Protein AF-0000000070749292 (afdb_homodimer)

Sequence (458 aa):
MVAVNSIVALTAVGLVSIASASSSCDTSALNTTVGSYTTDSIMSVNAVATLNNRGICDVARANRMSDPTIPFAADTEVIIPAEVCEPDDTSCFTVVDTDTTNFCLLGGPHLYYTQRNDTYRTIALERFNITLESVLTALGVDESQADVELDAGLFIKIPSCYPSQCTLQPYKFTYGTYKDLAEEFGASVGQIIAYNPTYSHSVADTGDGPVLTIPMDCKALSDNITSMTMVAVNSIVALTAVGLVSIASASSSCDTSALNTTVGSYTTDSIMSVNAVATLNNRGICDVARANRMSDPTIPFAADTEVIIPAEVCEPDDTSCFTVVDTDTTNFCLLGGPHLYYTQRNDTYRTIALERFNITLESVLTALGVDESQADVELDAGLFIKIPSCYPSQCTLQPYKFTYGTYKDLAEEFGASVGQIIAYNPTYSHSVADTGDGPVLTIPMDCKALSDNITSMT

Nearest PDB structures (foldseek):
  4b8v-assembly1_A  TM=5.985E-01  e=1.705E-13  Fulvia fulva
  2l9y-assembly1_A  TM=5.142E-01  e=1.257E+00  Pyricularia oryzae 70-15
  4b8v-assembly1_A  TM=5.977E-01  e=9.483E-14  Fulvia fulva
  6q40-assembly2_C  TM=8.417E-01  e=3.026E-02  Zymoseptoria tritici IPO323
  5jce-assembly1_A  TM=2.325E-01  e=2.841E-05  Oryza sativa Japonica Group

Secondary structure (DSSP, 8-state):
--------------------------GGGS----EEEE-SSSB-HHHHHHHTT--HHHHHHHTT-S-TTSPBPTT-EEEEPPP-SS--SSTTSPPP-TT----SBTT--SEEE--TT--HHIIIIIII---HHHHHHHHT--GGGTTSPPPSS-EEE--EEESEEEEEEEEE--S--HHHHHHHHT--HHHHHHHSTT-----SPTT-PPEEEEEEEEEESSSS-EEE-/--------------------------GGGS----EEEE-SSSB-HHHHHHHTT--HHHHHHHTT-S-TTSPBPTT-EEEEPPP-SS--SSTTS----TT----SBTT--SEEE--TT--HHIIIIIII---HHHHHHHHT--GGGTTSPPPSS-EEE--EEESEEEEEEEEE--S--HHHHHHHHT--HHHHHHHSTT-----SPTT-PPEEEEEEEEEESSSS-EEE-

Structure (mmCIF, N/CA/C/O backbone):
data_AF-0000000070749292-model_v1
#
loop_
_entity.id
_entity.type
_entity.pdbx_description
1 polymer 'LysM domain-containing protein'
#
loop_
_atom_site.group_PDB
_atom_site.id
_atom_site.type_symbol
_atom_site.label_atom_id
_atom_site.label_alt_id
_atom_site.label_comp_id
_atom_site.label_asym_id
_atom_site.label_entity_id
_atom_site.label_seq_id
_atom_site.pdbx_PDB_ins_code
_atom_site.Cartn_x
_atom_site.Cartn_y
_atom_site.Cartn_z
_atom_site.occupancy
_atom_site.B_iso_or_equiv
_atom_site.auth_seq_id
_atom_site.auth_comp_id
_atom_site.auth_asym_id
_atom_site.auth_atom_id
_atom_site.pdbx_PDB_model_num
ATOM 1 N N . MET A 1 1 ? -48.938 -82.688 -14.93 1 30.73 1 MET A N 1
ATOM 2 C CA . MET A 1 1 ? -48.312 -81.375 -14.906 1 30.73 1 MET A CA 1
ATOM 3 C C . MET A 1 1 ? -46.812 -81.5 -14.672 1 30.73 1 MET A C 1
ATOM 5 O O . MET A 1 1 ? -46.375 -82 -13.641 1 30.73 1 MET A O 1
ATOM 9 N N . VAL A 1 2 ? -46 -81.625 -15.797 1 43.34 2 VAL A N 1
ATOM 10 C CA . VAL A 1 2 ? -44.562 -81.875 -15.93 1 43.34 2 VAL A CA 1
ATOM 11 C C . VAL A 1 2 ? -43.75 -80.688 -15.422 1 43.34 2 VAL A C 1
ATOM 13 O O . VAL A 1 2 ? -44 -79.562 -15.836 1 43.34 2 VAL A O 1
ATOM 16 N N . ALA A 1 3 ? -43.125 -80.75 -14.219 1 44.22 3 ALA A N 1
ATOM 17 C CA . ALA A 1 3 ? -42.25 -79.75 -13.57 1 44.22 3 ALA A CA 1
ATOM 18 C C . ALA A 1 3 ? -41 -79.5 -14.398 1 44.22 3 ALA A C 1
ATOM 20 O O . ALA A 1 3 ? -40.188 -80.375 -14.633 1 44.22 3 ALA A O 1
ATOM 21 N N . VAL A 1 4 ? -41.031 -78.5 -15.375 1 41.78 4 VAL A N 1
ATOM 22 C CA . VAL A 1 4 ? -39.875 -78.062 -16.156 1 41.78 4 VAL A CA 1
ATOM 23 C C . VAL A 1 4 ? -38.844 -77.438 -15.227 1 41.78 4 VAL A C 1
ATOM 25 O O . VAL A 1 4 ? -39.156 -76.438 -14.523 1 41.78 4 VAL A O 1
ATOM 28 N N . ASN A 1 5 ? -37.875 -78.188 -14.68 1 39.53 5 ASN A N 1
ATOM 29 C CA . ASN A 1 5 ? -36.75 -77.688 -13.898 1 39.53 5 ASN A CA 1
ATOM 30 C C . ASN A 1 5 ? -35.875 -76.75 -14.734 1 39.53 5 ASN A C 1
ATOM 32 O O . ASN A 1 5 ? -35.25 -77.188 -15.711 1 39.53 5 ASN A O 1
ATOM 36 N N . SER A 1 6 ? -36.281 -75.438 -14.883 1 39.94 6 SER A N 1
ATOM 37 C CA . SER A 1 6 ? -35.469 -74.438 -15.578 1 39.94 6 SER A CA 1
ATOM 38 C C . SER A 1 6 ? -34.062 -74.312 -14.953 1 39.94 6 SER A C 1
ATOM 40 O O . SER A 1 6 ? -33.969 -74.062 -13.758 1 39.94 6 SER A O 1
ATOM 42 N N . ILE A 1 7 ? -33.031 -75 -15.508 1 42.88 7 ILE A N 1
ATOM 43 C CA . ILE A 1 7 ? -31.656 -74.875 -15.102 1 42.88 7 ILE A CA 1
ATOM 44 C C . ILE A 1 7 ? -31.156 -73.438 -15.438 1 42.88 7 ILE A C 1
ATOM 46 O O . ILE A 1 7 ? -31.141 -73.062 -16.609 1 42.88 7 ILE A O 1
ATOM 50 N N . VAL A 1 8 ? -31.328 -72.438 -14.578 1 43.44 8 VAL A N 1
ATOM 51 C CA . VAL A 1 8 ? -30.719 -71.125 -14.758 1 43.44 8 VAL A CA 1
ATOM 52 C C . VAL A 1 8 ? -29.203 -71.25 -14.727 1 43.44 8 VAL A C 1
ATOM 54 O O . VAL A 1 8 ? -28.641 -71.688 -13.727 1 43.44 8 VAL A O 1
ATOM 57 N N . ALA A 1 9 ? -28.531 -71.438 -15.93 1 46.22 9 ALA A N 1
ATOM 58 C CA . ALA A 1 9 ? -27.078 -71.375 -16.016 1 46.22 9 ALA A CA 1
ATOM 59 C C . ALA A 1 9 ? -26.578 -70 -15.555 1 46.22 9 ALA A C 1
ATOM 61 O O . ALA A 1 9 ? -26.906 -69 -16.156 1 46.22 9 ALA A O 1
ATOM 62 N N . LEU A 1 10 ? -26.266 -69.812 -14.32 1 45.66 10 LEU A N 1
ATOM 63 C CA . LEU A 1 10 ? -25.609 -68.625 -13.836 1 45.66 10 LEU A CA 1
ATOM 64 C C . LEU A 1 10 ? -24.297 -68.375 -14.57 1 45.66 10 LEU A C 1
ATOM 66 O O . LEU A 1 10 ? -23.375 -69.188 -14.484 1 45.66 10 LEU A O 1
ATOM 70 N N . THR A 1 11 ? -24.375 -67.688 -15.734 1 48.81 11 THR A N 1
ATOM 71 C CA . THR A 1 11 ? -23.125 -67.312 -16.375 1 48.81 11 THR A CA 1
ATOM 72 C C . THR A 1 11 ? -22.312 -66.438 -15.422 1 48.81 11 THR A C 1
ATOM 74 O O . THR A 1 11 ? -22.812 -65.438 -14.914 1 48.81 11 THR A O 1
ATOM 77 N N . ALA A 1 12 ? -21.312 -67 -14.742 1 52.91 12 ALA A N 1
ATOM 78 C CA . ALA A 1 12 ? -20.312 -66.188 -14.023 1 52.91 12 ALA A CA 1
ATOM 79 C C . ALA A 1 12 ? -19.625 -65.188 -14.953 1 52.91 12 ALA A C 1
ATOM 81 O O . ALA A 1 12 ? -18.891 -65.562 -15.859 1 52.91 12 ALA A O 1
ATOM 82 N N . VAL A 1 13 ? -20.297 -64.062 -15.219 1 51.72 13 VAL A N 1
ATOM 83 C CA . VAL A 1 13 ? -19.531 -62.969 -15.836 1 51.72 13 VAL A CA 1
ATOM 84 C C . VAL A 1 13 ? -18.266 -62.688 -15.023 1 51.72 13 VAL A C 1
ATOM 86 O O . VAL A 1 13 ? -18.344 -62.312 -13.852 1 51.72 13 VAL A O 1
ATOM 89 N N . GLY A 1 14 ? -17.172 -63.344 -15.367 1 49.31 14 GLY A N 1
ATOM 90 C CA . GLY A 1 14 ? -15.914 -62.938 -14.758 1 49.31 14 GLY A CA 1
ATOM 91 C C . GLY A 1 14 ? -15.695 -61.438 -14.781 1 49.31 14 GLY A C 1
ATOM 92 O O . GLY A 1 14 ? -15.742 -60.812 -15.844 1 49.31 14 GLY A O 1
ATOM 93 N N . LEU A 1 15 ? -15.969 -60.781 -13.656 1 51.75 15 LEU A N 1
ATOM 94 C CA . LEU A 1 15 ? -15.516 -59.406 -13.516 1 51.75 15 LEU A CA 1
ATOM 95 C C . LEU A 1 15 ? -14.039 -59.25 -13.891 1 51.75 15 LEU A C 1
ATOM 97 O O . LEU A 1 15 ? -13.172 -59.781 -13.195 1 51.75 15 LEU A O 1
ATOM 101 N N . VAL A 1 16 ? -13.758 -59.125 -15.164 1 53.06 16 VAL A N 1
ATOM 102 C CA . VAL A 1 16 ? -12.406 -58.656 -15.453 1 53.06 16 VAL A CA 1
ATOM 103 C C . VAL A 1 16 ? -12.133 -57.375 -14.695 1 53.06 16 VAL A C 1
ATOM 105 O O . VAL A 1 16 ? -12.82 -56.375 -14.898 1 53.06 16 VAL A O 1
ATOM 108 N N . SER A 1 17 ? -11.586 -57.5 -13.539 1 51.38 17 SER A N 1
ATOM 109 C CA . SER A 1 17 ? -11.055 -56.25 -12.977 1 51.38 17 SER A CA 1
ATOM 110 C C . SER A 1 17 ? -10.211 -55.5 -14 1 51.38 17 SER A C 1
ATOM 112 O O . SER A 1 17 ? -9.234 -56.031 -14.523 1 51.38 17 SER A O 1
ATOM 114 N N . ILE A 1 18 ? -10.859 -54.625 -14.773 1 50.78 18 ILE A N 1
ATOM 115 C CA . ILE A 1 18 ? -9.969 -53.656 -15.445 1 50.78 18 ILE A CA 1
ATOM 116 C C . ILE A 1 18 ? -8.906 -53.188 -14.469 1 50.78 18 ILE A C 1
ATOM 118 O O . ILE A 1 18 ? -9.227 -52.562 -13.453 1 50.78 18 ILE A O 1
ATOM 122 N N . ALA A 1 19 ? -7.848 -53.906 -14.312 1 49.34 19 ALA A N 1
ATOM 123 C CA . ALA A 1 19 ? -6.707 -53.25 -13.672 1 49.34 19 ALA A CA 1
ATOM 124 C C . ALA A 1 19 ? -6.488 -51.844 -14.227 1 49.34 19 ALA A C 1
ATOM 126 O O . ALA A 1 19 ? -6.262 -51.688 -15.43 1 49.34 19 ALA A O 1
ATOM 127 N N . SER A 1 20 ? -7.105 -50.844 -13.688 1 51.28 20 SER A N 1
ATOM 128 C CA . SER A 1 20 ? -6.609 -49.5 -13.984 1 51.28 20 SER A CA 1
ATOM 129 C C . SER A 1 20 ? -5.086 -49.469 -14.062 1 51.28 20 SER A C 1
ATOM 131 O O . SER A 1 20 ? -4.406 -49.781 -13.07 1 51.28 20 SER A O 1
ATOM 133 N N . ALA A 1 21 ? -4.516 -49.844 -15.109 1 49.91 21 ALA A N 1
ATOM 134 C CA . ALA A 1 21 ? -3.086 -49.625 -15.32 1 49.91 21 ALA A CA 1
ATOM 135 C C . ALA A 1 21 ? -2.637 -48.312 -14.719 1 49.91 21 ALA A C 1
ATOM 137 O O . ALA A 1 21 ? -2.969 -47.25 -15.234 1 49.91 21 ALA A O 1
ATOM 138 N N . SER A 1 22 ? -2.723 -48.062 -13.414 1 52.06 22 SER A N 1
ATOM 139 C CA . SER A 1 22 ? -1.981 -46.906 -12.875 1 52.06 22 SER A CA 1
ATOM 140 C C . SER A 1 22 ? -0.606 -46.781 -13.523 1 52.06 22 SER A C 1
ATOM 142 O O . SER A 1 22 ? 0.255 -47.656 -13.328 1 52.06 22 SER A O 1
ATOM 144 N N . SER A 1 23 ? -0.476 -46.5 -14.781 1 57.56 23 SER A N 1
ATOM 145 C CA . SER A 1 23 ? 0.827 -46.312 -15.406 1 57.56 23 SER A CA 1
ATOM 146 C C . SER A 1 23 ? 1.842 -45.75 -14.422 1 57.56 23 SER A C 1
ATOM 148 O O . SER A 1 23 ? 1.647 -44.656 -13.891 1 57.56 23 SER A O 1
ATOM 150 N N . SER A 1 24 ? 2.451 -46.531 -13.578 1 72.88 24 SER A N 1
ATOM 151 C CA . SER A 1 24 ? 3.484 -46.25 -12.594 1 72.88 24 SER A CA 1
ATOM 152 C C . SER A 1 24 ? 4.547 -45.312 -13.164 1 72.88 24 SER A C 1
ATOM 154 O O . SER A 1 24 ? 5.125 -45.594 -14.211 1 72.88 24 SER A O 1
ATOM 156 N N . CYS A 1 25 ? 4.41 -44.031 -12.93 1 82.75 25 CYS A N 1
ATOM 157 C CA . CYS A 1 25 ? 5.438 -43.062 -13.312 1 82.75 25 CYS A CA 1
ATOM 158 C C . CYS A 1 25 ? 6.82 -43.531 -12.906 1 82.75 25 CYS A C 1
ATOM 160 O O . CYS A 1 25 ? 7.02 -43.969 -11.773 1 82.75 25 CYS A O 1
ATOM 162 N N . ASP A 1 26 ? 7.625 -43.906 -13.984 1 85.44 26 ASP A N 1
ATOM 163 C CA . ASP A 1 26 ? 9.023 -44.25 -13.758 1 85.44 26 ASP A CA 1
ATOM 164 C C . ASP A 1 26 ? 9.828 -43 -13.352 1 85.44 26 ASP A C 1
ATOM 166 O O . ASP A 1 26 ? 10.234 -42.219 -14.203 1 85.44 26 ASP A O 1
ATOM 170 N N . THR A 1 27 ? 10.039 -42.812 -12.094 1 84.44 27 THR A N 1
ATOM 171 C CA . THR A 1 27 ? 10.719 -41.625 -11.57 1 84.44 27 THR A CA 1
ATOM 172 C C . THR A 1 27 ? 12.141 -41.531 -12.109 1 84.44 27 THR A C 1
ATOM 174 O O . THR A 1 27 ? 12.711 -40.438 -12.18 1 84.44 27 THR A O 1
ATOM 177 N N . SER A 1 28 ? 12.664 -42.625 -12.5 1 87.12 28 SER A N 1
ATOM 178 C CA . SER A 1 28 ? 14.031 -42.625 -13 1 87.12 28 SER A CA 1
ATOM 179 C C . SER A 1 28 ? 14.117 -42 -14.383 1 87.12 28 SER A C 1
ATOM 181 O O . SER A 1 28 ? 15.203 -41.594 -14.828 1 87.12 28 SER A O 1
ATOM 183 N N . ALA A 1 29 ? 13.07 -41.906 -15.094 1 88.06 29 ALA A N 1
ATOM 184 C CA . ALA A 1 29 ? 13.047 -41.375 -16.453 1 88.06 29 ALA A CA 1
ATOM 185 C C . ALA A 1 29 ? 12.773 -39.875 -16.453 1 88.06 29 ALA A C 1
ATOM 187 O O . ALA A 1 29 ? 12.844 -39.219 -17.5 1 88.06 29 ALA A O 1
ATOM 188 N N . LEU A 1 30 ? 12.492 -39.375 -15.312 1 89.94 30 LEU A N 1
ATOM 189 C CA . LEU A 1 30 ? 12.102 -37.969 -15.227 1 89.94 30 LEU A CA 1
ATOM 190 C C . LEU A 1 30 ? 13.32 -37.062 -15.367 1 89.94 30 LEU A C 1
ATOM 192 O O . LEU A 1 30 ? 14.391 -37.344 -14.844 1 89.94 30 LEU A O 1
ATOM 196 N N . ASN A 1 31 ? 13.156 -35.969 -16.172 1 90.5 31 ASN A N 1
ATOM 197 C CA . ASN A 1 31 ? 14.156 -34.906 -16.219 1 90.5 31 ASN A CA 1
ATOM 198 C C . ASN A 1 31 ? 14.18 -34.094 -14.914 1 90.5 31 ASN A C 1
ATOM 200 O O . ASN A 1 31 ? 13.297 -33.281 -14.672 1 90.5 31 ASN A O 1
ATOM 204 N N . THR A 1 32 ? 15.172 -34.25 -14.109 1 89.88 32 THR A N 1
ATOM 205 C CA . THR A 1 32 ? 15.211 -33.656 -12.781 1 89.88 32 THR A CA 1
ATOM 206 C C . THR A 1 32 ? 15.953 -32.312 -12.805 1 89.88 32 THR A C 1
ATOM 208 O O . THR A 1 32 ? 16.141 -31.688 -11.766 1 89.88 32 THR A O 1
ATOM 211 N N . THR A 1 33 ? 16.328 -31.906 -13.891 1 90.62 33 THR A N 1
ATOM 212 C CA . THR A 1 33 ? 17.109 -30.672 -14.008 1 90.62 33 THR A CA 1
ATOM 213 C C . THR A 1 33 ? 16.188 -29.469 -14.125 1 90.62 33 THR A C 1
ATOM 215 O O . THR A 1 33 ? 15.141 -29.531 -14.781 1 90.62 33 THR A O 1
ATOM 218 N N . VAL A 1 34 ? 16.594 -28.438 -13.414 1 92.06 34 VAL A N 1
ATOM 219 C CA . VAL A 1 34 ? 15.914 -27.156 -13.562 1 92.06 34 VAL A CA 1
ATOM 220 C C . VAL A 1 34 ? 16.484 -26.422 -14.773 1 92.06 34 VAL A C 1
ATOM 222 O O . VAL A 1 34 ? 17.703 -26.328 -14.945 1 92.06 34 VAL A O 1
ATOM 225 N N . GLY A 1 35 ? 15.562 -26 -15.641 1 92.81 35 GLY A N 1
ATOM 226 C CA . GLY A 1 35 ? 15.984 -25.281 -16.844 1 92.81 35 GLY A CA 1
ATOM 227 C C . GLY A 1 35 ? 15.328 -23.922 -16.984 1 92.81 35 GLY A C 1
ATOM 228 O O . GLY A 1 35 ? 14.844 -23.359 -16.016 1 92.81 35 GLY A O 1
ATOM 229 N N . SER A 1 36 ? 15.5 -23.391 -18.219 1 94.62 36 SER A N 1
ATOM 230 C CA . SER A 1 36 ? 14.898 -22.094 -18.547 1 94.62 36 SER A CA 1
ATOM 231 C C . SER A 1 36 ? 14.328 -22.094 -19.953 1 94.62 36 SER A C 1
ATOM 233 O O . SER A 1 36 ? 14.734 -22.891 -20.797 1 94.62 36 SER A O 1
ATOM 235 N N . TYR A 1 37 ? 13.312 -21.406 -20.078 1 96.06 37 TYR A N 1
ATOM 236 C CA . TYR A 1 37 ? 12.672 -21.172 -21.375 1 96.06 37 TYR A CA 1
ATOM 237 C C . TYR A 1 37 ? 12.477 -19.672 -21.609 1 96.06 37 TYR A C 1
ATOM 239 O O . TYR A 1 37 ? 11.844 -18.984 -20.797 1 96.06 37 TYR A O 1
ATOM 247 N N . THR A 1 38 ? 12.984 -19.125 -22.719 1 97.5 38 THR A N 1
ATOM 248 C CA . THR A 1 38 ? 12.812 -17.719 -23.047 1 97.5 38 THR A CA 1
ATOM 249 C C . THR A 1 38 ? 11.617 -17.516 -23.969 1 97.5 38 THR A C 1
ATOM 251 O O . THR A 1 38 ? 11.562 -18.078 -25.062 1 97.5 38 THR A O 1
ATOM 254 N N . THR A 1 39 ? 10.695 -16.734 -23.484 1 97.31 39 THR A N 1
ATOM 255 C CA . THR A 1 39 ? 9.492 -16.516 -24.281 1 97.31 39 THR A CA 1
ATOM 256 C C . THR A 1 39 ? 9.805 -15.648 -25.5 1 97.31 39 THR A C 1
ATOM 258 O O . THR A 1 39 ? 10.633 -14.734 -25.422 1 97.31 39 THR A O 1
ATOM 261 N N . ASP A 1 40 ? 9.18 -15.898 -26.625 1 96.12 40 ASP A N 1
ATOM 262 C CA . ASP A 1 40 ? 9.406 -15.148 -27.859 1 96.12 40 ASP A CA 1
ATOM 263 C C . ASP A 1 40 ? 8.289 -14.133 -28.094 1 96.12 40 ASP A C 1
ATOM 265 O O . ASP A 1 40 ? 8.398 -13.289 -28.984 1 96.12 40 ASP A O 1
ATOM 269 N N . SER A 1 41 ? 7.27 -14.211 -27.469 1 97.12 41 SER A N 1
ATOM 270 C CA . SER A 1 41 ? 6.09 -13.352 -27.484 1 97.12 41 SER A CA 1
ATOM 271 C C . SER A 1 41 ? 5.391 -13.344 -26.125 1 97.12 41 SER A C 1
ATOM 273 O O . SER A 1 41 ? 5.898 -13.906 -25.156 1 97.12 41 SER A O 1
ATOM 275 N N . ILE A 1 42 ? 4.422 -12.594 -26.047 1 96.56 42 ILE A N 1
ATOM 276 C CA . ILE A 1 42 ? 3.582 -12.727 -24.859 1 96.56 42 ILE A CA 1
ATOM 277 C C . ILE A 1 42 ? 3.021 -14.148 -24.797 1 96.56 42 ILE A C 1
ATOM 279 O O . ILE A 1 42 ? 2.473 -14.656 -25.766 1 96.56 42 ILE A O 1
ATOM 283 N N . MET A 1 43 ? 3.209 -14.87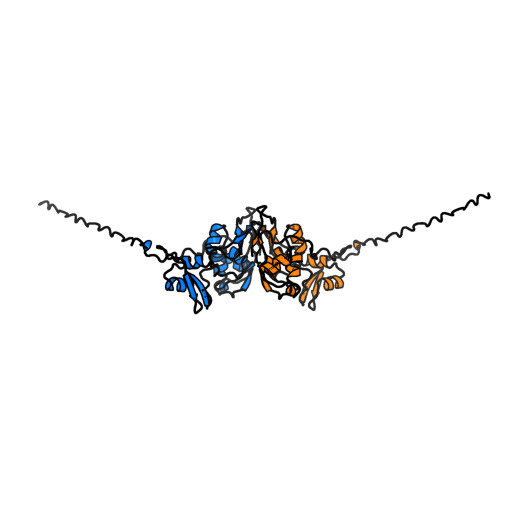5 -23.656 1 97.69 43 MET A N 1
ATOM 284 C CA . MET A 1 43 ? 2.814 -16.266 -23.516 1 97.69 43 MET A CA 1
ATOM 285 C C . MET A 1 43 ? 2.229 -16.531 -22.141 1 97.69 43 MET A C 1
ATOM 287 O O . MET A 1 43 ? 2.738 -16.031 -21.141 1 97.69 43 MET A O 1
ATOM 291 N N . SER A 1 44 ? 1.24 -17.281 -22.156 1 97.62 44 SER A N 1
ATOM 292 C CA . SER A 1 44 ? 0.686 -17.719 -20.875 1 97.62 44 SER A CA 1
ATOM 293 C C . SER A 1 44 ? 1.558 -18.812 -20.25 1 97.62 44 SER A C 1
ATOM 295 O O . SER A 1 44 ? 2.326 -19.469 -20.938 1 97.62 44 SER A O 1
ATOM 297 N N . VAL A 1 45 ? 1.418 -18.906 -18.938 1 98.12 45 VAL A N 1
ATOM 298 C CA . VAL A 1 45 ? 2.143 -19.969 -18.25 1 98.12 45 VAL A CA 1
ATOM 299 C C . VAL A 1 45 ? 1.663 -21.344 -18.75 1 98.12 45 VAL A C 1
ATOM 301 O O . VAL A 1 45 ? 2.445 -22.281 -18.828 1 98.12 45 VAL A O 1
ATOM 304 N N . ASN A 1 46 ? 0.396 -21.469 -19.141 1 97.94 46 ASN A N 1
ATOM 305 C CA . ASN A 1 46 ? -0.114 -22.703 -19.734 1 97.94 46 ASN A CA 1
ATOM 306 C C . ASN A 1 46 ? 0.658 -23.062 -21 1 97.94 46 ASN A C 1
ATOM 308 O O . ASN A 1 46 ? 1.023 -24.219 -21.203 1 97.94 46 ASN A O 1
ATOM 312 N N . ALA A 1 47 ? 0.838 -22.109 -21.844 1 98.38 47 ALA A N 1
ATOM 313 C CA . ALA A 1 47 ? 1.574 -22.359 -23.078 1 98.38 47 ALA A CA 1
ATOM 314 C C . ALA A 1 47 ? 3.008 -22.781 -22.781 1 98.38 47 ALA A C 1
ATOM 316 O O . ALA A 1 47 ? 3.504 -23.75 -23.391 1 98.38 47 ALA A O 1
ATOM 317 N N . VAL A 1 48 ? 3.662 -22.109 -21.891 1 98.31 48 VAL A N 1
ATOM 318 C CA . VAL A 1 48 ? 5.039 -22.438 -21.531 1 98.31 48 VAL A CA 1
ATOM 319 C C . VAL A 1 48 ? 5.102 -23.828 -20.938 1 98.31 48 VAL A C 1
ATOM 321 O O . VAL A 1 48 ? 5.973 -24.625 -21.297 1 98.31 48 VAL A O 1
ATOM 324 N N . ALA A 1 49 ? 4.238 -24.062 -20.031 1 98.38 49 ALA A N 1
ATOM 325 C CA . ALA A 1 49 ? 4.184 -25.375 -19.391 1 98.38 49 ALA A CA 1
ATOM 326 C C . ALA A 1 49 ? 3.992 -26.484 -20.422 1 98.38 49 ALA A C 1
ATOM 328 O O . ALA A 1 49 ? 4.676 -27.5 -20.359 1 98.38 49 ALA A O 1
ATOM 329 N N . THR A 1 50 ? 3.086 -26.328 -21.344 1 97.69 50 THR A N 1
ATOM 330 C CA . THR A 1 50 ? 2.785 -27.312 -22.375 1 97.69 50 THR A CA 1
ATOM 331 C C . THR A 1 50 ? 4.008 -27.562 -23.25 1 97.69 50 THR A C 1
ATOM 333 O O . THR A 1 50 ? 4.363 -28.719 -23.516 1 97.69 50 THR A O 1
ATOM 336 N N . LEU A 1 51 ? 4.625 -26.531 -23.625 1 97.38 51 LEU A N 1
ATOM 337 C CA . LEU A 1 51 ? 5.777 -26.625 -24.516 1 97.38 51 LEU A CA 1
ATOM 338 C C . LEU A 1 51 ? 6.934 -27.344 -23.828 1 97.38 51 LEU A C 1
ATOM 340 O O . LEU A 1 51 ? 7.789 -27.938 -24.5 1 97.38 51 LEU A O 1
ATOM 344 N N . ASN A 1 52 ? 6.996 -27.328 -22.578 1 97.06 52 ASN A N 1
ATOM 345 C CA . ASN A 1 52 ? 8.125 -27.891 -21.844 1 97.06 52 ASN A CA 1
ATOM 346 C C . ASN A 1 52 ? 7.715 -29.141 -21.062 1 97.06 52 ASN A C 1
ATOM 348 O O . ASN A 1 52 ? 8.469 -29.625 -20.219 1 97.06 52 ASN A O 1
ATOM 352 N N . ASN A 1 53 ? 6.453 -29.594 -21.281 1 95.75 53 ASN A N 1
ATOM 353 C CA . ASN A 1 53 ? 5.938 -30.812 -20.656 1 95.75 53 ASN A CA 1
ATOM 354 C C . ASN A 1 53 ? 5.992 -30.734 -19.141 1 95.75 53 ASN A C 1
ATOM 356 O O . ASN A 1 53 ? 6.516 -31.641 -18.484 1 95.75 53 ASN A O 1
ATOM 360 N N . ARG A 1 54 ? 5.598 -29.656 -18.609 1 97.62 54 ARG A N 1
ATOM 361 C CA . ARG A 1 54 ? 5.465 -29.422 -17.172 1 97.62 54 ARG A CA 1
ATOM 362 C C . ARG A 1 54 ? 4.023 -29.078 -16.812 1 97.62 54 ARG A C 1
ATOM 364 O O . ARG A 1 54 ? 3.188 -28.859 -17.688 1 97.62 54 ARG A O 1
ATOM 371 N N . GLY A 1 55 ? 3.695 -29.141 -15.477 1 98.19 55 GLY A N 1
ATOM 372 C CA . GLY A 1 55 ? 2.416 -28.656 -14.984 1 98.19 55 GLY A CA 1
ATOM 373 C C . GLY A 1 55 ? 2.338 -27.141 -14.945 1 98.19 55 GLY A C 1
ATOM 374 O O . GLY A 1 55 ? 3.328 -26.469 -14.648 1 98.19 55 GLY A O 1
ATOM 375 N N . ILE A 1 56 ? 1.181 -26.641 -15.203 1 98.5 56 ILE A N 1
ATOM 376 C CA . ILE A 1 56 ? 0.962 -25.188 -15.211 1 98.5 56 ILE A CA 1
ATOM 377 C C . ILE A 1 56 ? 1.352 -24.594 -13.859 1 98.5 56 ILE A C 1
ATOM 379 O O . ILE A 1 56 ? 2.135 -23.656 -13.797 1 98.5 56 ILE A O 1
ATOM 383 N N . CYS A 1 57 ? 0.816 -25.219 -12.781 1 98.75 57 CYS A N 1
ATOM 384 C CA . CYS A 1 57 ? 1.032 -24.672 -11.453 1 98.75 57 CYS A CA 1
ATOM 385 C C . CYS A 1 57 ? 2.449 -24.953 -10.969 1 98.75 57 CYS A C 1
ATOM 387 O O . CYS A 1 57 ? 2.99 -24.219 -10.148 1 98.75 57 CYS A O 1
ATOM 389 N N . ASP A 1 58 ? 3.08 -25.984 -11.477 1 98.25 58 ASP A N 1
ATOM 390 C CA . ASP A 1 58 ? 4.488 -26.234 -11.172 1 98.25 58 ASP A CA 1
ATOM 391 C C . ASP A 1 58 ? 5.367 -25.109 -11.711 1 98.25 58 ASP A C 1
ATOM 393 O O . ASP A 1 58 ? 6.246 -24.594 -11.008 1 98.25 58 ASP A O 1
ATOM 397 N N . VAL A 1 59 ? 5.105 -24.703 -12.938 1 97.94 59 VAL A N 1
ATOM 398 C CA . VAL A 1 59 ? 5.871 -23.625 -13.555 1 97.94 59 VAL A CA 1
ATOM 399 C C . VAL A 1 59 ? 5.551 -22.297 -12.867 1 97.94 59 VAL A C 1
ATOM 401 O O . VAL A 1 59 ? 6.457 -21.516 -12.57 1 97.94 59 VAL A O 1
ATOM 404 N N . ALA A 1 60 ? 4.281 -22.062 -12.57 1 98.25 60 ALA A N 1
ATOM 405 C CA . ALA A 1 60 ? 3.877 -20.828 -11.914 1 98.25 60 ALA A CA 1
ATOM 406 C C . ALA A 1 60 ? 4.574 -20.672 -10.57 1 98.25 60 ALA A C 1
ATOM 408 O O . ALA A 1 60 ? 5.086 -19.594 -10.25 1 98.25 60 ALA A O 1
ATOM 409 N N . ARG A 1 61 ? 4.605 -21.734 -9.812 1 97.44 61 ARG A N 1
ATOM 410 C CA . ARG A 1 61 ? 5.203 -21.703 -8.477 1 97.44 61 ARG A CA 1
ATOM 411 C C . ARG A 1 61 ? 6.715 -21.516 -8.562 1 97.44 61 ARG A C 1
ATOM 413 O O . ARG A 1 61 ? 7.297 -20.781 -7.773 1 97.44 61 ARG A O 1
ATOM 420 N N . ALA A 1 62 ? 7.309 -22.156 -9.516 1 96.06 62 ALA A N 1
ATOM 421 C CA . ALA A 1 62 ? 8.758 -22.031 -9.688 1 96.06 62 ALA A CA 1
ATOM 422 C C . ALA A 1 62 ? 9.148 -20.594 -10.039 1 96.06 62 ALA A C 1
ATOM 424 O O . ALA A 1 62 ? 10.258 -20.156 -9.727 1 96.06 62 ALA A O 1
ATOM 425 N N . ASN A 1 63 ? 8.25 -19.922 -10.648 1 97 63 ASN A N 1
ATOM 426 C CA . ASN A 1 63 ? 8.539 -18.547 -11.086 1 97 63 ASN A CA 1
ATOM 427 C C . ASN A 1 63 ? 7.922 -17.531 -10.133 1 97 63 ASN A C 1
ATOM 429 O O . ASN A 1 63 ? 7.859 -16.344 -10.453 1 97 63 ASN A O 1
ATOM 433 N N . ARG A 1 64 ? 7.363 -17.984 -9.031 1 96.69 64 ARG A N 1
ATOM 434 C CA . ARG A 1 64 ? 6.809 -17.109 -8 1 96.69 64 ARG A CA 1
ATOM 435 C C . ARG A 1 64 ? 5.805 -16.141 -8.602 1 96.69 64 ARG A C 1
ATOM 437 O O . ARG A 1 64 ? 5.887 -14.93 -8.367 1 96.69 64 ARG A O 1
ATOM 444 N N . MET A 1 65 ? 4.883 -16.703 -9.336 1 97.25 65 MET A N 1
ATOM 445 C CA . MET A 1 65 ? 3.898 -15.836 -9.977 1 97.25 65 MET A CA 1
ATOM 446 C C . MET A 1 65 ? 2.867 -15.352 -8.961 1 97.25 65 MET A C 1
ATOM 448 O O . MET A 1 65 ? 2.373 -16.125 -8.148 1 97.25 65 MET A O 1
ATOM 452 N N . SER A 1 66 ? 2.602 -14.039 -9.023 1 96.88 66 SER A N 1
ATOM 453 C CA . SER A 1 66 ? 1.5 -13.523 -8.211 1 96.88 66 SER A CA 1
ATOM 454 C C . SER A 1 66 ? 0.169 -14.133 -8.648 1 96.88 66 SER A C 1
ATOM 456 O O . SER A 1 66 ? -0.594 -14.625 -7.82 1 96.88 66 SER A O 1
ATOM 458 N N . ASP A 1 67 ? -0.079 -14.117 -9.891 1 95.69 67 ASP A N 1
ATOM 459 C CA . ASP A 1 67 ? -1.294 -14.578 -10.555 1 95.69 67 ASP A CA 1
ATOM 460 C C . ASP A 1 67 ? -0.962 -15.352 -11.828 1 95.69 67 ASP A C 1
ATOM 462 O O . ASP A 1 67 ? -0.474 -14.781 -12.805 1 95.69 67 ASP A O 1
ATOM 466 N N . PRO A 1 68 ? -1.336 -16.641 -11.875 1 96.88 68 PRO A N 1
ATOM 467 C CA . PRO A 1 68 ? -0.984 -17.453 -13.039 1 96.88 68 PRO A CA 1
ATOM 468 C C . PRO A 1 68 ? -1.722 -17.031 -14.305 1 96.88 68 PRO A C 1
ATOM 470 O O . PRO A 1 68 ? -1.364 -17.453 -15.406 1 96.88 68 PRO A O 1
ATOM 473 N N . THR A 1 69 ? -2.73 -16.234 -14.172 1 94.62 69 THR A N 1
ATOM 474 C CA . THR A 1 69 ? -3.482 -15.828 -15.352 1 94.62 69 THR A CA 1
ATOM 475 C C . THR A 1 69 ? -2.797 -14.656 -16.047 1 94.62 69 THR A C 1
ATOM 477 O O . THR A 1 69 ? -3.162 -14.289 -17.172 1 94.62 69 THR A O 1
ATOM 480 N N . ILE A 1 70 ? -1.842 -14.062 -15.406 1 94.12 70 ILE A N 1
ATOM 481 C CA . ILE A 1 70 ? -1.084 -12.984 -16.031 1 94.12 70 ILE A CA 1
ATOM 482 C C . ILE A 1 70 ? 0.008 -13.562 -16.922 1 94.12 70 ILE A C 1
ATOM 484 O O . ILE A 1 70 ? 0.882 -14.297 -16.453 1 94.12 70 ILE A O 1
ATOM 488 N N . PRO A 1 71 ? 0.029 -13.234 -18.172 1 95.31 71 PRO A N 1
ATOM 489 C CA . PRO A 1 71 ? 1.013 -13.82 -19.094 1 95.31 71 PRO A CA 1
ATOM 490 C C . PRO A 1 71 ? 2.412 -13.242 -18.906 1 95.31 71 PRO A C 1
ATOM 492 O O . PRO A 1 71 ? 2.568 -12.18 -18.297 1 95.31 71 PRO A O 1
ATOM 495 N N . PHE A 1 72 ? 3.385 -14 -19.375 1 96.5 72 PHE A N 1
ATOM 496 C CA . PHE A 1 72 ? 4.754 -13.508 -19.469 1 96.5 72 PHE A CA 1
ATOM 497 C C . PHE A 1 72 ? 4.922 -12.586 -20.672 1 96.5 72 PHE A C 1
ATOM 499 O O . PHE A 1 72 ? 4.352 -12.836 -21.734 1 96.5 72 PHE A O 1
ATOM 506 N N . ALA A 1 73 ? 5.707 -11.547 -20.453 1 95.12 73 ALA A N 1
ATOM 507 C CA . ALA A 1 73 ? 6.09 -10.703 -21.578 1 95.12 73 ALA A CA 1
ATOM 508 C C . ALA A 1 73 ? 7.059 -11.438 -22.5 1 95.12 73 ALA A C 1
ATOM 510 O O . ALA A 1 73 ? 7.574 -12.5 -22.156 1 95.12 73 ALA A O 1
ATOM 511 N N . ALA A 1 74 ? 7.195 -10.906 -23.688 1 97 74 ALA A N 1
ATOM 512 C CA . ALA A 1 74 ? 8.242 -11.414 -24.578 1 97 74 ALA A CA 1
ATOM 513 C C . ALA A 1 74 ? 9.617 -11.25 -23.953 1 97 74 ALA A C 1
ATOM 515 O O . ALA A 1 74 ? 9.836 -10.344 -23.141 1 97 74 ALA A O 1
ATOM 516 N N . ASP A 1 75 ? 10.5 -12.148 -24.281 1 96.75 75 ASP A N 1
ATOM 517 C CA . ASP A 1 75 ? 11.898 -12.133 -23.859 1 96.75 75 ASP A CA 1
ATOM 518 C C . ASP A 1 75 ? 12 -12.359 -22.344 1 96.75 75 ASP A C 1
ATOM 520 O O . ASP A 1 75 ? 12.922 -11.852 -21.703 1 96.75 75 ASP A O 1
ATOM 524 N N . THR A 1 76 ? 11.016 -13.023 -21.781 1 96.12 76 THR A N 1
ATOM 525 C CA . THR A 1 76 ? 11.086 -13.414 -20.375 1 96.12 76 THR A CA 1
ATOM 526 C C . THR A 1 76 ? 11.742 -14.781 -20.219 1 96.12 76 THR A C 1
ATOM 528 O O . THR A 1 76 ? 11.398 -15.719 -20.938 1 96.12 76 THR A O 1
ATOM 531 N N . GLU A 1 77 ? 12.734 -14.852 -19.344 1 95.88 77 GLU A N 1
ATOM 532 C CA . GLU A 1 77 ? 13.359 -16.141 -19.031 1 95.88 77 GLU A CA 1
ATOM 533 C C . GLU A 1 77 ? 12.57 -16.875 -17.953 1 95.88 77 GLU A C 1
ATOM 535 O O . GLU A 1 77 ? 12.734 -16.609 -16.75 1 95.88 77 GLU A O 1
ATOM 540 N N . VAL A 1 78 ? 11.812 -17.766 -18.328 1 96.88 78 VAL A N 1
ATOM 541 C CA . VAL A 1 78 ? 10.93 -18.5 -17.438 1 96.88 78 VAL A CA 1
ATOM 542 C C . VAL A 1 78 ? 11.664 -19.719 -16.875 1 96.88 78 VAL A C 1
ATOM 544 O O . VAL A 1 78 ? 12.289 -20.469 -17.609 1 96.88 78 VAL A O 1
ATOM 547 N N . ILE A 1 79 ? 11.648 -19.891 -15.555 1 96.38 79 ILE A N 1
ATOM 548 C CA . ILE A 1 79 ? 12.25 -21.047 -14.898 1 96.38 79 ILE A CA 1
ATOM 549 C C . ILE A 1 79 ? 11.406 -22.281 -15.164 1 96.38 79 ILE A C 1
ATOM 551 O O . ILE A 1 79 ? 10.188 -22.281 -14.945 1 96.38 79 ILE A O 1
ATOM 555 N N . ILE A 1 80 ? 12.031 -23.281 -15.656 1 96.62 80 ILE A N 1
ATOM 556 C CA . ILE A 1 80 ? 11.367 -24.562 -15.891 1 96.62 80 ILE A CA 1
ATOM 557 C C . ILE A 1 80 ? 11.766 -25.562 -14.805 1 96.62 80 ILE A C 1
ATOM 559 O O . ILE A 1 80 ? 12.922 -26 -14.734 1 96.62 80 ILE A O 1
ATOM 563 N N . PRO A 1 81 ? 10.789 -25.938 -13.984 1 95.94 81 PRO A N 1
ATOM 564 C CA . PRO A 1 81 ? 11.133 -26.844 -12.875 1 95.94 81 PRO A CA 1
ATOM 565 C C . PRO A 1 81 ? 11.359 -28.281 -13.336 1 95.94 81 PRO A C 1
ATOM 567 O O . PRO A 1 81 ? 11.141 -28.594 -14.508 1 95.94 81 PRO A O 1
ATOM 570 N N . ALA A 1 82 ? 11.828 -29.109 -12.453 1 95.38 82 ALA A N 1
ATOM 571 C CA . ALA A 1 82 ? 12.016 -30.531 -12.727 1 95.38 82 ALA A CA 1
ATOM 572 C C . ALA A 1 82 ? 10.688 -31.203 -13.062 1 95.38 82 ALA A C 1
ATOM 574 O O . ALA A 1 82 ? 9.633 -30.766 -12.602 1 95.38 82 ALA A O 1
ATOM 575 N N . GLU A 1 83 ? 10.789 -32.219 -13.859 1 95.31 83 GLU A N 1
ATOM 576 C CA . GLU A 1 83 ? 9.609 -33 -14.188 1 95.31 83 GLU A CA 1
ATOM 577 C C . GLU A 1 83 ? 9.125 -33.781 -12.969 1 95.31 83 GLU A C 1
ATOM 579 O O . GLU A 1 83 ? 9.922 -34.188 -12.125 1 95.31 83 GLU A O 1
ATOM 584 N N . VAL A 1 84 ? 7.863 -33.875 -12.938 1 94.94 84 VAL A N 1
ATOM 585 C CA . VAL A 1 84 ? 7.273 -34.656 -11.859 1 94.94 84 VAL A CA 1
ATOM 586 C C . VAL A 1 84 ? 6.301 -35.688 -12.438 1 94.94 84 VAL A C 1
ATOM 588 O O . VAL A 1 84 ? 5.844 -35.531 -13.578 1 94.94 84 VAL A O 1
ATOM 591 N N . CYS A 1 85 ? 6.027 -36.688 -11.695 1 93.56 85 CYS A N 1
ATOM 592 C CA . CYS A 1 85 ? 5.109 -37.75 -12.148 1 93.56 85 CYS A CA 1
ATOM 593 C C . CYS A 1 85 ? 3.68 -37.219 -12.227 1 93.56 85 CYS A C 1
ATOM 595 O O . CYS A 1 85 ? 2.91 -37.625 -13.094 1 93.56 85 CYS A O 1
ATOM 597 N N . GLU A 1 86 ? 3.303 -36.375 -11.32 1 94.25 86 GLU A N 1
ATOM 598 C CA . GLU A 1 86 ? 1.947 -35.812 -11.266 1 94.25 86 GLU A CA 1
ATOM 599 C C . GLU A 1 86 ? 1.957 -34.312 -11.383 1 94.25 86 GLU A C 1
ATOM 601 O O . GLU A 1 86 ? 1.918 -33.594 -10.375 1 94.25 86 GLU A O 1
ATOM 606 N N . PRO A 1 87 ? 2.055 -33.812 -12.602 1 96.19 87 PRO A N 1
ATOM 607 C CA . PRO A 1 87 ? 2.027 -32.375 -12.781 1 96.19 87 PRO A CA 1
ATOM 608 C C . PRO A 1 87 ? 0.759 -31.734 -12.227 1 96.19 87 PRO A C 1
ATOM 610 O O . PRO A 1 87 ? -0.32 -32.312 -12.297 1 96.19 87 PRO A O 1
ATOM 613 N N . ASP A 1 88 ? 0.881 -30.547 -11.547 1 97.75 88 ASP A N 1
ATOM 614 C CA . ASP A 1 88 ? -0.244 -29.781 -11.031 1 97.75 88 ASP A CA 1
ATOM 615 C C . ASP A 1 88 ? -0.679 -28.703 -12.023 1 97.75 88 ASP A C 1
ATOM 617 O O . ASP A 1 88 ? 0.078 -27.781 -12.32 1 97.75 88 ASP A O 1
ATOM 621 N N . ASP A 1 89 ? -1.88 -28.812 -12.461 1 97.81 89 ASP A N 1
ATOM 622 C CA . ASP A 1 89 ? -2.334 -27.891 -13.5 1 97.81 89 ASP A CA 1
ATOM 623 C C . ASP A 1 89 ? -3.398 -26.938 -12.961 1 97.81 89 ASP A C 1
ATOM 625 O O . ASP A 1 89 ? -3.801 -26 -13.656 1 97.81 89 ASP A O 1
ATOM 629 N N . THR A 1 90 ? -3.836 -27.078 -11.734 1 96.38 90 THR A N 1
ATOM 630 C CA . THR A 1 90 ? -5.07 -26.375 -11.414 1 96.38 90 THR A CA 1
ATOM 631 C C . THR A 1 90 ? -4.977 -25.719 -10.031 1 96.38 90 THR A C 1
ATOM 633 O O . THR A 1 90 ? -5.613 -24.703 -9.773 1 96.38 90 THR A O 1
ATOM 636 N N . SER A 1 91 ? -4.152 -26.219 -9.086 1 96.69 91 SER A N 1
ATOM 637 C CA . SER A 1 91 ? -4.285 -25.906 -7.668 1 96.69 91 SER A CA 1
ATOM 638 C C . SER A 1 91 ? -3.824 -24.484 -7.375 1 96.69 91 SER A C 1
ATOM 640 O O . SER A 1 91 ? -4.078 -23.953 -6.293 1 96.69 91 SER A O 1
ATOM 642 N N . CYS A 1 92 ? -3.152 -23.797 -8.312 1 97.25 92 CYS A N 1
ATOM 643 C CA . CYS A 1 92 ? -2.627 -22.453 -8.07 1 97.25 92 CYS A CA 1
ATOM 644 C C . CYS A 1 92 ? -3.607 -21.391 -8.539 1 97.25 92 CYS A C 1
ATOM 646 O O . CYS A 1 92 ? -3.357 -20.188 -8.367 1 97.25 92 CYS A O 1
ATOM 648 N N . PHE A 1 93 ? -4.727 -21.797 -9.086 1 94.69 93 PHE A N 1
ATOM 649 C CA . PHE A 1 93 ? -5.738 -20.844 -9.523 1 9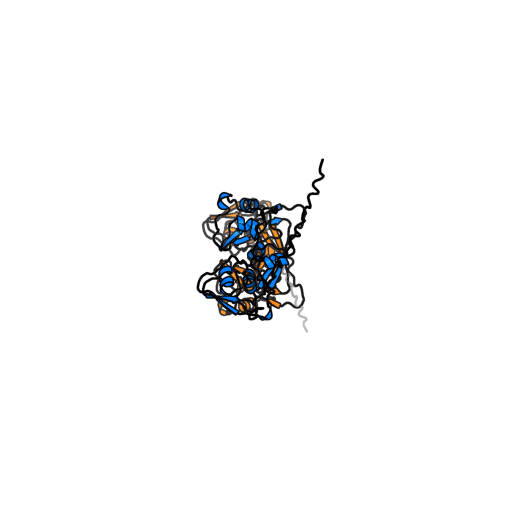4.69 93 PHE A CA 1
ATOM 650 C C . PHE A 1 93 ? -6.723 -20.547 -8.398 1 94.69 93 PHE A C 1
ATOM 652 O O . PHE A 1 93 ? -7.098 -21.453 -7.641 1 94.69 93 PHE A O 1
ATOM 659 N N . THR A 1 94 ? -7.004 -19.234 -8.312 1 90.31 94 THR A N 1
ATOM 660 C CA . THR A 1 94 ? -8.023 -18.844 -7.344 1 90.31 94 THR A CA 1
ATOM 661 C C . THR A 1 94 ? -9.414 -19.266 -7.832 1 90.31 94 THR A C 1
ATOM 663 O O . THR A 1 94 ? -9.68 -19.266 -9.031 1 90.31 94 THR A O 1
ATOM 666 N N . VAL A 1 95 ? -10.18 -19.703 -6.898 1 81.88 95 VAL A N 1
ATOM 667 C CA . VAL A 1 95 ? -11.539 -20.109 -7.238 1 81.88 95 VAL A CA 1
ATOM 668 C C . VAL A 1 95 ? -12.523 -19.031 -6.797 1 81.88 95 VAL A C 1
ATOM 670 O O . VAL A 1 95 ? -12.336 -18.391 -5.75 1 81.88 95 VAL A O 1
ATOM 673 N N . VAL A 1 96 ? -13.445 -18.781 -7.641 1 84.44 96 VAL A N 1
ATOM 674 C CA . VAL A 1 96 ? -14.5 -17.828 -7.309 1 84.44 96 VAL A CA 1
ATOM 675 C C . VAL A 1 96 ? -15.43 -18.422 -6.262 1 84.44 96 VAL A C 1
ATOM 677 O O . VAL A 1 96 ? -15.906 -19.562 -6.418 1 84.44 96 VAL A O 1
ATOM 680 N N . ASP A 1 97 ? -15.594 -17.641 -5.18 1 85.06 97 ASP A N 1
ATOM 681 C CA . ASP A 1 97 ? -16.562 -18.047 -4.172 1 85.06 97 ASP A CA 1
ATOM 682 C C . ASP A 1 97 ? -17.844 -17.219 -4.289 1 85.06 97 ASP A C 1
ATOM 684 O O . ASP A 1 97 ? -17.938 -16.109 -3.734 1 85.06 97 ASP A O 1
ATOM 688 N N . THR A 1 98 ? -18.844 -17.797 -4.867 1 89.5 98 THR A N 1
ATOM 689 C CA . THR A 1 98 ? -20.078 -17.062 -5.121 1 89.5 98 THR A CA 1
ATOM 690 C C . THR A 1 98 ? -20.984 -17.062 -3.889 1 89.5 98 THR A C 1
ATOM 692 O O . THR A 1 98 ? -21.969 -16.328 -3.83 1 89.5 98 THR A O 1
ATOM 695 N N . ASP A 1 99 ? -20.625 -17.797 -2.895 1 92.94 99 ASP A N 1
ATOM 696 C CA . ASP A 1 99 ? -21.5 -17.938 -1.736 1 92.94 99 ASP A CA 1
ATOM 697 C C . ASP A 1 99 ? -21 -17.109 -0.561 1 92.94 99 ASP A C 1
ATOM 699 O O . ASP A 1 99 ? -21.578 -17.141 0.525 1 92.94 99 ASP A O 1
ATOM 703 N N . THR A 1 100 ? -19.969 -16.406 -0.811 1 95.38 100 THR A N 1
ATOM 704 C CA . THR A 1 100 ? -19.438 -15.617 0.293 1 95.38 100 THR A CA 1
ATOM 705 C C . THR A 1 100 ? -20.484 -14.625 0.803 1 95.38 100 THR A C 1
ATOM 707 O O . THR A 1 100 ? -21.266 -14.094 0.023 1 95.38 100 THR A O 1
ATOM 710 N N . THR A 1 101 ? -20.484 -14.383 2.127 1 96.06 101 THR A N 1
ATOM 711 C CA . THR A 1 101 ? -21.344 -13.383 2.74 1 96.06 101 THR A CA 1
ATOM 712 C C . THR A 1 101 ? -20.516 -12.258 3.359 1 96.06 101 THR A C 1
ATOM 714 O O . THR A 1 101 ? -21.078 -11.336 3.963 1 96.06 101 THR A O 1
ATOM 717 N N . ASN A 1 102 ? -19.219 -12.367 3.166 1 96.44 102 ASN A N 1
ATOM 718 C CA . ASN A 1 102 ? -18.359 -11.289 3.656 1 96.44 102 ASN A CA 1
ATOM 719 C C . ASN A 1 102 ? -18.625 -9.984 2.924 1 96.44 102 ASN A C 1
ATOM 721 O O . ASN A 1 102 ? -18.75 -9.969 1.698 1 96.44 102 ASN A O 1
ATOM 725 N N . PHE A 1 103 ? -18.703 -8.906 3.658 1 97.12 103 PHE A N 1
ATOM 726 C CA . PHE A 1 103 ? -19.078 -7.664 3 1 97.12 103 PHE A CA 1
ATOM 727 C C . PHE A 1 103 ? -17.984 -6.613 3.172 1 97.12 103 PHE A C 1
ATOM 729 O O . PHE A 1 103 ? -18.094 -5.504 2.645 1 97.12 103 PHE A O 1
ATOM 736 N N . CYS A 1 104 ? -16.969 -6.922 3.883 1 97.38 104 CYS A N 1
ATOM 737 C CA . CYS A 1 104 ? -15.82 -6.035 4.078 1 97.38 104 CYS A CA 1
ATOM 738 C C . CYS A 1 104 ? -14.555 -6.832 4.355 1 97.38 104 CYS A C 1
ATOM 740 O O . CYS A 1 104 ? -14.617 -8.031 4.629 1 97.38 104 CYS A O 1
ATOM 742 N N . LEU A 1 105 ? -13.461 -6.172 4.148 1 97 105 LEU A N 1
ATOM 743 C CA . LEU A 1 105 ? -12.148 -6.789 4.32 1 97 105 LEU A CA 1
ATOM 744 C C . LEU A 1 105 ? -11.617 -6.555 5.727 1 97 105 LEU A C 1
ATOM 746 O O . LEU A 1 105 ? -11.562 -5.414 6.191 1 97 105 LEU A O 1
ATOM 750 N N . LEU A 1 106 ? -11.188 -7.598 6.375 1 96.94 106 LEU A N 1
ATOM 751 C CA . LEU A 1 106 ? -10.617 -7.465 7.715 1 96.94 106 LEU A CA 1
ATOM 752 C C . LEU A 1 106 ? -9.219 -6.863 7.656 1 96.94 106 LEU A C 1
ATOM 754 O O . LEU A 1 106 ? -8.359 -7.348 6.914 1 96.94 106 LEU A O 1
ATOM 758 N N . GLY A 1 107 ? -8.969 -5.789 8.391 1 95.06 107 GLY A N 1
ATOM 759 C CA . GLY A 1 107 ? -7.648 -5.215 8.594 1 95.06 107 GLY A CA 1
ATOM 760 C C . GLY A 1 107 ? -7.203 -4.328 7.441 1 95.06 107 GLY A C 1
ATOM 761 O O . GLY A 1 107 ? -6.176 -3.658 7.531 1 95.06 107 GLY A O 1
ATOM 762 N N . GLY A 1 108 ? -7.914 -4.324 6.367 1 89.94 108 GLY A N 1
ATOM 763 C CA . GLY A 1 108 ? -7.523 -3.572 5.184 1 89.94 108 GLY A CA 1
ATOM 764 C C . GLY A 1 108 ? -6.672 -4.379 4.219 1 89.94 108 GLY A C 1
ATOM 765 O O . GLY A 1 108 ? -6.684 -5.609 4.254 1 89.94 108 GLY A O 1
ATOM 766 N N . PRO A 1 109 ? -5.926 -3.721 3.223 1 91.56 109 PRO A N 1
ATOM 767 C CA . PRO A 1 109 ? -5.891 -2.264 3.09 1 91.56 109 PRO A CA 1
ATOM 768 C C . PRO A 1 109 ? -7.129 -1.703 2.396 1 91.56 109 PRO A C 1
ATOM 770 O O . PRO A 1 109 ? -7.934 -2.465 1.857 1 91.56 109 PRO A O 1
ATOM 773 N N . HIS A 1 110 ? -7.266 -0.401 2.396 1 93.62 110 HIS A N 1
ATOM 774 C CA . HIS A 1 110 ? -8.445 0.233 1.825 1 93.62 110 HIS A CA 1
ATOM 775 C C . HIS A 1 110 ? -8.281 0.454 0.325 1 93.62 110 HIS A C 1
ATOM 777 O O . HIS A 1 110 ? -9.266 0.689 -0.383 1 93.62 110 HIS A O 1
ATOM 783 N N . LEU A 1 111 ? -7.055 0.391 -0.139 1 95.56 111 LEU A N 1
ATOM 784 C CA . LEU A 1 111 ? -6.828 0.621 -1.562 1 95.56 111 LEU A CA 1
ATOM 785 C C . LEU A 1 111 ? -6.301 -0.639 -2.24 1 95.56 111 LEU A C 1
ATOM 787 O O . LEU A 1 111 ? -5.547 -1.403 -1.636 1 95.56 111 LEU A O 1
ATOM 791 N N . TYR A 1 112 ? -6.766 -0.826 -3.375 1 97.31 112 TYR A N 1
ATOM 792 C CA . TYR A 1 112 ? -6.324 -1.876 -4.285 1 97.31 112 TYR A CA 1
ATOM 793 C C . TYR A 1 112 ? -5.832 -1.284 -5.602 1 97.31 112 TYR A C 1
ATOM 795 O O . TYR A 1 112 ? -6.457 -0.374 -6.152 1 97.31 112 TYR A O 1
ATOM 803 N N . TYR A 1 113 ? -4.59 -1.714 -6.012 1 97.31 113 TYR A N 1
ATOM 804 C CA . TYR A 1 113 ? -4 -1.325 -7.285 1 97.31 113 TYR A CA 1
ATOM 805 C C . TYR A 1 113 ? -4.34 -2.336 -8.375 1 97.31 113 TYR A C 1
ATOM 807 O O . TYR A 1 113 ? -3.773 -3.43 -8.414 1 97.31 113 TYR A O 1
ATOM 815 N N . THR A 1 114 ? -5.262 -1.978 -9.32 1 97.44 114 THR A N 1
ATOM 816 C CA . THR A 1 114 ? -5.867 -2.928 -10.25 1 97.44 114 THR A CA 1
ATOM 817 C C . THR A 1 114 ? -4.801 -3.592 -11.117 1 97.44 114 THR A C 1
ATOM 819 O O . THR A 1 114 ? -3.797 -2.969 -11.461 1 97.44 114 THR A O 1
ATOM 822 N N . GLN A 1 115 ? -5.043 -4.867 -11.43 1 95.44 115 GLN A N 1
ATOM 823 C CA . GLN A 1 115 ? -4.176 -5.711 -12.242 1 95.44 115 GLN A CA 1
ATOM 824 C C . GLN A 1 115 ? -4.816 -6.02 -13.594 1 95.44 115 GLN A C 1
ATOM 826 O O . GLN A 1 115 ? -6.016 -5.805 -13.781 1 95.44 115 GLN A O 1
ATOM 831 N N . ARG A 1 116 ? -3.957 -6.555 -14.445 1 93.06 116 ARG A N 1
ATOM 832 C CA . ARG A 1 116 ? -4.492 -7.031 -15.719 1 93.06 116 ARG A CA 1
ATOM 833 C C . ARG A 1 116 ? -5.594 -8.062 -15.5 1 93.06 116 ARG A C 1
ATOM 835 O O . ARG A 1 116 ? -5.48 -8.922 -14.617 1 93.06 116 ARG A O 1
ATOM 842 N N . ASN A 1 117 ? -6.719 -7.988 -16.25 1 92.81 117 ASN A N 1
ATOM 843 C CA . ASN A 1 117 ? -7.84 -8.922 -16.25 1 92.81 117 ASN A CA 1
ATOM 844 C C . ASN A 1 117 ? -8.805 -8.648 -15.102 1 92.81 117 ASN A C 1
ATOM 846 O O . ASN A 1 117 ? -9.781 -9.375 -14.922 1 92.81 117 ASN A O 1
ATOM 850 N N . ASP A 1 118 ? -8.586 -7.602 -14.344 1 96.5 118 ASP A N 1
ATOM 851 C CA . ASP A 1 118 ? -9.477 -7.293 -13.227 1 96.5 118 ASP A CA 1
ATOM 852 C C . ASP A 1 118 ? -10.828 -6.781 -13.719 1 96.5 118 ASP A C 1
ATOM 854 O O . ASP A 1 118 ? -10.891 -6 -14.672 1 96.5 118 ASP A O 1
ATOM 858 N N . THR A 1 119 ? -11.836 -7.266 -13.18 1 97.69 119 THR A N 1
ATOM 859 C CA . THR A 1 119 ? -13.18 -6.699 -13.164 1 97.69 119 THR A CA 1
ATOM 860 C C . THR A 1 119 ? -13.648 -6.469 -11.734 1 97.69 119 THR A C 1
ATOM 862 O O . THR A 1 119 ? -13.039 -6.969 -10.781 1 97.69 119 THR A O 1
ATOM 865 N N . TYR A 1 120 ? -14.734 -5.664 -11.609 1 98.12 120 TYR A N 1
ATOM 866 C CA . TYR A 1 120 ? -15.25 -5.504 -10.258 1 98.12 120 TYR A CA 1
ATOM 867 C C . TYR A 1 120 ? -15.664 -6.848 -9.664 1 98.12 120 TYR A C 1
ATOM 869 O O . TYR A 1 120 ? -15.492 -7.086 -8.469 1 98.12 120 TYR A O 1
ATOM 877 N N . ARG A 1 121 ? -16.156 -7.75 -10.484 1 97.06 121 ARG A N 1
ATOM 878 C CA . ARG A 1 121 ? -16.578 -9.07 -10.023 1 97.06 121 ARG A CA 1
ATOM 879 C C . ARG A 1 121 ? -15.375 -9.906 -9.594 1 97.06 121 ARG A C 1
ATOM 881 O O . ARG A 1 121 ? -15.375 -10.492 -8.508 1 97.06 121 ARG A O 1
ATOM 888 N N . THR A 1 122 ? -14.336 -9.969 -10.391 1 96.19 122 THR A N 1
ATOM 889 C CA . THR A 1 122 ? -13.164 -10.758 -10.031 1 96.19 122 THR A CA 1
ATOM 890 C C . THR A 1 122 ? -12.477 -10.172 -8.797 1 96.19 122 THR A C 1
ATOM 892 O O . THR A 1 122 ? -11.977 -10.914 -7.949 1 96.19 122 THR A O 1
ATOM 895 N N . ILE A 1 123 ? -12.43 -8.867 -8.703 1 97.25 123 ILE A N 1
ATOM 896 C CA . ILE A 1 123 ? -11.82 -8.219 -7.551 1 97.25 123 ILE A CA 1
ATOM 897 C C . ILE A 1 123 ? -12.578 -8.594 -6.281 1 97.25 123 ILE A C 1
ATOM 899 O O . ILE A 1 123 ? -11.969 -9.008 -5.289 1 97.25 123 ILE A O 1
ATOM 903 N N . ALA A 1 124 ? -13.883 -8.492 -6.348 1 97.81 124 ALA A N 1
ATOM 904 C CA . ALA A 1 124 ? -14.703 -8.758 -5.168 1 97.81 124 ALA A CA 1
ATOM 905 C C . ALA A 1 124 ? -14.641 -10.227 -4.773 1 97.81 124 ALA A C 1
ATOM 907 O O . ALA A 1 124 ? -14.164 -10.57 -3.688 1 97.81 124 ALA A O 1
ATOM 908 N N . LEU A 1 125 ? -14.906 -11.141 -5.652 1 96.81 125 LEU A N 1
ATOM 909 C CA . LEU A 1 125 ? -15.172 -12.539 -5.32 1 96.81 125 LEU A CA 1
ATOM 910 C C . LEU A 1 125 ? -13.883 -13.352 -5.352 1 96.81 125 LEU A C 1
ATOM 912 O O . LEU A 1 125 ? -13.648 -14.18 -4.473 1 96.81 125 LEU A O 1
ATOM 916 N N . GLU A 1 126 ? -13.062 -13.055 -6.293 1 94.94 126 GLU A N 1
ATOM 917 C CA . GLU A 1 126 ? -11.867 -13.883 -6.465 1 94.94 126 GLU A CA 1
ATOM 918 C C . GLU A 1 126 ? -10.695 -13.328 -5.664 1 94.94 126 GLU A C 1
ATOM 920 O O . GLU A 1 126 ? -9.984 -14.086 -4.996 1 94.94 126 GLU A O 1
ATOM 925 N N . ARG A 1 127 ? -10.5 -12.039 -5.766 1 96.31 127 ARG A N 1
ATOM 926 C CA . ARG A 1 127 ? -9.336 -11.453 -5.105 1 96.31 127 ARG A CA 1
ATOM 927 C C . ARG A 1 127 ? -9.562 -11.328 -3.605 1 96.31 127 ARG A C 1
ATOM 929 O O . ARG A 1 127 ? -8.711 -11.719 -2.807 1 96.31 127 ARG A O 1
ATOM 936 N N . PHE A 1 128 ? -10.766 -10.836 -3.221 1 97.12 128 PHE A N 1
ATOM 937 C CA . PHE A 1 128 ? -10.898 -10.422 -1.829 1 97.12 128 PHE A CA 1
ATOM 938 C C . PHE A 1 128 ? -11.914 -11.289 -1.097 1 97.12 128 PHE A C 1
ATOM 940 O O . PHE A 1 128 ? -12.039 -11.211 0.128 1 97.12 128 PHE A O 1
ATOM 947 N N . ASN A 1 129 ? -12.648 -12.148 -1.796 1 95.94 129 ASN A N 1
ATOM 948 C CA . ASN A 1 129 ? -13.656 -12.992 -1.168 1 95.94 129 ASN A CA 1
ATOM 949 C C . ASN A 1 129 ? -14.664 -12.164 -0.38 1 95.94 129 ASN A C 1
ATOM 951 O O . ASN A 1 129 ? -14.953 -12.469 0.779 1 95.94 129 ASN A O 1
ATOM 955 N N . ILE A 1 130 ? -15.156 -11.094 -0.967 1 97 130 ILE A N 1
ATOM 956 C CA . ILE A 1 130 ? -16.266 -10.289 -0.451 1 97 130 ILE A CA 1
ATOM 957 C C . ILE A 1 130 ? -17.344 -10.156 -1.522 1 97 130 ILE A C 1
ATOM 959 O O . ILE A 1 130 ? -17.078 -10.391 -2.705 1 97 130 ILE A O 1
ATOM 963 N N . THR A 1 131 ? -18.516 -9.781 -1.108 1 98 131 THR A N 1
ATOM 964 C CA . THR A 1 131 ? -19.641 -9.75 -2.041 1 98 131 THR A CA 1
ATOM 965 C C . THR A 1 131 ? -19.438 -8.656 -3.09 1 98 131 THR A C 1
ATOM 967 O O . THR A 1 131 ? -18.906 -7.594 -2.791 1 98 131 THR A O 1
ATOM 970 N N . LEU A 1 132 ? -19.906 -8.984 -4.305 1 97.5 132 LEU A N 1
ATOM 971 C CA . LEU A 1 132 ? -19.859 -7.996 -5.379 1 97.5 132 LEU A CA 1
ATOM 972 C C . LEU A 1 132 ? -20.656 -6.746 -5.004 1 97.5 132 LEU A C 1
ATOM 974 O O . LEU A 1 132 ? -20.203 -5.625 -5.254 1 97.5 132 LEU A O 1
ATOM 978 N N . GLU A 1 133 ? -21.781 -6.895 -4.402 1 97.5 133 GLU A N 1
ATOM 979 C CA . GLU A 1 133 ? -22.641 -5.793 -4.012 1 97.5 133 GLU A CA 1
ATOM 980 C C . GLU A 1 133 ? -21.922 -4.812 -3.094 1 97.5 133 GLU A C 1
ATOM 982 O O . GLU A 1 133 ? -22.047 -3.598 -3.258 1 97.5 133 GLU A O 1
ATOM 987 N N . SER A 1 134 ? -21.203 -5.316 -2.156 1 97.44 134 SER A N 1
ATOM 988 C CA . SER A 1 134 ? -20.484 -4.465 -1.212 1 97.44 134 SER A CA 1
ATOM 989 C C . SER A 1 134 ? -19.469 -3.576 -1.927 1 97.44 134 SER A C 1
ATOM 991 O O . SER A 1 134 ? -19.344 -2.393 -1.608 1 97.44 134 SER A O 1
ATOM 993 N N . VAL A 1 135 ? -18.734 -4.117 -2.875 1 97.81 135 VAL A N 1
ATOM 994 C CA . VAL A 1 135 ? -17.703 -3.379 -3.611 1 97.81 135 VAL A CA 1
ATOM 995 C C . VAL A 1 135 ? -18.375 -2.322 -4.492 1 97.81 135 VAL A C 1
ATOM 997 O O . VAL A 1 135 ? -17.969 -1.156 -4.48 1 97.81 135 VAL A O 1
ATOM 1000 N N . LEU A 1 136 ? -19.422 -2.707 -5.238 1 98.06 136 LEU A N 1
ATOM 1001 C CA . LEU A 1 136 ? -20.094 -1.78 -6.137 1 98.06 136 LEU A CA 1
ATOM 1002 C C . LEU A 1 136 ? -20.734 -0.639 -5.359 1 98.06 136 LEU A C 1
ATOM 1004 O O . LEU A 1 136 ? -20.672 0.52 -5.777 1 98.06 136 LEU A O 1
ATOM 1008 N N . THR A 1 137 ? -21.359 -0.931 -4.25 1 96.88 137 THR A N 1
ATOM 1009 C CA . THR A 1 137 ? -21.969 0.087 -3.412 1 96.88 137 THR A CA 1
ATOM 1010 C C . THR A 1 137 ? -20.922 1.062 -2.877 1 96.88 137 THR A C 1
ATOM 1012 O O . THR A 1 137 ? -21.125 2.277 -2.92 1 96.88 137 THR A O 1
ATOM 1015 N N . ALA A 1 138 ? -19.844 0.527 -2.416 1 93.81 138 ALA A N 1
ATOM 1016 C CA . ALA A 1 138 ? -18.766 1.358 -1.875 1 93.81 138 ALA A CA 1
ATOM 1017 C C . ALA A 1 138 ? -18.219 2.309 -2.936 1 93.81 138 ALA A C 1
ATOM 1019 O O . ALA A 1 138 ? -17.828 3.438 -2.627 1 93.81 138 ALA A O 1
ATOM 1020 N N . LEU A 1 139 ? -18.172 1.85 -4.133 1 95.94 139 LEU A N 1
ATOM 1021 C CA . LEU A 1 139 ? -17.562 2.621 -5.211 1 95.94 139 LEU A CA 1
ATOM 1022 C C . LEU A 1 139 ? -18.609 3.439 -5.957 1 95.94 139 LEU A C 1
ATOM 1024 O O . LEU A 1 139 ? -18.266 4.27 -6.805 1 95.94 139 LEU A O 1
ATOM 1028 N N . GLY A 1 140 ? -19.859 3.223 -5.672 1 96.5 140 GLY A N 1
ATOM 1029 C CA . GLY A 1 140 ? -20.922 3.895 -6.395 1 96.5 140 GLY A CA 1
ATOM 1030 C C . GLY A 1 140 ? -21 3.492 -7.855 1 96.5 140 GLY A C 1
ATOM 1031 O O . GLY A 1 140 ? -21.234 4.332 -8.727 1 96.5 140 GLY A O 1
ATOM 1032 N N . VAL A 1 141 ? -20.719 2.283 -8.125 1 97.56 141 VAL A N 1
ATOM 1033 C CA . VAL A 1 141 ? -20.688 1.769 -9.484 1 97.56 141 VAL A CA 1
ATOM 1034 C C . VAL A 1 141 ? -21.938 0.917 -9.742 1 97.56 141 VAL A C 1
ATOM 1036 O O . VAL A 1 141 ? -22.344 0.137 -8.883 1 97.56 141 VAL A O 1
ATOM 1039 N N . ASP A 1 142 ? -22.469 1.008 -10.938 1 97.94 142 ASP A N 1
ATOM 1040 C CA . ASP A 1 142 ? -23.656 0.247 -11.328 1 97.94 142 ASP A CA 1
ATOM 1041 C C . ASP A 1 142 ? -23.297 -1.208 -11.625 1 97.94 142 ASP A C 1
ATOM 1043 O O . ASP A 1 142 ? -22.219 -1.493 -12.156 1 97.94 142 ASP A O 1
ATOM 1047 N N . GLU A 1 143 ? -24.266 -2.113 -11.375 1 97.19 143 GLU A N 1
ATOM 1048 C CA . GLU A 1 143 ? -24.062 -3.547 -11.57 1 97.19 143 GLU A CA 1
ATOM 1049 C C . GLU A 1 143 ? -23.734 -3.865 -13.016 1 97.19 143 GLU A C 1
ATOM 1051 O O . GLU A 1 143 ? -23.031 -4.84 -13.297 1 97.19 143 GLU A O 1
ATOM 1056 N N . SER A 1 144 ? -24.156 -3.068 -13.961 1 97.88 144 SER A N 1
ATOM 1057 C CA . SER A 1 144 ? -23.906 -3.287 -15.375 1 97.88 144 SER A CA 1
ATOM 1058 C C . SER A 1 144 ? -22.422 -3.191 -15.695 1 97.88 144 SER A C 1
ATOM 1060 O O . SER A 1 144 ? -21.969 -3.664 -16.75 1 97.88 144 SER A O 1
ATOM 1062 N N . GLN A 1 145 ? -21.656 -2.605 -14.812 1 98 145 GLN A N 1
ATOM 1063 C CA . GLN A 1 145 ? -20.234 -2.41 -15.023 1 98 145 GLN A CA 1
ATOM 1064 C C . GLN A 1 145 ? -19.422 -3.539 -14.391 1 98 145 GLN A C 1
ATOM 1066 O O . GLN A 1 145 ? -18.203 -3.588 -14.531 1 98 145 GLN A O 1
ATOM 1071 N N . ALA A 1 146 ? -20.047 -4.496 -13.773 1 97.69 146 ALA A N 1
ATOM 1072 C CA . ALA A 1 146 ? -19.422 -5.5 -12.914 1 97.69 146 ALA A CA 1
ATOM 1073 C C . ALA A 1 146 ? -18.422 -6.34 -13.695 1 97.69 146 ALA A C 1
ATOM 1075 O O . ALA A 1 146 ? -17.406 -6.789 -13.148 1 97.69 146 ALA A O 1
ATOM 1076 N N . ASP A 1 147 ? -18.656 -6.531 -14.992 1 97.88 147 ASP A N 1
ATOM 1077 C CA . ASP A 1 147 ? -17.859 -7.496 -15.75 1 97.88 147 ASP A CA 1
ATOM 1078 C C . ASP A 1 147 ? -16.984 -6.793 -16.781 1 97.88 147 ASP A C 1
ATOM 1080 O O . ASP A 1 147 ? -16.359 -7.449 -17.625 1 97.88 147 ASP A O 1
ATOM 1084 N N . VAL A 1 148 ? -17.016 -5.469 -16.781 1 98.06 148 VAL A N 1
ATOM 1085 C CA . VAL A 1 148 ? -16.156 -4.707 -17.688 1 98.06 148 VAL A CA 1
ATOM 1086 C C . VAL A 1 148 ? -14.719 -4.746 -17.188 1 98.06 148 VAL A C 1
ATOM 1088 O O . VAL A 1 148 ? -14.453 -4.469 -16.016 1 98.06 148 VAL A O 1
ATOM 1091 N N . GLU A 1 149 ? -13.812 -5.137 -18.094 1 97.81 149 GLU A N 1
ATOM 1092 C CA . GLU A 1 149 ? -12.406 -5.199 -17.703 1 97.81 149 GLU A CA 1
ATOM 1093 C C . GLU A 1 149 ? -11.859 -3.812 -17.375 1 97.81 149 GLU A C 1
ATOM 1095 O O . GLU A 1 149 ? -12.078 -2.857 -18.125 1 97.81 149 GLU A O 1
ATOM 1100 N N . LEU A 1 150 ? -11.219 -3.711 -16.203 1 97.81 150 LEU A N 1
ATOM 1101 C CA . LEU A 1 150 ? -10.602 -2.463 -15.758 1 97.81 150 LEU A CA 1
ATOM 1102 C C . LEU A 1 150 ? -9.195 -2.326 -16.312 1 97.81 150 LEU A C 1
ATOM 1104 O O . LEU A 1 150 ? -8.516 -3.328 -16.562 1 97.81 150 LEU A O 1
ATOM 1108 N N . ASP A 1 151 ? -8.805 -1.054 -16.562 1 96.62 151 ASP A N 1
ATOM 1109 C CA . ASP A 1 151 ? -7.395 -0.821 -16.859 1 96.62 151 ASP A CA 1
ATOM 1110 C C . ASP A 1 151 ? -6.516 -1.18 -15.664 1 96.62 151 ASP A C 1
ATOM 1112 O O . ASP A 1 151 ? -6.895 -0.947 -14.516 1 96.62 151 ASP A O 1
ATOM 1116 N N . ALA A 1 152 ? -5.375 -1.742 -15.961 1 94.5 152 ALA A N 1
ATOM 1117 C CA . ALA A 1 152 ? -4.402 -1.968 -14.898 1 94.5 152 ALA A CA 1
ATOM 1118 C C . ALA A 1 152 ? -3.795 -0.651 -14.422 1 94.5 152 ALA A C 1
ATOM 1120 O O . ALA A 1 152 ? -3.648 0.292 -15.203 1 94.5 152 ALA A O 1
ATOM 1121 N N . GLY A 1 153 ? -3.457 -0.586 -13.094 1 95.12 153 GLY A N 1
ATOM 1122 C CA . GLY A 1 153 ? -2.727 0.563 -12.586 1 95.12 153 GLY A CA 1
ATOM 1123 C C . GLY A 1 153 ? -3.631 1.649 -12.031 1 95.12 153 GLY A C 1
ATOM 1124 O O . GLY A 1 153 ? -3.271 2.828 -12.047 1 95.12 153 GLY A O 1
ATOM 1125 N N . LEU A 1 154 ? -4.812 1.314 -11.695 1 95.12 154 LEU A N 1
ATOM 1126 C CA . LEU A 1 154 ? -5.746 2.234 -11.055 1 95.12 154 LEU A CA 1
ATOM 1127 C C . LEU A 1 154 ? -5.949 1.875 -9.594 1 95.12 154 LEU A C 1
ATOM 1129 O O . LEU A 1 154 ? -6.051 0.695 -9.242 1 95.12 154 LEU A O 1
ATOM 1133 N N . PHE A 1 155 ? -5.996 2.898 -8.75 1 95.88 155 PHE A N 1
ATOM 1134 C CA . PHE A 1 155 ? -6.336 2.674 -7.352 1 95.88 155 PHE A CA 1
ATOM 1135 C C . PHE A 1 155 ? -7.848 2.666 -7.152 1 95.88 155 PHE A C 1
ATOM 1137 O O . PHE A 1 155 ? -8.531 3.615 -7.543 1 95.88 155 PHE A O 1
ATOM 1144 N N . ILE A 1 156 ? -8.352 1.606 -6.539 1 95.94 156 ILE A N 1
ATOM 1145 C CA . ILE A 1 156 ? -9.773 1.587 -6.195 1 95.94 156 ILE A CA 1
ATOM 1146 C C . ILE A 1 156 ? -9.938 1.274 -4.707 1 95.94 156 ILE A C 1
ATOM 1148 O O . ILE A 1 156 ? -9.086 0.612 -4.109 1 95.94 156 ILE A O 1
ATOM 1152 N N . LYS A 1 157 ? -10.969 1.734 -4.188 1 95.5 157 LYS A N 1
ATOM 1153 C CA . LYS A 1 157 ? -11.227 1.534 -2.764 1 95.5 157 LYS A CA 1
ATOM 1154 C C . LYS A 1 157 ? -11.922 0.196 -2.512 1 95.5 157 LYS A C 1
ATOM 1156 O O . LYS A 1 157 ? -12.773 -0.225 -3.293 1 95.5 157 LYS A O 1
ATOM 1161 N N . ILE A 1 158 ? -11.523 -0.449 -1.457 1 97.12 158 ILE A N 1
ATOM 1162 C CA . ILE A 1 158 ? -12.117 -1.701 -0.998 1 97.12 158 ILE A CA 1
ATOM 1163 C C . ILE A 1 158 ? -12.734 -1.505 0.387 1 97.12 158 ILE A C 1
ATOM 1165 O O . ILE A 1 158 ? -12.102 -0.928 1.276 1 97.12 158 ILE A O 1
ATOM 1169 N N . PRO A 1 159 ? -13.977 -1.924 0.6 1 96.88 159 PRO A N 1
ATOM 1170 C CA . PRO A 1 159 ? -14.578 -1.771 1.925 1 96.88 159 PRO A CA 1
ATOM 1171 C C . PRO A 1 159 ? -13.797 -2.5 3.018 1 96.88 159 PRO A C 1
ATOM 1173 O O . PRO A 1 159 ? -13.461 -3.676 2.857 1 96.88 159 PRO A O 1
ATOM 1176 N N . SER A 1 160 ? -13.555 -1.802 4.09 1 96.69 160 SER A N 1
ATOM 1177 C CA . SER A 1 160 ? -12.797 -2.357 5.211 1 96.69 160 SER A CA 1
ATOM 1178 C C . SER A 1 160 ? -13.688 -2.537 6.434 1 96.69 160 SER A C 1
ATOM 1180 O O . SER A 1 160 ? -14.531 -1.688 6.73 1 96.69 160 SER A O 1
ATOM 1182 N N . CYS A 1 161 ? -13.469 -3.621 7.094 1 97.44 161 CYS A N 1
ATOM 1183 C CA . CYS A 1 161 ? -14.219 -3.9 8.312 1 97.44 161 CYS A CA 1
ATOM 1184 C C . CYS A 1 161 ? -13.68 -3.09 9.484 1 97.44 161 CYS A C 1
ATOM 1186 O O . CYS A 1 161 ? -12.469 -2.998 9.672 1 97.44 161 CYS A O 1
ATOM 1188 N N . TYR A 1 162 ? -14.602 -2.561 10.211 1 96.06 162 TYR A N 1
ATOM 1189 C CA . TYR A 1 162 ? -14.211 -1.852 11.43 1 96.06 162 TYR A CA 1
ATOM 1190 C C . TYR A 1 162 ? -15.078 -2.281 12.609 1 96.06 162 TYR A C 1
ATOM 1192 O O . TYR A 1 162 ? -16.297 -2.32 12.508 1 96.06 162 TYR A O 1
ATOM 1200 N N . PRO A 1 163 ? -14.477 -2.521 13.797 1 97 163 PRO A N 1
ATOM 1201 C CA . PRO A 1 163 ? -13.039 -2.572 14.078 1 97 163 PRO A CA 1
ATOM 1202 C C . PRO A 1 163 ? -12.414 -3.916 13.711 1 97 163 PRO A C 1
ATOM 1204 O O . PRO A 1 163 ? -13 -4.969 13.984 1 97 163 PRO A O 1
ATOM 1207 N N . SER A 1 164 ? -11.273 -3.885 13 1 98 164 SER A N 1
ATOM 1208 C CA . SER A 1 164 ? -10.516 -5.078 12.641 1 98 164 SER A CA 1
ATOM 1209 C C . SER A 1 164 ? -9.031 -4.773 12.5 1 98 164 SER A C 1
ATOM 1211 O O . SER A 1 164 ? -8.625 -3.607 12.531 1 98 164 SER A O 1
ATOM 1213 N N . GLN A 1 165 ? -8.234 -5.824 12.438 1 98.06 165 GLN A N 1
ATOM 1214 C CA . GLN A 1 165 ? -6.797 -5.637 12.289 1 98.06 165 GLN A CA 1
ATOM 1215 C C . GLN A 1 165 ? -6.16 -6.816 11.555 1 98.06 165 GLN A C 1
ATOM 1217 O O . GLN A 1 165 ? -6.75 -7.895 11.477 1 98.06 165 GLN A O 1
ATOM 1222 N N . CYS A 1 166 ? -4.992 -6.551 10.992 1 98.31 166 CYS A N 1
ATOM 1223 C CA . CYS A 1 166 ? -4.07 -7.562 10.484 1 98.31 166 CYS A CA 1
ATOM 1224 C C . CYS A 1 166 ? -2.654 -7.309 10.984 1 98.31 166 CYS A C 1
ATOM 1226 O O . CYS A 1 166 ? -2.318 -6.184 11.367 1 98.31 166 CYS A O 1
ATOM 1228 N N . THR A 1 167 ? -1.867 -8.305 11.008 1 98.19 167 THR A N 1
ATOM 1229 C CA . THR A 1 167 ? -0.431 -8.172 11.227 1 98.19 167 THR A CA 1
ATOM 1230 C C . THR A 1 167 ? 0.325 -8.273 9.898 1 98.19 167 THR A C 1
ATOM 1232 O O . THR A 1 167 ? 0.011 -9.125 9.062 1 98.19 167 THR A O 1
ATOM 1235 N N . LEU A 1 168 ? 1.219 -7.371 9.688 1 97.75 168 LEU A N 1
ATOM 1236 C CA . LEU A 1 168 ? 2.031 -7.375 8.477 1 97.75 168 LEU A CA 1
ATOM 1237 C C . LEU A 1 168 ? 3.494 -7.664 8.797 1 97.75 168 LEU A C 1
ATOM 1239 O O . LEU A 1 168 ? 4 -7.23 9.836 1 97.75 168 LEU A O 1
ATOM 1243 N N . GLN A 1 169 ? 4.156 -8.312 7.887 1 96.69 169 GLN A N 1
ATOM 1244 C CA . GLN A 1 169 ? 5.574 -8.609 8.047 1 96.69 169 GLN A CA 1
ATOM 1245 C C . GLN A 1 169 ? 6.266 -8.727 6.691 1 96.69 169 GLN A C 1
ATOM 1247 O O . GLN A 1 169 ? 5.645 -9.117 5.703 1 96.69 169 GLN A O 1
ATOM 1252 N N . PRO A 1 170 ? 7.582 -8.352 6.668 1 96.38 170 PRO A N 1
ATOM 1253 C CA . PRO A 1 170 ? 8.352 -8.688 5.469 1 96.38 170 PRO A CA 1
ATOM 1254 C C . PRO A 1 170 ? 8.516 -10.195 5.281 1 96.38 170 PRO A C 1
ATOM 1256 O O . PRO A 1 170 ? 8.609 -10.938 6.262 1 96.38 170 PRO A O 1
ATOM 1259 N N . TYR A 1 171 ? 8.539 -10.625 4.082 1 95.44 171 TYR A N 1
ATOM 1260 C CA . TYR A 1 171 ? 8.617 -12.039 3.738 1 95.44 171 TYR A CA 1
ATOM 1261 C C . TYR A 1 171 ? 9.438 -12.25 2.469 1 95.44 171 TYR A C 1
ATOM 1263 O O . TYR A 1 171 ? 9.195 -11.594 1.452 1 95.44 171 TYR A O 1
ATOM 1271 N N . LYS A 1 172 ? 10.477 -13.133 2.553 1 93.5 172 LYS A N 1
ATOM 1272 C CA . LYS A 1 172 ? 11.227 -13.508 1.356 1 93.5 172 LYS A CA 1
ATOM 1273 C C . LYS A 1 172 ? 10.477 -14.562 0.549 1 93.5 172 LYS A C 1
ATOM 1275 O O . LYS A 1 172 ? 10.359 -15.711 0.979 1 93.5 172 LYS A O 1
ATOM 1280 N N . PHE A 1 173 ? 10.008 -14.164 -0.625 1 95.88 173 PHE A N 1
ATOM 1281 C CA . PHE A 1 173 ? 9.18 -15.016 -1.473 1 95.88 173 PHE A CA 1
ATOM 1282 C C . PHE A 1 173 ? 10.047 -15.898 -2.359 1 95.88 173 PHE A C 1
ATOM 1284 O O . PHE A 1 173 ? 10.508 -15.469 -3.416 1 95.88 173 PHE A O 1
ATOM 1291 N N . THR A 1 174 ? 10.211 -17.219 -1.982 1 94.31 174 THR A N 1
ATOM 1292 C CA . THR A 1 174 ? 11.18 -18.062 -2.668 1 94.31 174 THR A CA 1
ATOM 1293 C C . THR A 1 174 ? 10.477 -19.078 -3.564 1 94.31 174 THR A C 1
ATOM 1295 O O . THR A 1 174 ? 11.102 -19.656 -4.457 1 94.31 174 THR A O 1
ATOM 1298 N N . TYR A 1 175 ? 9.188 -19.328 -3.248 1 95.25 175 TYR A N 1
ATOM 1299 C CA . TYR A 1 175 ? 8.453 -20.328 -4.023 1 95.25 175 TYR A CA 1
ATOM 1300 C C . TYR A 1 175 ? 6.953 -20.188 -3.811 1 95.25 175 TYR A C 1
ATOM 1302 O O . TYR A 1 175 ? 6.5 -19.906 -2.699 1 95.25 175 TYR A O 1
ATOM 1310 N N . GLY A 1 176 ? 6.219 -20.438 -4.895 1 96.75 176 GLY A N 1
ATOM 1311 C CA . GLY A 1 176 ? 4.77 -20.438 -4.777 1 96.75 176 GLY A CA 1
ATOM 1312 C C . GLY A 1 176 ? 4.102 -19.344 -5.586 1 96.75 176 GLY A C 1
ATOM 1313 O O . GLY A 1 176 ? 4.746 -18.703 -6.418 1 96.75 176 GLY A O 1
ATOM 1314 N N . THR A 1 177 ? 2.818 -19.25 -5.41 1 97.88 177 THR A N 1
ATOM 1315 C CA . THR A 1 177 ? 1.995 -18.172 -5.945 1 97.88 177 THR A CA 1
ATOM 1316 C C . THR A 1 177 ? 1.335 -17.375 -4.812 1 97.88 177 THR A C 1
ATOM 1318 O O . THR A 1 177 ? 1.438 -17.766 -3.646 1 97.88 177 THR A O 1
ATOM 1321 N N . TYR A 1 178 ? 0.68 -16.266 -5.18 1 97.94 178 TYR A N 1
ATOM 1322 C CA . TYR A 1 178 ? -0.028 -15.531 -4.141 1 97.94 178 TYR A CA 1
ATOM 1323 C C . TYR A 1 178 ? -1.163 -16.359 -3.555 1 97.94 178 TYR A C 1
ATOM 1325 O O . TYR A 1 178 ? -1.488 -16.234 -2.371 1 97.94 178 TYR A O 1
ATOM 1333 N N . LYS A 1 179 ? -1.719 -17.266 -4.375 1 97.88 179 LYS A N 1
ATOM 1334 C CA . LYS A 1 179 ? -2.723 -18.172 -3.846 1 97.88 179 LYS A CA 1
ATOM 1335 C C . LYS A 1 179 ? -2.146 -19.047 -2.727 1 97.88 179 LYS A C 1
ATOM 1337 O O . LYS A 1 179 ? -2.781 -19.219 -1.685 1 97.88 179 LYS A O 1
ATOM 1342 N N . ASP A 1 180 ? -0.962 -19.594 -2.898 1 98.19 180 ASP A N 1
ATOM 1343 C CA . ASP A 1 180 ? -0.295 -20.406 -1.879 1 98.19 180 ASP A CA 1
ATOM 1344 C C . ASP A 1 180 ? -0.03 -19.578 -0.619 1 98.19 180 ASP A C 1
ATOM 1346 O O . ASP A 1 180 ? -0.266 -20.047 0.496 1 98.19 180 ASP A O 1
ATOM 1350 N N . LEU A 1 181 ? 0.428 -18.328 -0.795 1 97.88 181 LEU A N 1
ATOM 1351 C CA . LEU A 1 181 ? 0.732 -17.453 0.337 1 97.88 181 LEU A CA 1
ATOM 1352 C C . LEU A 1 181 ? -0.539 -17.078 1.09 1 97.88 181 LEU A C 1
ATOM 1354 O O . LEU A 1 181 ? -0.542 -17.016 2.322 1 97.88 181 LEU A O 1
ATOM 1358 N N . ALA A 1 182 ? -1.563 -16.766 0.314 1 97.44 182 ALA A N 1
ATOM 1359 C CA . ALA A 1 182 ? -2.842 -16.438 0.934 1 97.44 182 ALA A CA 1
ATOM 1360 C C . ALA A 1 182 ? -3.324 -17.562 1.845 1 97.44 182 ALA A C 1
ATOM 1362 O O . ALA A 1 182 ? -3.781 -17.312 2.963 1 97.44 182 ALA A O 1
ATOM 1363 N N . GLU A 1 183 ? -3.225 -18.766 1.396 1 96.75 183 GLU A N 1
ATOM 1364 C CA . GLU A 1 183 ? -3.623 -19.922 2.189 1 96.75 183 GLU A CA 1
ATOM 1365 C C . GLU A 1 183 ? -2.711 -20.109 3.4 1 96.75 183 GLU A C 1
ATOM 1367 O O . GLU A 1 183 ? -3.186 -20.391 4.504 1 96.75 183 GLU A O 1
ATOM 1372 N N . GLU A 1 184 ? -1.468 -19.953 3.199 1 97.56 184 GLU A N 1
ATOM 1373 C CA . GLU A 1 184 ? -0.487 -20.156 4.262 1 97.56 184 GLU A CA 1
ATOM 1374 C C . GLU A 1 184 ? -0.674 -19.156 5.391 1 97.56 184 GLU A C 1
ATOM 1376 O O . GLU A 1 184 ? -0.583 -19.516 6.57 1 97.56 184 GLU A O 1
ATOM 1381 N N . PHE A 1 185 ? -0.99 -17.891 5.055 1 97.69 185 PHE A N 1
ATOM 1382 C CA . PHE A 1 185 ? -0.945 -16.828 6.051 1 97.69 185 PHE A CA 1
ATOM 1383 C C . PHE A 1 185 ? -2.352 -16.391 6.438 1 97.69 185 PHE A C 1
ATOM 1385 O O . PHE A 1 185 ? -2.523 -15.5 7.277 1 97.69 185 PHE A O 1
ATOM 1392 N N . GLY A 1 186 ? -3.344 -16.969 5.82 1 95.62 186 GLY A N 1
ATOM 1393 C CA . GLY A 1 186 ? -4.715 -16.656 6.176 1 95.62 186 GLY A CA 1
ATOM 1394 C C . GLY A 1 186 ? -5.145 -15.273 5.707 1 95.62 186 GLY A C 1
ATOM 1395 O O . GLY A 1 186 ? -5.777 -14.523 6.461 1 95.62 186 GLY A O 1
ATOM 1396 N N . ALA A 1 187 ? -4.742 -14.906 4.551 1 96.44 187 ALA A N 1
ATOM 1397 C CA . ALA A 1 187 ? -5.125 -13.656 3.906 1 96.44 187 ALA A CA 1
ATOM 1398 C C . ALA A 1 187 ? -5.805 -13.914 2.564 1 96.44 187 ALA A C 1
ATOM 1400 O O . ALA A 1 187 ? -5.895 -15.062 2.119 1 96.44 187 ALA A O 1
ATOM 1401 N N . SER A 1 188 ? -6.348 -12.922 2.014 1 95.75 188 SER A N 1
ATOM 1402 C CA . SER A 1 188 ? -6.844 -13.055 0.646 1 95.75 188 SER A CA 1
ATOM 1403 C C . SER A 1 188 ? -5.754 -12.734 -0.369 1 95.75 188 SER A C 1
ATOM 1405 O O . SER A 1 188 ? -4.797 -12.023 -0.057 1 95.75 188 SER A O 1
ATOM 1407 N N . VAL A 1 189 ? -5.891 -13.297 -1.58 1 96.75 189 VAL A N 1
ATOM 1408 C CA . VAL A 1 189 ? -4.949 -13 -2.652 1 96.75 189 VAL A CA 1
ATOM 1409 C C . VAL A 1 189 ? -4.93 -11.5 -2.928 1 96.75 189 VAL A C 1
ATOM 1411 O O . VAL A 1 189 ? -3.865 -10.906 -3.137 1 96.75 189 VAL A O 1
ATOM 1414 N N . GLY A 1 190 ? -6.102 -10.875 -2.883 1 96.94 190 GLY A N 1
ATOM 1415 C CA . GLY A 1 190 ? -6.234 -9.445 -3.113 1 96.94 190 GLY A CA 1
ATOM 1416 C C . GLY A 1 190 ? -5.461 -8.609 -2.111 1 96.94 190 GLY A C 1
ATOM 1417 O O . GLY A 1 190 ? -4.875 -7.586 -2.471 1 96.94 190 GLY A O 1
ATOM 1418 N N . GLN A 1 191 ? -5.477 -9.031 -0.893 1 97.25 191 GLN A N 1
ATOM 1419 C CA . GLN A 1 191 ? -4.711 -8.312 0.12 1 97.25 191 GLN A CA 1
ATOM 1420 C C . GLN A 1 191 ? -3.215 -8.359 -0.188 1 97.25 191 GLN A C 1
ATOM 1422 O O . GLN A 1 191 ? -2.52 -7.348 -0.065 1 97.25 191 GLN A O 1
ATOM 1427 N N . ILE A 1 192 ? -2.727 -9.5 -0.547 1 97.81 192 ILE A N 1
ATOM 1428 C CA . ILE A 1 192 ? -1.311 -9.648 -0.867 1 97.81 192 ILE A CA 1
ATOM 1429 C C . ILE A 1 192 ? -0.959 -8.781 -2.07 1 97.81 192 ILE A C 1
ATOM 1431 O O . ILE A 1 192 ? 0.062 -8.086 -2.066 1 97.81 192 ILE A O 1
ATOM 1435 N N . ILE A 1 193 ? -1.84 -8.75 -3.061 1 97.12 193 ILE A N 1
ATOM 1436 C CA . ILE A 1 193 ? -1.632 -7.891 -4.223 1 97.12 193 ILE A CA 1
ATOM 1437 C C . ILE A 1 193 ? -1.592 -6.426 -3.781 1 97.12 193 ILE A C 1
ATOM 1439 O O . ILE A 1 193 ? -0.717 -5.668 -4.207 1 97.12 193 ILE A O 1
ATOM 1443 N N . AL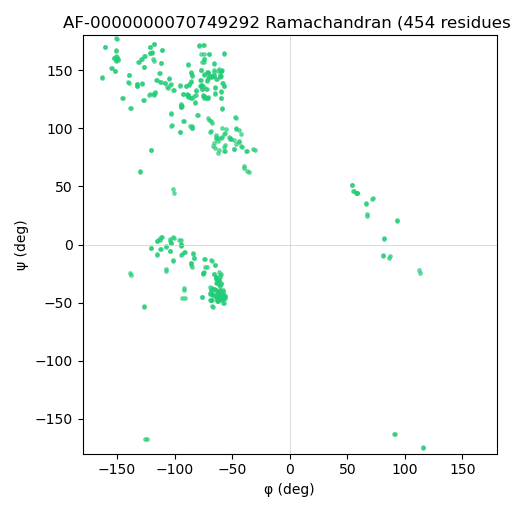A A 1 194 ? -2.5 -6.043 -2.926 1 96.81 194 ALA A N 1
ATOM 1444 C CA . ALA A 1 194 ? -2.646 -4.648 -2.514 1 96.81 194 ALA A CA 1
ATOM 1445 C C . ALA A 1 194 ? -1.398 -4.156 -1.784 1 96.81 194 ALA A C 1
ATOM 1447 O O . ALA A 1 194 ? -1.01 -2.996 -1.918 1 96.81 194 ALA A O 1
ATOM 1448 N N . TYR A 1 195 ? -0.737 -5.023 -1.045 1 96.38 195 TYR A N 1
ATOM 1449 C CA . TYR A 1 195 ? 0.46 -4.637 -0.306 1 96.38 195 TYR A CA 1
ATOM 1450 C C . TYR A 1 195 ? 1.701 -4.742 -1.185 1 96.38 195 TYR A C 1
ATOM 1452 O O . TYR A 1 195 ? 2.771 -4.25 -0.818 1 96.38 195 TYR A O 1
ATOM 1460 N N . ASN A 1 196 ? 1.621 -5.391 -2.242 1 96.38 196 ASN A N 1
ATOM 1461 C CA . ASN A 1 196 ? 2.74 -5.598 -3.156 1 96.38 196 ASN A CA 1
ATOM 1462 C C . ASN A 1 196 ? 2.355 -5.266 -4.594 1 96.38 196 ASN A C 1
ATOM 1464 O O . ASN A 1 196 ? 2.465 -6.113 -5.484 1 96.38 196 ASN A O 1
ATOM 1468 N N . PRO A 1 197 ? 2.047 -3.998 -4.723 1 93 197 PRO A N 1
ATOM 1469 C CA . PRO A 1 197 ? 1.601 -3.637 -6.07 1 93 197 PRO A CA 1
ATOM 1470 C C . PRO A 1 197 ? 2.707 -3.768 -7.113 1 93 197 PRO A C 1
ATOM 1472 O O . PRO A 1 197 ? 3.891 -3.785 -6.766 1 93 197 PRO A O 1
ATOM 1475 N N . THR A 1 198 ? 2.488 -4.047 -8.344 1 89.56 198 THR A N 1
ATOM 1476 C CA . THR A 1 198 ? 3.346 -4.027 -9.523 1 89.56 198 THR A CA 1
ATOM 1477 C C . THR A 1 198 ? 4.105 -5.344 -9.656 1 89.56 198 THR A C 1
ATOM 1479 O O . THR A 1 198 ? 4.801 -5.566 -10.648 1 89.56 198 THR A O 1
ATOM 1482 N N . TYR A 1 199 ? 4.09 -6.262 -8.562 1 94.56 199 TYR A N 1
ATOM 1483 C CA . TYR A 1 199 ? 4.773 -7.543 -8.664 1 94.56 199 TYR A CA 1
ATOM 1484 C C . TYR A 1 199 ? 3.971 -8.523 -9.508 1 94.56 199 TYR A C 1
ATOM 1486 O O . TYR A 1 199 ? 2.752 -8.641 -9.352 1 94.56 199 TYR A O 1
ATOM 1494 N N . SER A 1 200 ? 4.707 -9.227 -10.352 1 94.38 200 SER A N 1
ATOM 1495 C CA . SER A 1 200 ? 4.047 -10.234 -11.172 1 94.38 200 SER A CA 1
ATOM 1496 C C . SER A 1 200 ? 4.727 -11.594 -11.031 1 94.38 200 SER A C 1
ATOM 1498 O O . SER A 1 200 ? 4.066 -12.602 -10.75 1 94.38 200 SER A O 1
ATOM 1500 N N . HIS A 1 201 ? 6.016 -11.586 -11.258 1 95.5 201 HIS A N 1
ATOM 1501 C CA . HIS A 1 201 ? 6.805 -12.812 -11.172 1 95.5 201 HIS A CA 1
ATOM 1502 C C . HIS A 1 201 ? 8.289 -12.5 -10.992 1 95.5 201 HIS A C 1
ATOM 1504 O O . HIS A 1 201 ? 8.688 -11.336 -10.992 1 95.5 201 HIS A O 1
ATOM 1510 N N . SER A 1 202 ? 9.031 -13.531 -10.695 1 91.62 202 SER A N 1
ATOM 1511 C CA . SER A 1 202 ? 10.477 -13.359 -10.555 1 91.62 202 SER A CA 1
ATOM 1512 C C . SER A 1 202 ? 11.242 -14.43 -11.32 1 91.62 202 SER A C 1
ATOM 1514 O O . SER A 1 202 ? 10.859 -15.602 -11.305 1 91.62 202 SER A O 1
ATOM 1516 N N . VAL A 1 203 ? 12.312 -13.883 -11.969 1 80.62 203 VAL A N 1
ATOM 1517 C CA . VAL A 1 203 ? 13.18 -14.805 -12.703 1 80.62 203 VAL A CA 1
ATOM 1518 C C . VAL A 1 203 ? 14.461 -15.047 -11.906 1 80.62 203 VAL A C 1
ATOM 1520 O O . VAL A 1 203 ? 15.398 -15.672 -12.406 1 80.62 203 VAL A O 1
ATOM 1523 N N . ALA A 1 204 ? 14.484 -14.43 -10.797 1 80.19 204 ALA A N 1
ATOM 1524 C CA . ALA A 1 204 ? 15.656 -14.633 -9.938 1 80.19 204 ALA A CA 1
ATOM 1525 C C . ALA A 1 204 ? 15.805 -16.109 -9.562 1 80.19 204 ALA A C 1
ATOM 1527 O O . ALA A 1 204 ? 14.82 -16.844 -9.539 1 80.19 204 ALA A O 1
ATOM 1528 N N . ASP A 1 205 ? 17.141 -16.469 -9.367 1 75.25 205 ASP A N 1
ATOM 1529 C CA . ASP A 1 205 ? 17.406 -17.859 -8.969 1 75.25 205 ASP A CA 1
ATOM 1530 C C . ASP A 1 205 ? 16.656 -18.219 -7.688 1 75.25 205 ASP A C 1
ATOM 1532 O O . ASP A 1 205 ? 16.25 -17.328 -6.926 1 75.25 205 ASP A O 1
ATOM 1536 N N . THR A 1 206 ? 16.672 -19.547 -7.586 1 63.19 206 THR A N 1
ATOM 1537 C CA . THR A 1 206 ? 15.984 -20.094 -6.422 1 63.19 206 THR A CA 1
ATOM 1538 C C . THR A 1 206 ? 16.594 -19.562 -5.133 1 63.19 206 THR A C 1
ATOM 1540 O O . THR A 1 206 ? 17.828 -19.469 -5.008 1 63.19 206 THR A O 1
ATOM 1543 N N . GLY A 1 207 ? 16 -18.906 -4.359 1 66.5 207 GLY A N 1
ATOM 1544 C CA . GLY A 1 207 ? 16.484 -18.359 -3.1 1 66.5 207 GLY A CA 1
ATOM 1545 C C . GLY A 1 207 ? 16.578 -16.844 -3.107 1 66.5 207 GLY A C 1
ATOM 1546 O O . GLY A 1 207 ? 16.625 -16.203 -2.049 1 66.5 207 GLY A O 1
ATOM 1547 N N . ASP A 1 208 ? 16.703 -16.312 -4.223 1 78.12 208 ASP A N 1
ATOM 1548 C CA . ASP A 1 208 ? 16.859 -14.867 -4.312 1 78.12 208 ASP A CA 1
ATOM 1549 C C . ASP A 1 208 ? 15.531 -14.203 -4.684 1 78.12 208 ASP A C 1
ATOM 1551 O O . ASP A 1 208 ? 15.508 -13.219 -5.434 1 78.12 208 ASP A O 1
ATOM 1555 N N . GLY A 1 209 ? 14.484 -14.617 -4.062 1 85.12 209 GLY A N 1
ATOM 1556 C CA . GLY A 1 209 ? 13.172 -14.094 -4.387 1 85.12 209 GLY A CA 1
ATOM 1557 C C . GLY A 1 209 ? 12.945 -12.688 -3.854 1 85.12 209 GLY A C 1
ATOM 1558 O O . GLY A 1 209 ? 13.719 -12.195 -3.033 1 85.12 209 GLY A O 1
ATOM 1559 N N . PRO A 1 210 ? 11.969 -12.016 -4.344 1 90.81 210 PRO A N 1
ATOM 1560 C CA . PRO A 1 210 ? 11.633 -10.672 -3.885 1 90.81 210 PRO A CA 1
ATOM 1561 C C . PRO A 1 210 ? 11.148 -10.648 -2.438 1 90.81 210 PRO A C 1
ATOM 1563 O O . PRO A 1 210 ? 10.727 -11.68 -1.905 1 90.81 210 PRO A O 1
ATOM 1566 N N . VAL A 1 211 ? 11.336 -9.469 -1.849 1 92.75 211 VAL A N 1
ATOM 1567 C CA . VAL A 1 211 ? 10.758 -9.234 -0.529 1 92.75 211 VAL A CA 1
ATOM 1568 C C . VAL A 1 211 ? 9.336 -8.703 -0.675 1 92.75 211 VAL A C 1
ATOM 1570 O O . VAL A 1 211 ? 9.094 -7.742 -1.412 1 92.75 211 VAL A O 1
ATOM 1573 N N . LEU A 1 212 ? 8.414 -9.406 0.03 1 96 212 LEU A N 1
ATOM 1574 C CA . LEU A 1 212 ? 7.008 -9.008 0.022 1 96 212 LEU A CA 1
ATOM 1575 C C . LEU A 1 212 ? 6.586 -8.484 1.392 1 96 212 LEU A C 1
ATOM 1577 O O . LEU A 1 212 ? 7.289 -8.688 2.383 1 96 212 LEU A O 1
ATOM 1581 N N . THR A 1 213 ? 5.57 -7.68 1.382 1 96.69 213 THR A N 1
ATOM 1582 C CA . THR A 1 213 ? 4.809 -7.383 2.59 1 96.69 213 THR A CA 1
ATOM 1583 C C . THR A 1 213 ? 3.59 -8.297 2.701 1 96.69 213 THR A C 1
ATOM 1585 O O . THR A 1 213 ? 2.701 -8.266 1.848 1 96.69 213 THR A O 1
ATOM 1588 N N . ILE A 1 214 ? 3.518 -9.117 3.781 1 97.69 214 ILE A N 1
ATOM 1589 C CA . ILE A 1 214 ? 2.492 -10.148 3.863 1 97.69 214 ILE A CA 1
ATOM 1590 C C . ILE A 1 214 ? 1.596 -9.891 5.07 1 97.69 214 ILE A C 1
ATOM 1592 O O . ILE A 1 214 ? 2.086 -9.68 6.184 1 97.69 214 ILE A O 1
ATOM 1596 N N . PRO A 1 215 ? 0.303 -9.891 4.848 1 97.69 215 PRO A N 1
ATOM 1597 C CA . PRO A 1 215 ? -0.638 -9.82 5.969 1 97.69 215 PRO A CA 1
ATOM 1598 C C . PRO A 1 215 ? -0.937 -11.188 6.57 1 97.69 215 PRO A C 1
ATOM 1600 O O . PRO A 1 215 ? -0.958 -12.195 5.852 1 97.69 215 PRO A O 1
ATOM 1603 N N . MET A 1 216 ? -1.129 -11.227 7.836 1 97.31 216 MET A N 1
ATOM 1604 C CA . MET A 1 216 ? -1.527 -12.43 8.555 1 97.31 216 MET A CA 1
ATOM 1605 C C . MET A 1 216 ? -2.352 -12.078 9.789 1 97.31 216 MET A C 1
ATOM 1607 O O . MET A 1 216 ? -2.402 -10.914 10.195 1 97.31 216 MET A O 1
ATOM 1611 N N . ASP A 1 217 ? -3.051 -13.031 10.281 1 96.94 217 ASP A N 1
ATOM 1612 C CA . ASP A 1 217 ? -3.812 -12.898 11.516 1 96.94 217 ASP A CA 1
ATOM 1613 C C . ASP A 1 217 ? -4.832 -11.766 11.422 1 96.94 217 ASP A C 1
ATOM 1615 O O . ASP A 1 217 ? -4.914 -10.93 12.32 1 96.94 217 ASP A O 1
ATOM 1619 N N . CYS A 1 218 ? -5.473 -11.727 10.352 1 97.75 218 CYS A N 1
ATOM 1620 C CA . CYS A 1 218 ? -6.539 -10.742 10.195 1 97.75 218 CYS A CA 1
ATOM 1621 C C . CYS A 1 218 ? -7.781 -11.156 10.977 1 97.75 218 CYS A C 1
ATOM 1623 O O . CYS A 1 218 ? -8.297 -12.258 10.797 1 97.75 218 CYS A O 1
ATOM 1625 N N . LYS A 1 219 ? -8.25 -10.219 11.797 1 97.44 219 LYS A N 1
ATOM 1626 C CA . LYS A 1 219 ? -9.352 -10.594 12.672 1 97.44 219 LYS A CA 1
ATOM 1627 C C . LYS A 1 219 ? -10.18 -9.375 13.07 1 97.44 219 LYS A C 1
ATOM 1629 O O . LYS A 1 219 ? -9.672 -8.25 13.086 1 97.44 219 LYS A O 1
ATOM 1634 N N . ALA A 1 220 ? -11.391 -9.672 13.312 1 97.56 220 ALA A N 1
ATOM 1635 C CA . ALA A 1 220 ? -12.258 -8.656 13.906 1 97.56 220 ALA A CA 1
ATOM 1636 C C . ALA A 1 220 ? -11.883 -8.398 15.359 1 97.56 220 ALA A C 1
ATOM 1638 O O . ALA A 1 220 ? -11.453 -9.305 16.078 1 97.56 220 ALA A O 1
ATOM 1639 N N . LEU A 1 221 ? -12.078 -7.195 15.789 1 97.12 221 LEU A N 1
ATOM 1640 C CA . LEU A 1 221 ? -11.75 -6.852 17.172 1 97.12 221 LEU A CA 1
ATOM 1641 C C . LEU A 1 221 ? -13.016 -6.738 18.016 1 97.12 221 LEU A C 1
ATOM 1643 O O . LEU A 1 221 ? -12.938 -6.469 19.219 1 97.12 221 LEU A O 1
ATOM 1647 N N . SER A 1 222 ? -14.148 -6.852 17.375 1 96.56 222 SER A N 1
ATOM 1648 C CA . SER A 1 222 ? -15.461 -6.848 18.016 1 96.56 222 SER A CA 1
ATOM 1649 C C . SER A 1 222 ? -16.453 -7.703 17.25 1 96.56 222 SER A C 1
ATOM 1651 O O . SER A 1 222 ? -16.234 -8.016 16.078 1 96.56 222 SER A O 1
ATOM 1653 N N . ASP A 1 223 ? -17.5 -8.133 17.875 1 95 223 ASP A N 1
ATOM 1654 C CA . ASP A 1 223 ? -18.547 -8.906 17.203 1 95 223 ASP A CA 1
ATOM 1655 C C . ASP A 1 223 ? -19.406 -8.008 16.328 1 95 223 ASP A C 1
ATOM 1657 O O . ASP A 1 223 ? -20.125 -8.492 15.445 1 95 223 ASP A O 1
ATOM 1661 N N . ASN A 1 224 ? -19.422 -6.75 16.656 1 95.44 224 ASN A N 1
ATOM 1662 C CA . ASN A 1 224 ? -20.156 -5.773 15.859 1 95.44 224 ASN A CA 1
ATOM 1663 C C . ASN A 1 224 ? -19.266 -5.078 14.844 1 95.44 224 ASN A C 1
ATOM 1665 O O . ASN A 1 224 ? -18.578 -4.109 15.172 1 95.44 224 ASN A O 1
ATOM 1669 N N . ILE A 1 225 ? -19.297 -5.547 13.68 1 94.94 225 ILE A N 1
ATOM 1670 C CA . ILE A 1 225 ? -18.422 -5.035 12.625 1 94.94 225 ILE A CA 1
ATOM 1671 C C . ILE A 1 225 ? -19.234 -4.203 11.641 1 94.94 225 ILE A C 1
ATOM 1673 O O . ILE A 1 225 ? -20.344 -4.582 11.273 1 94.94 225 ILE A O 1
ATOM 1677 N N . THR A 1 226 ? -18.719 -3.088 11.273 1 95.06 226 THR A N 1
ATOM 1678 C CA . THR A 1 226 ? -19.297 -2.258 10.219 1 95.06 226 THR A CA 1
ATOM 1679 C C . THR A 1 226 ? -18.312 -2.09 9.07 1 95.06 226 THR A C 1
ATOM 1681 O O . THR A 1 226 ? -17.125 -2.383 9.219 1 95.06 226 THR A O 1
ATOM 1684 N N . SER A 1 227 ? -18.828 -1.74 7.918 1 94.94 227 SER A N 1
ATOM 1685 C CA . SER A 1 227 ? -17.984 -1.467 6.75 1 94.94 227 SER A CA 1
ATOM 1686 C C . SER A 1 227 ? -17.703 0.025 6.613 1 94.94 227 SER A C 1
ATOM 1688 O O . SER A 1 227 ? -18.594 0.853 6.812 1 94.94 227 SER A O 1
ATOM 1690 N N . MET A 1 228 ? -16.422 0.329 6.301 1 91.5 228 MET A N 1
ATOM 1691 C CA . MET A 1 228 ? -16.047 1.711 6.02 1 91.5 228 MET A CA 1
ATOM 1692 C C . MET A 1 228 ? -15.297 1.811 4.699 1 91.5 228 MET A C 1
ATOM 1694 O O . MET A 1 228 ? -14.539 0.907 4.344 1 91.5 228 MET A O 1
ATOM 1698 N N . THR A 1 229 ? -15.648 2.842 3.977 1 87.69 229 THR A N 1
ATOM 1699 C CA . THR A 1 229 ? -14.938 3.064 2.721 1 87.69 229 THR A CA 1
ATOM 1700 C C . THR A 1 229 ? -14.656 4.551 2.514 1 87.69 229 THR A C 1
ATOM 1702 O O . THR A 1 229 ? -15.5 5.395 2.811 1 87.69 229 THR A O 1
ATOM 1705 N N . MET B 1 1 ? 48.5 58.5 56.594 1 30.5 1 MET B N 1
ATOM 1706 C CA . MET B 1 1 ? 47.812 57.438 55.875 1 30.5 1 MET B CA 1
ATOM 1707 C C . MET B 1 1 ? 46.312 57.688 55.875 1 30.5 1 MET B C 1
ATOM 1709 O O . MET B 1 1 ? 45.656 57.594 56.906 1 30.5 1 MET B O 1
ATOM 1713 N N . VAL B 1 2 ? 45.875 58.75 55.031 1 42.12 2 VAL B N 1
ATOM 1714 C CA . VAL B 1 2 ? 44.531 59.281 54.938 1 42.12 2 VAL B CA 1
ATOM 1715 C C . VAL B 1 2 ? 43.594 58.25 54.312 1 42.12 2 VAL B C 1
ATOM 1717 O O . VAL B 1 2 ? 43.906 57.688 53.25 1 42.12 2 VAL B O 1
ATOM 1720 N N . ALA B 1 3 ? 42.656 57.562 55.062 1 43 3 ALA B N 1
ATOM 1721 C CA . ALA B 1 3 ? 41.656 56.594 54.719 1 43 3 ALA B CA 1
ATOM 1722 C C . ALA B 1 3 ? 40.594 57.219 53.812 1 43 3 ALA B C 1
ATOM 1724 O O . ALA B 1 3 ? 39.875 58.125 54.219 1 43 3 ALA B O 1
ATOM 1725 N N . VAL B 1 4 ? 40.844 57.312 52.438 1 42.03 4 VAL B N 1
ATOM 1726 C CA . VAL B 1 4 ? 39.812 57.781 51.531 1 42.03 4 VAL B CA 1
ATOM 1727 C C . VAL B 1 4 ? 38.656 56.812 51.531 1 42.03 4 VAL B C 1
ATOM 1729 O O . VAL B 1 4 ? 38.812 55.625 51.281 1 42.03 4 VAL B O 1
ATOM 1732 N N . ASN B 1 5 ? 37.594 57.062 52.375 1 39.44 5 ASN B N 1
ATOM 1733 C CA . ASN B 1 5 ? 36.312 56.344 52.406 1 39.44 5 ASN B CA 1
ATOM 1734 C C . ASN B 1 5 ? 35.562 56.5 51.062 1 39.44 5 ASN B C 1
ATOM 1736 O O . ASN B 1 5 ? 35.156 57.594 50.719 1 39.44 5 ASN B O 1
ATOM 1740 N N . SER B 1 6 ? 35.969 55.719 50.031 1 40.56 6 SER B N 1
ATOM 1741 C CA . SER B 1 6 ? 35.25 55.719 48.781 1 40.56 6 SER B CA 1
ATOM 1742 C C . SER B 1 6 ? 33.781 55.344 48.969 1 40.56 6 SER B C 1
ATOM 1744 O O . SER B 1 6 ? 33.5 54.281 49.469 1 40.56 6 SER B O 1
ATOM 1746 N N . ILE B 1 7 ? 32.875 56.312 49.094 1 43.38 7 ILE B N 1
ATOM 1747 C CA . ILE B 1 7 ? 31.453 56.094 49.156 1 43.38 7 ILE B CA 1
ATOM 1748 C C . ILE B 1 7 ? 30.953 55.562 47.812 1 43.38 7 ILE B C 1
ATOM 1750 O O . ILE B 1 7 ? 31.078 56.219 46.781 1 43.38 7 ILE B O 1
ATOM 1754 N N . VAL B 1 8 ? 31.031 54.219 47.562 1 44.28 8 VAL B N 1
ATOM 1755 C CA . VAL B 1 8 ? 30.391 53.656 46.375 1 44.28 8 VAL B CA 1
ATOM 1756 C C . VAL B 1 8 ? 28.875 53.844 46.469 1 44.28 8 VAL B C 1
ATOM 1758 O O . VAL B 1 8 ? 28.234 53.375 47.406 1 44.28 8 VAL B O 1
ATOM 1761 N N . ALA B 1 9 ? 28.359 55 45.875 1 46.66 9 ALA B N 1
ATOM 1762 C CA . ALA B 1 9 ? 26.922 55.125 45.719 1 46.66 9 ALA B CA 1
ATOM 1763 C C . ALA B 1 9 ? 26.344 54 44.875 1 46.66 9 ALA B C 1
ATOM 1765 O O . ALA B 1 9 ? 26.719 53.812 43.719 1 46.66 9 ALA B O 1
ATOM 1766 N N . LEU B 1 10 ? 25.906 52.938 45.5 1 45.16 10 LEU B N 1
ATOM 1767 C CA . LEU B 1 10 ? 25.172 51.906 44.812 1 45.16 10 LEU B CA 1
ATOM 1768 C C . LEU B 1 10 ? 23.922 52.469 44.125 1 45.16 10 LEU B C 1
ATOM 1770 O O . LEU B 1 10 ? 23.016 52.969 44.812 1 45.16 10 LEU B O 1
ATOM 1774 N N . THR B 1 11 ? 24.109 53 42.938 1 49.41 11 THR B N 1
ATOM 1775 C CA . THR B 1 11 ? 22.906 53.344 42.188 1 49.41 11 THR B CA 1
ATOM 1776 C C . THR B 1 11 ? 21.984 52.125 42.031 1 49.41 11 THR B C 1
ATOM 1778 O O . THR B 1 11 ? 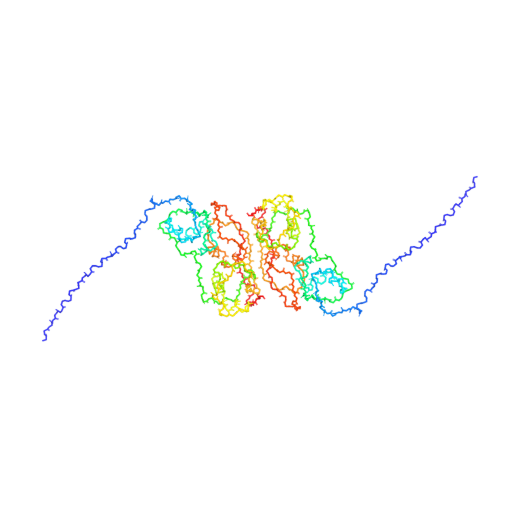22.422 51.062 41.562 1 49.41 11 THR B O 1
ATOM 1781 N N . ALA B 1 12 ? 20.938 52 42.844 1 52.81 12 ALA B N 1
ATOM 1782 C CA . ALA B 1 12 ? 19.859 51.031 42.625 1 52.81 12 ALA B CA 1
ATOM 1783 C C . ALA B 1 12 ? 19.234 51.25 41.25 1 52.81 12 ALA B C 1
ATOM 1785 O O . ALA B 1 12 ? 18.594 52.25 40.969 1 52.81 12 ALA B O 1
ATOM 1786 N N . VAL B 1 13 ? 19.906 50.719 40.188 1 51.53 13 VAL B N 1
ATOM 1787 C CA . VAL B 1 13 ? 19.156 50.594 38.938 1 51.53 13 VAL B CA 1
ATOM 1788 C C . VAL B 1 13 ? 17.828 49.875 39.188 1 51.53 13 VAL B C 1
ATOM 1790 O O . VAL B 1 13 ? 17.828 48.719 39.625 1 51.53 13 VAL B O 1
ATOM 1793 N N . GLY B 1 14 ? 16.797 50.625 39.469 1 48.69 14 GLY B N 1
ATOM 1794 C CA . GLY B 1 14 ? 15.492 49.969 39.469 1 48.69 14 GLY B CA 1
ATOM 1795 C C . GLY B 1 14 ? 15.266 49.094 38.25 1 48.69 14 GLY B C 1
ATOM 1796 O O . GLY B 1 14 ? 15.398 49.531 37.125 1 48.69 14 GLY B O 1
ATOM 1797 N N . LEU B 1 15 ? 15.445 47.781 38.438 1 51.28 15 LEU B N 1
ATOM 1798 C CA . LEU B 1 15 ? 14.969 46.844 37.406 1 51.28 15 LEU B CA 1
ATOM 1799 C C . LEU B 1 15 ? 13.531 47.156 37 1 51.28 15 LEU B C 1
ATOM 1801 O O . LEU B 1 15 ? 12.617 47 37.812 1 51.28 15 LEU B O 1
ATOM 1805 N N . VAL B 1 16 ? 13.359 48.094 36.125 1 53.31 16 VAL B N 1
ATOM 1806 C CA . VAL B 1 16 ? 12.031 48.094 35.5 1 53.31 16 VAL B CA 1
ATOM 1807 C C . VAL B 1 16 ? 11.711 46.719 34.969 1 53.31 16 VAL B C 1
ATOM 1809 O O . VAL B 1 16 ? 12.414 46.188 34.094 1 53.31 16 VAL B O 1
ATOM 1812 N N . SER B 1 17 ? 11.078 45.906 35.75 1 50.72 17 SER B N 1
ATOM 1813 C CA . SER B 1 17 ? 10.508 44.75 35.125 1 50.72 17 SER B CA 1
ATOM 1814 C C . SER B 1 17 ? 9.75 45.094 33.844 1 50.72 17 SER B C 1
ATOM 1816 O O . SER B 1 17 ? 8.805 45.875 33.875 1 50.72 17 SER B O 1
ATOM 1818 N N . ILE B 1 18 ? 10.461 45.156 32.719 1 50.78 18 ILE B N 1
ATOM 1819 C CA . ILE B 1 18 ? 9.625 45.125 31.531 1 50.78 18 ILE B CA 1
ATOM 1820 C C . ILE B 1 18 ? 8.516 44.094 31.703 1 50.78 18 ILE B C 1
ATOM 1822 O O . ILE B 1 18 ? 8.789 42.875 31.875 1 50.78 18 ILE B O 1
ATOM 1826 N N . ALA B 1 19 ? 7.449 44.469 32.312 1 48.72 19 ALA B N 1
ATOM 1827 C CA . ALA B 1 19 ? 6.281 43.594 32.156 1 48.72 19 ALA B CA 1
ATOM 1828 C C . ALA B 1 19 ? 6.125 43.156 30.703 1 48.72 19 ALA B C 1
ATOM 1830 O O . ALA B 1 19 ? 5.977 43.969 29.812 1 48.72 19 ALA B O 1
ATOM 1831 N N . SER B 1 20 ? 6.707 42.094 30.281 1 50.72 20 SER B N 1
ATOM 1832 C CA . SER B 1 20 ? 6.254 41.5 29.031 1 50.72 20 SER B CA 1
ATOM 1833 C C . SER B 1 20 ? 4.738 41.594 28.891 1 50.72 20 SER B C 1
ATOM 1835 O O . SER B 1 20 ? 4 41 29.688 1 50.72 20 SER B O 1
ATOM 1837 N N . ALA B 1 21 ? 4.23 42.656 28.516 1 49.56 21 ALA B N 1
ATOM 1838 C CA . ALA B 1 21 ? 2.82 42.719 28.156 1 49.56 21 ALA B CA 1
ATOM 1839 C C . ALA B 1 21 ? 2.377 41.438 27.438 1 49.56 21 ALA B C 1
ATOM 1841 O O . ALA B 1 21 ? 2.768 41.188 26.297 1 49.56 21 ALA B O 1
ATOM 1842 N N . SER B 1 22 ? 2.402 40.25 28.031 1 51.69 22 SER B N 1
ATOM 1843 C CA . SER B 1 22 ? 1.668 39.156 27.422 1 51.69 22 SER B CA 1
ATOM 1844 C C . SER B 1 22 ? 0.328 39.625 26.859 1 51.69 22 SER B C 1
ATOM 1846 O O . SER B 1 22 ? -0.56 40.031 27.609 1 51.69 22 SER B O 1
ATOM 1848 N N . SER B 1 23 ? 0.268 40.406 25.859 1 57.28 23 SER B N 1
ATOM 1849 C CA . SER B 1 23 ? -1.001 40.812 25.266 1 57.28 23 SER B CA 1
ATOM 1850 C C . SER B 1 23 ? -2.049 39.719 25.391 1 57.28 23 SER B C 1
ATOM 1852 O O . SER B 1 23 ? -1.859 38.625 24.891 1 57.28 23 SER B O 1
ATOM 1854 N N . SER B 1 24 ? -2.719 39.594 26.516 1 72.5 24 SER B N 1
ATOM 1855 C CA . SER B 1 24 ? -3.789 38.656 26.875 1 72.5 24 SER B CA 1
ATOM 1856 C C . SER B 1 24 ? -4.801 38.531 25.734 1 72.5 24 SER B C 1
ATOM 1858 O O . SER B 1 24 ? -5.324 39.531 25.25 1 72.5 24 SER B O 1
ATOM 1860 N N . CYS B 1 25 ? -4.691 37.5 24.922 1 82.81 25 CYS B N 1
ATOM 1861 C CA . CYS B 1 25 ? -5.668 37.188 23.875 1 82.81 25 CYS B CA 1
ATOM 1862 C C . CYS B 1 25 ? -7.09 37.25 24.438 1 82.81 25 CYS B C 1
ATOM 1864 O O . CYS B 1 25 ? -7.367 36.688 25.484 1 82.81 25 CYS B O 1
ATOM 1866 N N . ASP B 1 26 ? -7.828 38.344 23.969 1 85.44 26 ASP B N 1
ATOM 1867 C CA . ASP B 1 26 ? -9.25 38.438 24.297 1 85.44 26 ASP B CA 1
ATOM 1868 C C . ASP B 1 26 ? -10.039 37.344 23.562 1 85.44 26 ASP B C 1
ATOM 1870 O O . ASP B 1 26 ? -10.375 37.5 22.391 1 85.44 26 ASP B O 1
ATOM 1874 N N . THR B 1 27 ? -10.32 36.25 24.203 1 84.5 27 THR B N 1
ATOM 1875 C CA . THR B 1 27 ? -11 35.125 23.609 1 84.5 27 THR B CA 1
ATOM 1876 C C . THR B 1 27 ? -12.383 35.531 23.094 1 84.5 27 THR B C 1
ATOM 1878 O O . THR B 1 27 ? -12.93 34.875 22.188 1 84.5 27 THR B O 1
ATOM 1881 N N . SER B 1 28 ? -12.906 36.531 23.656 1 87.12 28 SER B N 1
ATOM 1882 C CA . SER B 1 28 ? -14.242 36.969 23.25 1 87.12 28 SER B CA 1
ATOM 1883 C C . SER B 1 28 ? -14.219 37.625 21.875 1 87.12 28 SER B C 1
ATOM 1885 O O . SER B 1 28 ? -15.266 37.75 21.234 1 87.12 28 SER B O 1
ATOM 1887 N N . ALA B 1 29 ? -13.125 38.062 21.406 1 87.94 29 ALA B N 1
ATOM 1888 C CA . ALA B 1 29 ? -13 38.75 20.125 1 87.94 29 ALA B CA 1
ATOM 1889 C C . ALA B 1 29 ? -12.695 37.781 19 1 87.94 29 ALA B C 1
ATOM 1891 O O . ALA B 1 29 ? -12.68 38.156 17.828 1 87.94 29 ALA B O 1
ATOM 1892 N N . LEU B 1 30 ? -12.469 36.594 19.375 1 89.81 30 LEU B N 1
ATOM 1893 C CA . LEU B 1 30 ? -12.047 35.594 18.391 1 89.81 30 LEU B CA 1
ATOM 1894 C C . LEU B 1 30 ? -13.227 35.156 17.516 1 89.81 30 LEU B C 1
ATOM 1896 O O . LEU B 1 30 ? -14.344 35 18.016 1 89.81 30 LEU B O 1
ATOM 1900 N N . ASN B 1 31 ? -12.984 35.062 16.188 1 90.38 31 ASN B N 1
ATOM 1901 C CA . ASN B 1 31 ? -13.953 34.469 15.289 1 90.38 31 ASN B CA 1
ATOM 1902 C C . ASN B 1 31 ? -14.039 32.938 15.508 1 90.38 31 ASN B C 1
ATOM 1904 O O . ASN B 1 31 ? -13.164 32.188 15.07 1 90.38 31 ASN B O 1
ATOM 1908 N N . THR B 1 32 ? -15.086 32.469 16.062 1 89.69 32 THR B N 1
ATOM 1909 C CA . THR B 1 32 ? -15.195 31.062 16.453 1 89.69 32 THR B CA 1
ATOM 1910 C C . THR B 1 32 ? -15.906 30.25 15.375 1 89.69 32 THR B C 1
ATOM 1912 O O . THR B 1 32 ? -16.156 29.047 15.555 1 89.69 32 THR B O 1
ATOM 1915 N N . THR B 1 33 ? -16.219 30.812 14.344 1 90.62 33 THR B N 1
ATOM 1916 C CA . THR B 1 33 ? -16.953 30.141 13.281 1 90.62 33 THR B CA 1
ATOM 1917 C C . THR B 1 33 ? -15.984 29.438 12.328 1 90.62 33 THR B C 1
ATOM 1919 O O . THR B 1 33 ? -14.922 29.969 12 1 90.62 33 THR B O 1
ATOM 1922 N N . VAL B 1 34 ? -16.391 28.234 11.984 1 92.12 34 VAL B N 1
ATOM 1923 C CA . VAL B 1 34 ? -15.68 27.516 10.938 1 92.12 34 VAL B CA 1
ATOM 1924 C C . VAL B 1 34 ? -16.156 27.984 9.562 1 92.12 34 VAL B C 1
ATOM 1926 O O . VAL B 1 34 ? -17.359 28.109 9.328 1 92.12 34 VAL B O 1
ATOM 1929 N N . GLY B 1 35 ? -15.18 28.344 8.734 1 92.75 35 GLY B N 1
ATOM 1930 C CA . GLY B 1 35 ? -15.508 28.828 7.398 1 92.75 35 GLY B CA 1
ATOM 1931 C C . GLY B 1 35 ? -14.805 28.062 6.301 1 92.75 35 GLY B C 1
ATOM 1932 O O . GLY B 1 35 ? -14.352 26.922 6.512 1 92.75 35 GLY B O 1
ATOM 1933 N N . SER B 1 36 ? -14.883 28.656 5.094 1 94.5 36 SER B N 1
ATOM 1934 C CA . SER B 1 36 ? -14.227 28.062 3.932 1 94.5 36 SER B CA 1
ATOM 1935 C C . SER B 1 36 ? -13.57 29.141 3.066 1 94.5 36 SER B C 1
ATOM 1937 O O . SER B 1 36 ? -13.945 30.312 3.123 1 94.5 36 SER B O 1
ATOM 1939 N N . TYR B 1 37 ? -12.531 28.766 2.525 1 96.06 37 TYR B N 1
ATOM 1940 C CA . TYR B 1 37 ? -11.812 29.578 1.559 1 96.06 37 TYR B CA 1
ATOM 1941 C C . TYR B 1 37 ? -11.555 28.812 0.272 1 96.06 37 TYR B C 1
ATOM 1943 O O . TYR B 1 37 ? -10.961 27.719 0.299 1 96.06 37 TYR B O 1
ATOM 1951 N N . THR B 1 38 ? -11.984 29.328 -0.892 1 97.44 38 THR B N 1
ATOM 1952 C CA . THR B 1 38 ? -11.75 28.672 -2.172 1 97.44 38 THR B CA 1
ATOM 1953 C C . THR B 1 38 ? -10.492 29.219 -2.84 1 97.44 38 THR B C 1
ATOM 1955 O O . THR B 1 38 ? -10.398 30.422 -3.098 1 97.44 38 THR B O 1
ATOM 1958 N N . THR B 1 39 ? -9.578 28.328 -3.064 1 97.31 39 THR B N 1
ATOM 1959 C CA . THR B 1 39 ? -8.32 28.766 -3.672 1 97.31 39 THR B CA 1
ATOM 1960 C C . THR B 1 39 ? -8.539 29.172 -5.129 1 97.31 39 THR B C 1
ATOM 1962 O O . THR B 1 39 ? -9.336 28.547 -5.836 1 97.31 39 THR B O 1
ATOM 1965 N N . ASP B 1 40 ? -7.859 30.188 -5.605 1 96.12 40 ASP B N 1
ATOM 1966 C CA . ASP B 1 40 ? -7.992 30.672 -6.977 1 96.12 40 ASP B CA 1
ATOM 1967 C C . ASP B 1 40 ? -6.836 30.172 -7.844 1 96.12 40 ASP B C 1
ATOM 1969 O O . ASP B 1 40 ? -6.859 30.328 -9.07 1 96.12 40 ASP B O 1
ATOM 1973 N N . SER B 1 41 ? -5.855 29.688 -7.324 1 97.12 41 SER B N 1
ATOM 1974 C CA . SER B 1 41 ? -4.652 29.109 -7.93 1 97.12 41 SER B CA 1
ATOM 1975 C C . SER B 1 41 ? -4.039 28.047 -7.039 1 97.12 41 SER B C 1
ATOM 1977 O O . SER B 1 41 ? -4.617 27.672 -6.02 1 97.12 41 SER B O 1
ATOM 1979 N N . ILE B 1 42 ? -3.055 27.484 -7.508 1 96.56 42 ILE B N 1
ATOM 1980 C CA . ILE B 1 42 ? -2.293 26.625 -6.602 1 96.56 42 ILE B CA 1
ATOM 1981 C C . ILE B 1 42 ? -1.777 27.453 -5.426 1 96.56 42 ILE B C 1
ATOM 1983 O O . ILE B 1 42 ? -1.185 28.516 -5.621 1 96.56 42 ILE B O 1
ATOM 1987 N N . MET B 1 43 ? -2.053 27.062 -4.148 1 97.69 43 MET B N 1
ATOM 1988 C CA . MET B 1 43 ? -1.708 27.828 -2.957 1 97.69 43 MET B CA 1
ATOM 1989 C C . MET B 1 43 ? -1.215 26.922 -1.839 1 97.69 43 MET B C 1
ATOM 1991 O O . MET B 1 43 ? -1.771 25.844 -1.621 1 97.69 43 MET B O 1
ATOM 1995 N N . SER B 1 44 ? -0.254 27.375 -1.224 1 97.62 44 SER B N 1
ATOM 1996 C CA . SER B 1 44 ? 0.209 26.672 -0.036 1 97.62 44 SER B CA 1
ATOM 1997 C C . SER B 1 44 ? -0.729 26.891 1.145 1 97.62 44 SER B C 1
ATOM 1999 O O . SER B 1 44 ? -1.474 27.875 1.173 1 97.62 44 SER B O 1
ATOM 2001 N N . VAL B 1 45 ? -0.667 25.969 2.074 1 98.12 45 VAL B N 1
ATOM 2002 C CA . VAL B 1 45 ? -1.461 26.141 3.287 1 98.12 45 VAL B CA 1
ATOM 2003 C C . VAL B 1 45 ? -0.992 27.375 4.043 1 98.12 45 VAL B C 1
ATOM 2005 O O . VAL B 1 45 ? -1.795 28.062 4.676 1 98.12 45 VAL B O 1
ATOM 2008 N N . ASN B 1 46 ? 0.291 27.719 3.961 1 97.94 46 ASN B N 1
ATOM 2009 C CA . ASN B 1 46 ? 0.8 28.953 4.551 1 97.94 46 ASN B CA 1
ATOM 2010 C C . ASN B 1 46 ? 0.096 30.188 3.982 1 97.94 46 ASN B C 1
ATOM 2012 O O . ASN B 1 46 ? -0.285 31.078 4.727 1 97.94 46 ASN B O 1
ATOM 2016 N N . ALA B 1 47 ? -0.009 30.219 2.711 1 98.38 47 ALA B N 1
ATOM 2017 C CA . ALA B 1 47 ? -0.675 31.344 2.059 1 98.38 47 ALA B CA 1
ATOM 2018 C C . ALA B 1 47 ? -2.135 31.453 2.49 1 98.38 47 ALA B C 1
ATOM 2020 O O . ALA B 1 47 ? -2.621 32.531 2.816 1 98.38 47 ALA B O 1
ATOM 2021 N N . VAL B 1 48 ? -2.816 30.344 2.5 1 98.31 48 VAL B N 1
ATOM 2022 C CA . VAL B 1 48 ? -4.223 30.312 2.895 1 98.31 48 VAL B CA 1
ATOM 2023 C C . VAL B 1 48 ? -4.359 30.75 4.352 1 98.31 48 VAL B C 1
ATOM 2025 O O . VAL B 1 48 ? -5.23 31.547 4.68 1 98.31 48 VAL B O 1
ATOM 2028 N N . ALA B 1 49 ? -3.559 30.172 5.145 1 98.38 49 ALA B N 1
ATOM 2029 C CA . ALA B 1 49 ? -3.58 30.5 6.566 1 98.38 49 ALA B CA 1
ATOM 2030 C C . ALA B 1 49 ? -3.359 32 6.777 1 98.38 49 ALA B C 1
ATOM 2032 O O . ALA B 1 49 ? -4.074 32.625 7.559 1 98.38 49 ALA B O 1
ATOM 2033 N N . THR B 1 50 ? -2.391 32.594 6.129 1 97.69 50 THR B N 1
ATOM 2034 C CA . THR B 1 50 ? -2.057 34 6.254 1 97.69 50 THR B CA 1
ATOM 2035 C C . THR B 1 50 ? -3.229 34.875 5.809 1 97.69 50 THR B C 1
ATOM 2037 O O . THR B 1 50 ? -3.598 35.844 6.504 1 97.69 50 THR B O 1
ATOM 2040 N N . LEU B 1 51 ? -3.801 34.531 4.738 1 97.31 51 LEU B N 1
ATOM 2041 C CA . LEU B 1 51 ? -4.898 35.312 4.18 1 97.31 51 LEU B CA 1
ATOM 2042 C C . LEU B 1 51 ? -6.113 35.281 5.098 1 97.31 51 LEU B C 1
ATOM 2044 O O . LEU B 1 51 ? -6.945 36.188 5.074 1 97.31 51 LEU B O 1
ATOM 2048 N N . ASN B 1 52 ? -6.25 34.281 5.887 1 97.06 52 ASN B N 1
ATOM 2049 C CA . ASN B 1 52 ? -7.434 34.094 6.719 1 97.06 52 ASN B CA 1
ATOM 2050 C C . ASN B 1 52 ? -7.113 34.281 8.195 1 97.06 52 ASN B C 1
ATOM 2052 O O . ASN B 1 52 ? -7.93 33.969 9.062 1 97.06 52 ASN B O 1
ATOM 2056 N N . ASN B 1 53 ? -5.852 34.719 8.484 1 95.81 53 ASN B N 1
ATOM 2057 C CA . ASN B 1 53 ? -5.41 35 9.844 1 95.81 53 ASN B CA 1
ATOM 2058 C C . ASN B 1 53 ? -5.551 33.781 10.75 1 95.81 53 ASN B C 1
ATOM 2060 O O . ASN B 1 53 ? -6.137 33.875 11.828 1 95.81 53 ASN B O 1
ATOM 2064 N N . ARG B 1 54 ? -5.16 32.688 10.266 1 97.62 54 ARG B N 1
ATOM 2065 C CA . ARG B 1 54 ? -5.109 31.422 11.008 1 97.62 54 ARG B CA 1
ATOM 2066 C C . ARG B 1 54 ? -3.684 30.875 11.062 1 97.62 54 ARG B C 1
ATOM 2068 O O . ARG B 1 54 ? -2.789 31.391 10.391 1 97.62 54 ARG B O 1
ATOM 2075 N N . GLY B 1 55 ? -3.438 29.891 11.977 1 98.19 55 GLY B N 1
ATOM 2076 C CA . GLY B 1 55 ? -2.176 29.172 11.984 1 98.19 55 GLY B CA 1
ATOM 2077 C C . GLY B 1 55 ? -2.055 28.172 10.852 1 98.19 55 GLY B C 1
ATOM 2078 O O . GLY B 1 55 ? -3.041 27.531 10.461 1 98.19 55 GLY B O 1
ATOM 2079 N N . ILE B 1 56 ? -0.872 28.016 10.383 1 98.5 56 ILE B N 1
ATOM 2080 C CA . ILE B 1 56 ? -0.612 27.094 9.273 1 98.5 56 ILE B CA 1
ATOM 2081 C C . ILE B 1 56 ? -1.062 25.688 9.656 1 98.5 56 ILE B C 1
ATOM 2083 O O . ILE B 1 56 ? -1.821 25.047 8.922 1 98.5 56 ILE B O 1
ATOM 2087 N N . CYS B 1 57 ? -0.616 25.234 10.852 1 98.75 57 CYS B N 1
ATOM 2088 C CA . CYS B 1 57 ? -0.897 23.875 11.266 1 98.75 57 CYS B CA 1
ATOM 2089 C C . CYS B 1 57 ? -2.35 23.719 11.703 1 98.75 57 CYS B C 1
ATOM 2091 O O . CYS B 1 57 ? -2.918 22.625 11.617 1 98.75 57 CYS B O 1
ATOM 2093 N N . ASP B 1 58 ? -2.971 24.781 12.141 1 98.25 58 ASP B N 1
ATOM 2094 C CA . ASP B 1 58 ? -4.398 24.734 12.438 1 98.25 58 ASP B CA 1
ATOM 2095 C C . ASP B 1 58 ? -5.211 24.469 11.172 1 98.25 58 ASP B C 1
ATOM 2097 O O . ASP B 1 58 ? -6.113 23.625 11.18 1 98.25 58 ASP B O 1
ATOM 2101 N N . VAL B 1 59 ? -4.867 25.141 10.102 1 97.94 59 VAL B N 1
ATOM 2102 C CA . VAL B 1 59 ? -5.566 24.953 8.828 1 97.94 59 VAL B CA 1
ATOM 2103 C C . VAL B 1 59 ? -5.254 23.562 8.273 1 97.94 59 VAL B C 1
ATOM 2105 O O . VAL B 1 59 ? -6.148 22.859 7.797 1 97.94 59 VAL B O 1
ATOM 2108 N N . ALA B 1 60 ? -3.99 23.156 8.359 1 98.25 60 ALA B N 1
ATOM 2109 C CA . ALA B 1 60 ? -3.592 21.844 7.852 1 98.25 60 ALA B CA 1
ATOM 2110 C C . ALA B 1 60 ? -4.363 20.734 8.547 1 98.25 60 ALA B C 1
ATOM 2112 O O . ALA B 1 60 ? -4.859 19.812 7.891 1 98.25 60 ALA B O 1
ATOM 2113 N N . ARG B 1 61 ? -4.473 20.828 9.844 1 97.38 61 ARG B N 1
ATOM 2114 C CA . ARG B 1 61 ? -5.148 19.812 10.633 1 97.38 61 ARG B CA 1
ATOM 2115 C C . ARG B 1 61 ? -6.645 19.797 10.344 1 97.38 61 ARG B C 1
ATOM 2117 O O . ARG B 1 61 ? -7.25 18.734 10.242 1 97.38 61 ARG B O 1
ATOM 2124 N N . ALA B 1 62 ? -7.199 20.953 10.188 1 96.06 62 ALA B N 1
ATOM 2125 C CA . ALA B 1 62 ? -8.625 21.047 9.898 1 96.06 62 ALA B CA 1
ATOM 2126 C C . ALA B 1 62 ? -8.961 20.406 8.547 1 96.06 62 ALA B C 1
ATOM 2128 O O . ALA B 1 62 ? -10.07 19.922 8.344 1 96.06 62 ALA B O 1
ATOM 2129 N N . ASN B 1 63 ? -8.016 20.422 7.684 1 97 63 ASN B N 1
ATOM 2130 C CA . ASN B 1 63 ? -8.227 19.891 6.344 1 97 63 ASN B CA 1
ATOM 2131 C C . ASN B 1 63 ? -7.645 18.484 6.199 1 97 63 ASN B C 1
ATOM 2133 O O . ASN B 1 63 ? -7.535 17.969 5.086 1 97 63 ASN B O 1
ATOM 2137 N N . ARG B 1 64 ? -7.152 17.922 7.289 1 96.75 64 ARG B N 1
ATOM 2138 C CA . ARG B 1 64 ? -6.633 16.547 7.301 1 96.75 64 ARG B CA 1
ATOM 2139 C C . ARG B 1 64 ? -5.57 16.359 6.227 1 96.75 64 ARG B C 1
ATOM 2141 O O . ARG B 1 64 ? -5.633 15.414 5.445 1 96.75 64 ARG B O 1
ATOM 2148 N N . MET B 1 65 ? -4.625 17.266 6.262 1 97.25 65 MET B N 1
ATOM 2149 C CA . MET B 1 65 ? -3.582 17.172 5.242 1 97.25 65 MET B CA 1
ATOM 2150 C C . MET B 1 65 ? -2.598 16.062 5.57 1 97.25 65 MET B C 1
ATOM 2152 O O . MET B 1 65 ? -2.174 15.914 6.719 1 97.25 65 MET B O 1
ATOM 2156 N N . SER B 1 66 ? -2.295 15.258 4.543 1 96.88 66 SER B N 1
ATOM 2157 C CA . SER B 1 66 ? -1.229 14.273 4.727 1 96.88 66 SER B CA 1
ATOM 2158 C C . SER B 1 66 ? 0.11 14.961 4.988 1 96.88 66 SER B C 1
ATOM 2160 O O . SER B 1 66 ? 0.822 14.602 5.93 1 96.88 66 SER B O 1
ATOM 2162 N N . ASP B 1 67 ? 0.423 15.914 4.215 1 95.62 67 ASP B N 1
ATOM 2163 C CA . ASP B 1 67 ? 1.661 16.688 4.219 1 95.62 67 ASP B CA 1
ATOM 2164 C C . ASP B 1 67 ? 1.384 18.172 3.984 1 95.62 67 ASP B C 1
ATOM 2166 O O . ASP B 1 67 ? 0.978 18.562 2.891 1 95.62 67 ASP B O 1
ATOM 2170 N N . PRO B 1 68 ? 1.724 19.016 4.977 1 96.88 68 PRO B N 1
ATOM 2171 C CA . PRO B 1 68 ? 1.42 20.453 4.84 1 96.88 68 PRO B CA 1
ATOM 2172 C C . PRO B 1 68 ? 2.242 21.125 3.742 1 96.88 68 PRO B C 1
ATOM 2174 O O . PRO B 1 68 ? 1.939 22.25 3.346 1 96.88 68 PRO B O 1
ATOM 2177 N N . THR B 1 69 ? 3.266 20.484 3.271 1 94.69 69 THR B N 1
ATOM 2178 C CA . THR B 1 69 ? 4.102 21.109 2.25 1 94.69 69 THR B CA 1
ATOM 2179 C C . THR B 1 69 ? 3.49 20.906 0.864 1 94.69 69 THR B C 1
ATOM 2181 O O . THR B 1 69 ? 3.93 21.531 -0.106 1 94.69 69 THR B O 1
ATOM 2184 N N . ILE B 1 70 ? 2.508 20.062 0.765 1 94.12 70 ILE B N 1
ATOM 2185 C CA . ILE B 1 70 ? 1.818 19.875 -0.507 1 94.12 70 ILE B CA 1
ATOM 2186 C C . ILE B 1 70 ? 0.767 20.953 -0.693 1 94.12 70 ILE B C 1
ATOM 2188 O O . ILE B 1 70 ? -0.157 21.078 0.114 1 94.12 70 ILE B O 1
ATOM 2192 N N . PRO B 1 71 ? 0.84 21.719 -1.74 1 95.38 71 PRO B N 1
ATOM 2193 C CA . PRO B 1 71 ? -0.103 22.828 -1.931 1 95.38 71 PRO B CA 1
ATOM 2194 C C . PRO B 1 71 ? -1.495 22.344 -2.34 1 95.38 71 PRO B C 1
ATOM 2196 O O . PRO B 1 71 ? -1.655 21.203 -2.787 1 95.38 71 PRO B O 1
ATOM 2199 N N . PHE B 1 72 ? -2.469 23.219 -2.123 1 96.56 72 PHE B N 1
ATOM 2200 C CA . PHE B 1 72 ? -3.816 23.016 -2.639 1 96.56 72 PHE B CA 1
ATOM 2201 C C . PHE B 1 72 ? -3.885 23.359 -4.125 1 96.56 72 PHE B C 1
ATOM 2203 O O . PHE B 1 72 ? -3.26 24.312 -4.578 1 96.56 72 PHE B O 1
ATOM 2210 N N . ALA B 1 73 ? -4.648 22.547 -4.828 1 95.12 73 ALA B N 1
ATOM 2211 C CA . ALA B 1 73 ? -4.938 22.891 -6.219 1 95.12 73 ALA B CA 1
ATOM 2212 C C . ALA B 1 73 ? -5.871 24.094 -6.301 1 95.12 73 ALA B C 1
ATOM 2214 O O . ALA B 1 73 ? -6.438 24.516 -5.293 1 95.12 73 ALA B O 1
ATOM 2215 N N . ALA B 1 74 ? -5.914 24.672 -7.484 1 97.06 74 ALA B N 1
ATOM 2216 C CA . ALA B 1 74 ? -6.918 25.703 -7.715 1 97.06 74 ALA B CA 1
ATOM 2217 C C . ALA B 1 74 ? -8.328 25.156 -7.527 1 97.06 74 ALA B C 1
ATOM 2219 O O . ALA B 1 74 ? -8.562 23.969 -7.723 1 97.06 74 ALA B O 1
ATOM 2220 N N . ASP B 1 75 ? -9.219 26.016 -7.098 1 96.69 75 ASP B N 1
ATOM 2221 C CA . ASP B 1 75 ? -10.633 25.703 -6.922 1 96.69 75 ASP B CA 1
ATOM 2222 C C . ASP B 1 75 ? -10.844 24.703 -5.797 1 96.69 75 ASP B C 1
ATOM 2224 O O . ASP B 1 75 ? -11.781 23.906 -5.832 1 96.69 75 ASP B O 1
ATOM 2228 N N . 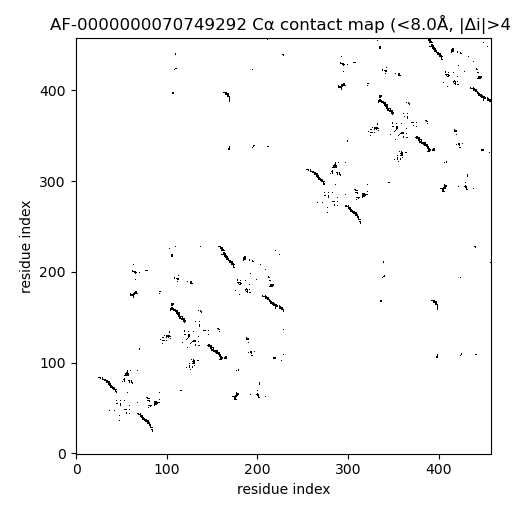THR B 1 76 ? -9.906 24.656 -4.855 1 96.06 76 THR B N 1
ATOM 2229 C CA . THR B 1 76 ? -10.062 23.828 -3.67 1 96.06 76 THR B CA 1
ATOM 2230 C C . THR B 1 76 ? -10.766 24.594 -2.559 1 96.06 76 THR B C 1
ATOM 2232 O O . THR B 1 76 ? -10.406 25.734 -2.264 1 96.06 76 THR B O 1
ATOM 2235 N N . GLU B 1 77 ? -11.805 23.984 -1.999 1 95.81 77 GLU B N 1
ATOM 2236 C CA . GLU B 1 77 ? -12.484 24.578 -0.85 1 95.81 77 GLU B CA 1
ATOM 2237 C C . GLU B 1 77 ? -11.789 24.203 0.455 1 95.81 77 GLU B C 1
ATOM 2239 O O . GLU B 1 77 ? -12 23.109 0.992 1 95.81 77 GLU B O 1
ATOM 2244 N N . VAL B 1 78 ? -11.039 25.047 0.936 1 96.88 78 VAL B N 1
ATOM 2245 C CA . VAL B 1 78 ? -10.234 24.812 2.129 1 96.88 78 VAL B CA 1
ATOM 2246 C C . VAL B 1 78 ? -11.031 25.172 3.377 1 96.88 78 VAL B C 1
ATOM 2248 O O . VAL B 1 78 ? -11.641 26.25 3.441 1 96.88 78 VAL B O 1
ATOM 2251 N N . ILE B 1 79 ? -11.094 24.281 4.344 1 96.31 79 ILE B N 1
ATOM 2252 C CA . ILE B 1 79 ? -11.766 24.531 5.617 1 96.31 79 ILE B CA 1
ATOM 2253 C C . ILE B 1 79 ? -10.938 25.5 6.453 1 96.31 79 ILE B C 1
ATOM 2255 O O . ILE B 1 79 ? -9.742 25.281 6.66 1 96.31 79 ILE B O 1
ATOM 2259 N N . ILE B 1 80 ? -11.555 26.531 6.875 1 96.62 80 ILE B N 1
ATOM 2260 C CA . ILE B 1 80 ? -10.922 27.516 7.746 1 96.62 80 ILE B CA 1
ATOM 2261 C C . ILE B 1 80 ? -11.406 27.328 9.18 1 96.62 80 ILE B C 1
ATOM 2263 O O . ILE B 1 80 ? -12.578 27.578 9.484 1 96.62 80 ILE B O 1
ATOM 2267 N N . PRO B 1 81 ? -10.508 26.906 10.055 1 95.94 81 PRO B N 1
ATOM 2268 C CA . PRO B 1 81 ? -10.938 26.641 11.43 1 95.94 81 PRO B CA 1
ATOM 2269 C C . PRO B 1 81 ? -11.18 27.922 12.227 1 95.94 81 PRO B C 1
ATOM 2271 O O . PRO B 1 81 ? -10.891 29.016 11.742 1 95.94 81 PRO B O 1
ATOM 2274 N N . ALA B 1 82 ? -11.719 27.781 13.391 1 95.38 82 ALA B N 1
ATOM 2275 C CA . ALA B 1 82 ? -11.93 28.906 14.297 1 95.38 82 ALA B CA 1
ATOM 2276 C C . ALA B 1 82 ? -10.602 29.547 14.688 1 95.38 82 ALA B C 1
ATOM 2278 O O . ALA B 1 82 ? -9.57 28.891 14.719 1 95.38 82 ALA B O 1
ATOM 2279 N N . GLU B 1 83 ? -10.695 30.812 14.922 1 95.31 83 GLU B N 1
ATOM 2280 C CA . GLU B 1 83 ? -9.523 31.531 15.398 1 95.31 83 GLU B CA 1
ATOM 2281 C C . GLU B 1 83 ? -9.133 31.094 16.812 1 95.31 83 GLU B C 1
ATOM 2283 O O . GLU B 1 83 ? -9.992 30.75 17.609 1 95.31 83 GLU B O 1
ATOM 2288 N N . VAL B 1 84 ? -7.887 31.094 16.984 1 95 84 VAL B N 1
ATOM 2289 C CA . VAL B 1 84 ? -7.387 30.766 18.312 1 95 84 VAL B CA 1
ATOM 2290 C C . VAL B 1 84 ? -6.402 31.828 18.781 1 95 84 VAL B C 1
ATOM 2292 O O . VAL B 1 84 ? -5.871 32.594 17.969 1 95 84 VAL B O 1
ATOM 2295 N N . CYS B 1 85 ? -6.199 31.906 20.031 1 93.56 85 CYS B N 1
ATOM 2296 C CA . CYS B 1 85 ? -5.281 32.875 20.609 1 93.56 85 CYS B CA 1
ATOM 2297 C C . CYS B 1 85 ? -3.838 32.562 20.234 1 93.56 85 CYS B C 1
ATOM 2299 O O . CYS B 1 85 ? -3.029 33.469 20.031 1 93.56 85 CYS B O 1
ATOM 2301 N N . GLU B 1 86 ? -3.5 31.312 20.188 1 94.25 86 GLU B N 1
ATOM 2302 C CA . GLU B 1 86 ? -2.137 30.875 19.891 1 94.25 86 GLU B CA 1
ATOM 2303 C C . GLU B 1 86 ? -2.098 30 18.641 1 94.25 86 GLU B C 1
ATOM 2305 O O . GLU B 1 86 ? -2.094 28.766 18.75 1 94.25 86 GLU B O 1
ATOM 2310 N N . PRO B 1 87 ? -2.1 30.625 17.5 1 96.12 87 PRO B N 1
ATOM 2311 C CA . PRO B 1 87 ? -2.023 29.828 16.266 1 96.12 87 PRO B CA 1
ATOM 2312 C C . PRO B 1 87 ? -0.771 28.969 16.203 1 96.12 87 PRO B C 1
ATOM 2314 O O . PRO B 1 87 ? 0.292 29.359 16.688 1 96.12 87 PRO B O 1
ATOM 2317 N N . ASP B 1 88 ? -0.898 27.688 15.719 1 97.75 88 ASP B N 1
ATOM 2318 C CA . ASP B 1 88 ? 0.216 26.766 15.523 1 97.75 88 ASP B CA 1
ATOM 2319 C C . ASP B 1 88 ? 0.741 26.844 14.094 1 97.75 88 ASP B C 1
ATOM 2321 O O . ASP B 1 88 ? 0.028 26.5 13.148 1 97.75 88 ASP B O 1
ATOM 2325 N N . ASP B 1 89 ? 1.966 27.203 13.977 1 97.81 89 ASP B N 1
ATOM 2326 C CA . ASP B 1 89 ? 2.506 27.406 12.641 1 97.81 89 ASP B CA 1
ATOM 2327 C C . ASP B 1 89 ? 3.564 26.359 12.312 1 97.81 89 ASP B C 1
ATOM 2329 O O . ASP B 1 89 ? 4.035 26.281 11.172 1 97.81 89 ASP B O 1
ATOM 2333 N N . THR B 1 90 ? 3.922 25.484 13.234 1 96.31 90 THR B N 1
ATOM 2334 C CA . THR B 1 90 ? 5.152 24.75 12.969 1 96.31 90 THR B CA 1
ATOM 2335 C C . THR B 1 90 ? 5 23.281 13.344 1 96.31 90 THR B C 1
ATOM 2337 O O . THR B 1 90 ? 5.648 22.422 12.758 1 96.31 90 THR B O 1
ATOM 2340 N N . SER B 1 91 ? 4.094 22.891 14.273 1 96.62 91 SER B N 1
ATOM 2341 C CA . SER B 1 91 ? 4.152 21.594 14.938 1 96.62 91 SER B CA 1
ATOM 2342 C C . SER B 1 91 ? 3.713 20.469 14 1 96.62 91 SER B C 1
ATOM 2344 O O . SER B 1 91 ? 3.916 19.281 14.297 1 96.62 91 SER B O 1
ATOM 2346 N N . CYS B 1 92 ? 3.115 20.781 12.836 1 97.25 92 CYS B N 1
ATOM 2347 C CA . CYS B 1 92 ? 2.611 19.75 11.938 1 97.25 92 CYS B CA 1
ATOM 2348 C C . CYS B 1 92 ? 3.648 19.391 10.875 1 97.25 92 CYS B C 1
ATOM 2350 O O . CYS B 1 92 ? 3.42 18.516 10.047 1 97.25 92 CYS B O 1
ATOM 2352 N N . PHE B 1 93 ? 4.789 20.047 10.914 1 94.69 93 PHE B N 1
ATOM 2353 C CA . PHE B 1 93 ? 5.848 19.75 9.961 1 94.69 93 PHE B CA 1
ATOM 2354 C C . PHE B 1 93 ? 6.77 18.672 10.508 1 94.69 93 PHE B C 1
ATOM 2356 O O . PHE B 1 93 ? 7.066 18.641 11.703 1 94.69 93 PHE B O 1
ATOM 2363 N N . THR B 1 94 ? 7.078 17.75 9.555 1 90.38 94 THR B N 1
ATOM 2364 C CA . THR B 1 94 ? 8.055 16.734 9.93 1 90.38 94 THR B CA 1
ATOM 2365 C C . THR B 1 94 ? 9.453 17.344 10.023 1 90.38 94 THR B C 1
ATOM 2367 O O . THR B 1 94 ? 9.789 18.266 9.281 1 90.38 94 THR B O 1
ATOM 2370 N N . VAL B 1 95 ? 10.156 16.875 10.992 1 81.44 95 VAL B N 1
ATOM 2371 C CA . VAL B 1 95 ? 11.523 17.359 11.164 1 81.44 95 VAL B CA 1
ATOM 2372 C C . VAL B 1 95 ? 12.508 16.297 10.68 1 81.44 95 VAL B C 1
ATOM 2374 O O . VAL B 1 95 ? 12.281 15.109 10.867 1 81.44 95 VAL B O 1
ATOM 2377 N N . VAL B 1 96 ? 13.477 16.766 10 1 84.12 96 VAL B N 1
ATOM 2378 C CA . VAL B 1 96 ? 14.539 15.867 9.547 1 84.12 96 VAL B CA 1
ATOM 2379 C C . VAL B 1 96 ? 15.383 15.43 10.742 1 84.12 96 VAL B C 1
ATOM 2381 O O . VAL B 1 96 ? 15.828 16.266 11.539 1 84.12 96 VAL B O 1
ATOM 2384 N N . ASP B 1 97 ? 15.492 14.094 10.844 1 85 97 ASP B N 1
ATOM 2385 C CA . ASP B 1 97 ? 16.391 13.547 11.859 1 85 97 ASP B CA 1
ATOM 2386 C C . ASP B 1 97 ? 17.703 13.078 11.227 1 85 97 ASP B C 1
ATOM 2388 O O . ASP B 1 97 ? 17.797 11.945 10.742 1 85 97 ASP B O 1
ATOM 2392 N N . THR B 1 98 ? 18.719 13.867 11.383 1 89.38 98 THR B N 1
ATOM 2393 C CA . THR B 1 98 ? 20 13.562 10.734 1 89.38 98 THR B CA 1
ATOM 2394 C C . THR B 1 98 ? 20.812 12.586 11.578 1 89.38 98 THR B C 1
ATOM 2396 O O . THR B 1 98 ? 21.812 12.039 11.109 1 89.38 98 THR B O 1
ATOM 2399 N N . ASP B 1 99 ? 20.375 12.305 12.75 1 92.94 99 ASP B N 1
ATOM 2400 C CA . ASP B 1 99 ? 21.188 11.477 13.648 1 92.94 99 ASP B CA 1
ATOM 2401 C C . ASP B 1 99 ? 20.625 10.055 13.727 1 92.94 99 ASP B C 1
ATOM 2403 O O . ASP B 1 99 ? 21.141 9.227 14.484 1 92.94 99 ASP B O 1
ATOM 2407 N N . THR B 1 100 ? 19.641 9.82 12.961 1 95.31 100 THR B N 1
ATOM 2408 C CA . THR B 1 100 ? 19.062 8.484 13.023 1 95.31 100 THR B CA 1
ATOM 2409 C C . THR B 1 100 ? 20.094 7.43 12.648 1 95.31 100 THR B C 1
ATOM 2411 O O . THR B 1 100 ? 20.938 7.664 11.789 1 95.31 100 THR B O 1
ATOM 2414 N N . THR B 1 101 ? 20.016 6.262 13.312 1 96 101 THR B N 1
ATOM 2415 C CA . THR B 1 101 ? 20.875 5.125 12.992 1 96 101 THR B CA 1
ATOM 2416 C C . THR B 1 101 ? 20.047 3.957 12.469 1 96 101 THR B C 1
ATOM 2418 O O . THR B 1 101 ? 20.594 2.889 12.172 1 96 101 THR B O 1
ATOM 2421 N N . ASN B 1 102 ? 18.766 4.215 12.359 1 96.44 102 ASN B N 1
ATOM 2422 C CA . ASN B 1 102 ? 17.906 3.176 11.789 1 96.44 102 ASN B CA 1
ATOM 2423 C C . ASN B 1 102 ? 18.25 2.896 10.336 1 96.44 102 ASN B C 1
ATOM 2425 O O . ASN B 1 102 ? 18.453 3.824 9.547 1 96.44 102 ASN B O 1
ATOM 2429 N N . PHE B 1 103 ? 18.328 1.65 9.984 1 97.06 103 PHE B N 1
ATOM 2430 C CA . PHE B 1 103 ? 18.781 1.351 8.633 1 97.06 103 PHE B CA 1
ATOM 2431 C C . PHE B 1 103 ? 17.703 0.577 7.867 1 97.06 103 PHE B C 1
ATOM 2433 O O . PHE B 1 103 ? 17.875 0.272 6.688 1 97.06 103 PHE B O 1
ATOM 2440 N N . CYS B 1 104 ? 16.625 0.25 8.492 1 97.31 104 CYS B N 1
ATOM 2441 C CA . CYS B 1 104 ? 15.508 -0.435 7.867 1 97.31 104 CYS B CA 1
ATOM 2442 C C . CYS B 1 104 ? 14.195 -0.103 8.578 1 97.31 104 CYS B C 1
ATOM 2444 O O . CYS B 1 104 ? 14.211 0.454 9.68 1 97.31 104 CYS B O 1
ATOM 2446 N N . LEU B 1 105 ? 13.133 -0.331 7.875 1 97.06 105 LEU B N 1
ATOM 2447 C CA . LEU B 1 105 ? 11.797 -0.031 8.375 1 97.06 105 LEU B CA 1
ATOM 2448 C C . LEU B 1 105 ? 11.188 -1.251 9.055 1 97.06 105 LEU B C 1
ATOM 2450 O O . LEU B 1 105 ? 11.133 -2.334 8.469 1 97.06 105 LEU B O 1
ATOM 2454 N N . LEU B 1 106 ? 10.695 -1.072 10.25 1 96.94 106 LEU B N 1
ATOM 2455 C CA . LEU B 1 106 ? 10.055 -2.172 10.961 1 96.94 106 LEU B CA 1
ATOM 2456 C C . LEU B 1 106 ? 8.68 -2.471 10.375 1 96.94 106 LEU B C 1
ATOM 2458 O O . LEU B 1 106 ? 7.852 -1.567 10.211 1 96.94 106 LEU B O 1
ATOM 2462 N N . GLY B 1 107 ? 8.414 -3.717 10.008 1 95.12 107 GLY B N 1
ATOM 2463 C CA . GLY B 1 107 ? 7.098 -4.199 9.609 1 95.12 107 GLY B CA 1
ATOM 2464 C C . GLY B 1 107 ? 6.75 -3.869 8.172 1 95.12 107 GLY B C 1
ATOM 2465 O O . GLY B 1 107 ? 5.738 -4.344 7.648 1 95.12 107 GLY B O 1
ATOM 2466 N N . GLY B 1 108 ? 7.508 -3.061 7.523 1 90.06 108 GLY B N 1
ATOM 2467 C CA . GLY B 1 108 ? 7.215 -2.619 6.168 1 90.06 108 GLY B CA 1
ATOM 2468 C C . GLY B 1 108 ? 6.406 -1.337 6.121 1 90.06 108 GLY B C 1
ATOM 2469 O O . GLY B 1 108 ? 6.375 -0.579 7.094 1 90.06 108 GLY B O 1
ATOM 2470 N N . PRO B 1 109 ? 5.727 -0.963 4.934 1 91.69 109 PRO B N 1
ATOM 2471 C CA . PRO B 1 109 ? 5.734 -1.805 3.734 1 91.69 109 PRO B CA 1
ATOM 2472 C C . PRO B 1 109 ? 7.027 -1.675 2.932 1 91.69 109 PRO B C 1
ATOM 2474 O O . PRO B 1 109 ? 7.848 -0.797 3.213 1 91.69 109 PRO B O 1
ATOM 2477 N N . HIS B 1 110 ? 7.18 -2.523 1.932 1 93.75 110 HIS B N 1
ATOM 2478 C CA . HIS B 1 110 ? 8.398 -2.553 1.132 1 93.75 110 HIS B CA 1
ATOM 2479 C C . HIS B 1 110 ? 8.344 -1.518 0.013 1 93.75 110 HIS B C 1
ATOM 2481 O O . HIS B 1 110 ? 9.383 -1.14 -0.537 1 93.75 110 HIS B O 1
ATOM 2487 N N . LEU B 1 111 ? 7.164 -1.073 -0.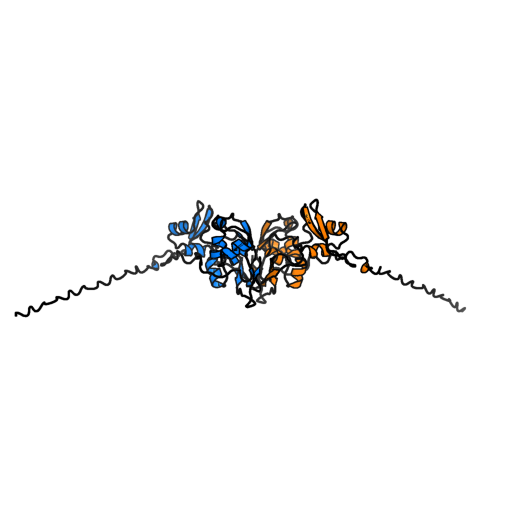305 1 95.56 111 LEU B N 1
ATOM 2488 C CA . LEU B 1 111 ? 7.043 -0.118 -1.401 1 95.56 111 LEU B CA 1
ATOM 2489 C C . LEU B 1 111 ? 6.516 1.223 -0.897 1 95.56 111 LEU B C 1
ATOM 2491 O O . LEU B 1 111 ? 5.703 1.269 0.028 1 95.56 111 LEU B O 1
ATOM 2495 N N . TYR B 1 112 ? 7.051 2.203 -1.443 1 97.31 112 TYR B N 1
ATOM 2496 C CA . TYR B 1 112 ? 6.637 3.588 -1.244 1 97.31 112 TYR B CA 1
ATOM 2497 C C . TYR B 1 112 ? 6.242 4.234 -2.566 1 97.31 112 TYR B C 1
ATOM 2499 O O . TYR B 1 112 ? 6.926 4.055 -3.578 1 97.31 112 TYR B O 1
ATOM 2507 N N . TYR B 1 113 ? 5.027 4.867 -2.574 1 97.31 113 TYR B N 1
ATOM 2508 C CA . TYR B 1 113 ? 4.527 5.613 -3.723 1 97.31 113 TYR B CA 1
ATOM 2509 C C . TYR B 1 11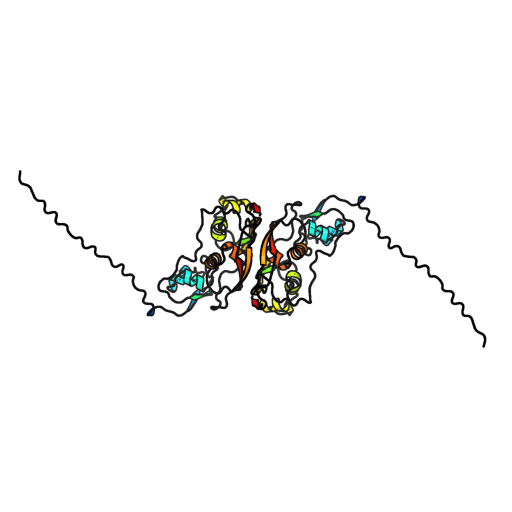3 ? 4.902 7.086 -3.619 1 97.31 113 TYR B C 1
ATOM 2511 O O . TYR B 1 113 ? 4.309 7.832 -2.84 1 97.31 113 TYR B O 1
ATOM 2519 N N . THR B 1 114 ? 5.895 7.555 -4.441 1 97.44 114 THR B N 1
ATOM 2520 C CA . THR B 1 114 ? 6.527 8.859 -4.258 1 97.44 114 THR B CA 1
ATOM 2521 C C . THR B 1 114 ? 5.5 9.977 -4.367 1 97.44 114 THR B C 1
ATOM 2523 O O . THR B 1 114 ? 4.531 9.867 -5.117 1 97.44 114 THR B O 1
ATOM 2526 N N . GLN B 1 115 ? 5.727 11.031 -3.578 1 95.38 115 GLN B N 1
ATOM 2527 C CA . GLN B 1 115 ? 4.887 12.227 -3.498 1 95.38 115 GLN B CA 1
ATOM 2528 C C . GLN B 1 115 ? 5.602 13.438 -4.082 1 95.38 115 GLN B C 1
ATOM 2530 O O . GLN B 1 115 ? 6.816 13.414 -4.293 1 95.38 115 GLN B O 1
ATOM 2535 N N . ARG B 1 116 ? 4.777 14.461 -4.258 1 93.06 116 ARG B N 1
ATOM 2536 C CA . ARG B 1 116 ? 5.375 15.727 -4.664 1 93.06 116 ARG B CA 1
ATOM 2537 C C . ARG B 1 116 ? 6.43 16.188 -3.662 1 93.06 116 ARG B C 1
ATOM 2539 O O . ARG B 1 116 ? 6.242 16.047 -2.451 1 93.06 116 ARG B O 1
ATOM 2546 N N . ASN B 1 117 ? 7.605 16.688 -4.125 1 92.62 117 ASN B N 1
ATOM 2547 C CA . ASN B 1 117 ? 8.695 17.25 -3.342 1 92.62 117 ASN B CA 1
ATOM 2548 C C . ASN B 1 117 ? 9.594 16.172 -2.758 1 92.62 117 ASN B C 1
ATOM 2550 O O . ASN B 1 117 ? 10.531 16.453 -2.018 1 92.62 117 ASN B O 1
ATOM 2554 N N . ASP B 1 118 ? 9.367 14.922 -3.109 1 96.44 118 ASP B N 1
ATOM 2555 C CA . ASP B 1 118 ? 10.188 13.836 -2.584 1 96.44 118 ASP B CA 1
ATOM 2556 C C . ASP B 1 118 ? 11.586 13.852 -3.209 1 96.44 118 ASP B C 1
ATOM 2558 O O . ASP B 1 118 ? 11.727 14.086 -4.414 1 96.44 118 ASP B O 1
ATOM 2562 N N . THR B 1 119 ? 12.539 13.719 -2.432 1 97.62 119 THR B N 1
ATOM 2563 C CA . THR B 1 119 ? 13.898 13.305 -2.771 1 97.62 119 THR B CA 1
ATOM 2564 C C . THR B 1 119 ? 14.289 12.047 -2.008 1 97.62 119 THR B C 1
ATOM 2566 O O . THR B 1 119 ? 13.609 11.656 -1.058 1 97.62 119 THR B O 1
ATOM 2569 N N . TYR B 1 120 ? 15.391 11.414 -2.479 1 98.06 120 TYR B N 1
ATOM 2570 C CA . TYR B 1 120 ? 15.82 10.258 -1.706 1 98.06 120 TYR B CA 1
ATOM 2571 C C . TYR B 1 120 ? 16.156 10.648 -0.272 1 98.06 120 TYR B C 1
ATOM 2573 O O . TYR B 1 120 ? 15.906 9.891 0.663 1 98.06 120 TYR B O 1
ATOM 2581 N N . ARG B 1 121 ? 16.672 11.844 -0.072 1 97 121 ARG B N 1
ATOM 2582 C CA . ARG B 1 121 ? 17.031 12.328 1.26 1 97 121 ARG B CA 1
ATOM 2583 C C . ARG B 1 121 ? 15.781 12.562 2.104 1 97 121 ARG B C 1
ATOM 2585 O O . ARG B 1 121 ? 15.695 12.094 3.242 1 97 121 ARG B O 1
ATOM 2592 N N . THR B 1 122 ? 14.789 13.227 1.574 1 96.12 122 THR B N 1
ATOM 2593 C CA . THR B 1 122 ? 13.57 13.492 2.334 1 96.12 122 THR B CA 1
ATOM 2594 C C . THR B 1 122 ? 12.828 12.195 2.633 1 96.12 122 THR B C 1
ATOM 2596 O O . THR B 1 122 ? 12.258 12.031 3.713 1 96.12 122 THR B O 1
ATOM 2599 N N . ILE B 1 123 ? 12.82 11.289 1.694 1 97.19 123 ILE B N 1
ATOM 2600 C CA . ILE B 1 123 ? 12.156 10.008 1.891 1 97.19 123 ILE B CA 1
ATOM 2601 C C . ILE B 1 123 ? 12.82 9.25 3.039 1 97.19 123 ILE B C 1
ATOM 2603 O O . ILE B 1 123 ? 12.148 8.781 3.955 1 97.19 123 ILE B O 1
ATOM 2607 N N . ALA B 1 124 ? 14.133 9.195 2.992 1 97.75 124 ALA B N 1
ATOM 2608 C CA . ALA B 1 124 ? 14.867 8.438 4 1 97.75 124 ALA B CA 1
ATOM 2609 C C . ALA B 1 124 ? 14.734 9.086 5.375 1 97.75 124 ALA B C 1
ATOM 2611 O O . ALA B 1 124 ? 14.188 8.484 6.301 1 97.75 124 ALA B O 1
ATOM 2612 N N . LEU B 1 125 ? 15.031 10.344 5.535 1 96.81 125 LEU B N 1
ATOM 2613 C CA . LEU B 1 125 ? 15.242 10.977 6.832 1 96.81 125 LEU B CA 1
ATOM 2614 C C . LEU B 1 125 ? 13.945 11.562 7.363 1 96.81 125 LEU B C 1
ATOM 2616 O O . LEU B 1 125 ? 13.656 11.469 8.562 1 96.81 125 LEU B O 1
ATOM 2620 N N . GLU B 1 126 ? 13.172 12.086 6.473 1 95 126 GLU B N 1
ATOM 2621 C CA . GLU B 1 126 ? 11.969 12.789 6.93 1 95 126 GLU B CA 1
ATOM 2622 C C . GLU B 1 126 ? 10.766 11.852 6.949 1 95 126 GLU B C 1
ATOM 2624 O O . GLU B 1 126 ? 9.992 11.844 7.914 1 95 126 GLU B O 1
ATOM 2629 N N . ARG B 1 127 ? 10.617 11.117 5.883 1 96.31 127 ARG B N 1
ATOM 2630 C CA . ARG B 1 127 ? 9.43 10.266 5.781 1 96.31 127 ARG B CA 1
ATOM 2631 C C . ARG B 1 127 ? 9.57 9.023 6.656 1 96.31 127 ARG B C 1
ATOM 2633 O O . ARG B 1 127 ? 8.664 8.688 7.418 1 96.31 127 ARG B O 1
ATOM 2640 N N . PHE B 1 128 ? 10.758 8.383 6.594 1 97.06 128 PHE B N 1
ATOM 2641 C CA . PHE B 1 128 ? 10.82 7.043 7.168 1 97.06 128 PHE B CA 1
ATOM 2642 C C . PHE B 1 128 ? 11.766 7.008 8.367 1 97.06 128 PHE B C 1
ATOM 2644 O O . PHE B 1 128 ? 11.812 6.016 9.094 1 97.06 128 PHE B O 1
ATOM 2651 N N . ASN B 1 129 ? 12.516 8.078 8.609 1 95.94 129 ASN B N 1
ATOM 2652 C CA . ASN B 1 129 ? 13.461 8.109 9.719 1 95.94 129 ASN B CA 1
ATOM 2653 C C . ASN B 1 129 ? 14.445 6.949 9.648 1 95.94 129 ASN B C 1
ATOM 2655 O O . ASN B 1 129 ? 14.656 6.242 10.641 1 95.94 129 ASN B O 1
ATOM 2659 N N . ILE B 1 130 ? 14.992 6.695 8.484 1 97 130 ILE B N 1
ATOM 2660 C CA . ILE B 1 130 ? 16.094 5.754 8.266 1 97 130 ILE B CA 1
ATOM 2661 C C . ILE B 1 130 ? 17.234 6.457 7.543 1 97 130 ILE B C 1
ATOM 2663 O O . ILE B 1 130 ? 17.047 7.527 6.957 1 97 130 ILE B O 1
ATOM 2667 N N . THR B 1 131 ? 18.406 5.875 7.594 1 97.94 131 THR B N 1
ATOM 2668 C CA . THR B 1 131 ? 19.578 6.543 7.047 1 97.94 131 THR B CA 1
ATOM 2669 C C . THR B 1 131 ? 19.484 6.656 5.531 1 97.94 131 THR B C 1
ATOM 2671 O O . THR B 1 131 ? 18.953 5.758 4.867 1 97.94 131 THR B O 1
ATOM 2674 N N . LEU B 1 132 ? 20 7.781 5.035 1 97.44 132 LEU B N 1
ATOM 2675 C CA . LEU B 1 132 ? 20.062 7.98 3.59 1 97.44 132 LEU B CA 1
ATOM 2676 C C . LEU B 1 132 ? 20.859 6.871 2.916 1 97.44 132 LEU B C 1
ATOM 2678 O O . LEU B 1 132 ? 20.453 6.359 1.867 1 97.44 132 LEU B O 1
ATOM 2682 N N . GLU B 1 133 ? 21.938 6.465 3.486 1 97.44 133 GLU B N 1
ATOM 2683 C CA . GLU B 1 133 ? 22.812 5.438 2.939 1 97.44 133 GLU B CA 1
ATOM 2684 C C . GLU B 1 133 ? 22.062 4.125 2.729 1 97.44 133 GLU B C 1
ATOM 2686 O O . GLU B 1 133 ? 22.234 3.471 1.695 1 97.44 133 GLU B O 1
ATOM 2691 N N . SER B 1 134 ? 21.281 3.752 3.67 1 97.44 134 SER B N 1
ATOM 2692 C CA . SER B 1 134 ? 20.531 2.502 3.574 1 97.44 134 SER B CA 1
ATOM 2693 C C . SER B 1 134 ? 19.578 2.514 2.375 1 97.44 134 SER B C 1
ATOM 2695 O O . SER B 1 134 ? 19.469 1.517 1.66 1 97.44 134 SER B O 1
ATOM 2697 N N . VAL B 1 135 ? 18.891 3.6 2.143 1 97.75 135 VAL B N 1
ATOM 2698 C CA . VAL B 1 135 ? 17.938 3.723 1.044 1 97.75 135 VAL B CA 1
ATOM 2699 C C . VAL B 1 135 ? 18.688 3.705 -0.29 1 97.75 135 VAL B C 1
ATOM 2701 O O . VAL B 1 135 ? 18.312 2.965 -1.204 1 97.75 135 VAL B O 1
ATOM 2704 N N . LEU B 1 136 ? 19.75 4.5 -0.408 1 98.06 136 LEU B N 1
ATOM 2705 C CA . LEU B 1 136 ? 20.516 4.582 -1.653 1 98.06 136 LEU B CA 1
ATOM 2706 C C . LEU B 1 136 ? 21.141 3.232 -1.996 1 98.06 136 LEU B C 1
ATOM 2708 O O . LEU B 1 136 ? 21.125 2.816 -3.156 1 98.06 136 LEU B O 1
ATOM 2712 N N . THR B 1 137 ? 21.672 2.551 -1.021 1 96.81 137 THR B N 1
ATOM 2713 C CA . THR B 1 137 ? 22.281 1.236 -1.229 1 96.81 137 THR B CA 1
ATOM 2714 C C . THR B 1 137 ? 21.219 0.234 -1.7 1 96.81 137 THR B C 1
ATOM 2716 O O . THR B 1 137 ? 21.453 -0.521 -2.646 1 96.81 137 THR B O 1
ATOM 2719 N N . ALA B 1 138 ? 20.094 0.245 -1.064 1 93.81 138 ALA B N 1
ATOM 2720 C CA . ALA B 1 138 ? 19.016 -0.67 -1.421 1 93.81 138 ALA B CA 1
ATOM 2721 C C . ALA B 1 138 ? 18.547 -0.448 -2.861 1 93.81 138 ALA B C 1
ATOM 2723 O O . ALA B 1 138 ? 18.172 -1.396 -3.553 1 93.81 138 ALA B O 1
ATOM 2724 N N . LEU B 1 139 ? 18.578 0.764 -3.275 1 95.88 139 LEU B N 1
ATOM 2725 C CA . LEU B 1 139 ? 18.047 1.114 -4.594 1 95.88 139 LEU B CA 1
ATOM 2726 C C . LEU B 1 139 ? 19.156 1.129 -5.633 1 95.88 139 LEU B C 1
ATOM 2728 O O . LEU B 1 139 ? 18.891 1.251 -6.832 1 95.88 139 LEU B O 1
ATOM 2732 N N . GLY B 1 140 ? 20.375 1.018 -5.207 1 96.44 140 GLY B N 1
ATOM 2733 C CA . GLY B 1 140 ? 21.516 1.107 -6.117 1 96.44 140 GLY B CA 1
ATOM 2734 C C . GLY B 1 140 ? 21.672 2.482 -6.742 1 96.44 140 GLY B C 1
ATOM 2735 O O . GLY B 1 140 ? 21.984 2.6 -7.93 1 96.44 140 GLY B O 1
ATOM 2736 N N . VAL B 1 141 ? 21.375 3.471 -6 1 97.44 141 VAL B N 1
ATOM 2737 C CA . VAL B 1 141 ? 21.422 4.848 -6.477 1 97.44 141 VAL B CA 1
ATOM 2738 C C . VAL B 1 141 ? 22.656 5.555 -5.902 1 97.44 141 VAL B C 1
ATOM 2740 O O . VAL B 1 141 ? 22.984 5.379 -4.73 1 97.44 141 VAL B O 1
ATOM 2743 N N . ASP B 1 142 ? 23.266 6.402 -6.695 1 97.88 142 ASP B N 1
ATOM 2744 C CA . ASP B 1 142 ? 24.453 7.152 -6.285 1 97.88 142 ASP B CA 1
ATOM 2745 C C . ASP B 1 142 ? 24.062 8.32 -5.375 1 97.88 142 ASP B C 1
ATOM 2747 O O . ASP B 1 142 ? 23.016 8.938 -5.562 1 97.88 142 ASP B O 1
ATOM 2751 N N . GLU B 1 143 ? 25 8.68 -4.461 1 97.19 143 GLU B N 1
ATOM 2752 C CA . GLU B 1 143 ? 24.766 9.75 -3.496 1 97.19 143 GLU B CA 1
ATOM 2753 C C . GLU B 1 143 ? 24.5 11.078 -4.199 1 97.19 143 GLU B C 1
ATOM 2755 O O . GLU B 1 143 ? 23.797 11.938 -3.672 1 97.19 143 GLU B O 1
ATOM 2760 N N . SER B 1 144 ? 25.016 11.273 -5.383 1 97.88 144 SER B N 1
ATOM 2761 C CA . SER B 1 144 ? 24.859 12.516 -6.141 1 97.88 144 SER B CA 1
ATOM 2762 C C . SER B 1 144 ? 23.391 12.742 -6.508 1 97.88 144 SER B C 1
ATOM 2764 O O . SER B 1 144 ? 23 13.859 -6.844 1 97.88 144 SER B O 1
ATOM 2766 N N . GLN B 1 145 ? 22.594 11.719 -6.445 1 97.94 145 GLN B N 1
ATOM 2767 C CA . GLN B 1 145 ? 21.188 11.797 -6.82 1 97.94 145 GLN B CA 1
ATOM 2768 C C . GLN B 1 145 ? 20.312 12.062 -5.602 1 97.94 145 GLN B C 1
ATOM 2770 O O . GLN B 1 145 ? 19.094 12.242 -5.73 1 97.94 145 GLN B O 1
ATOM 2775 N N . ALA B 1 146 ? 20.859 12.18 -4.426 1 97.69 146 ALA B N 1
ATOM 2776 C CA . ALA B 1 146 ? 20.156 12.18 -3.148 1 97.69 146 ALA B CA 1
ATOM 2777 C C . ALA B 1 146 ? 19.172 13.352 -3.066 1 97.69 146 ALA B C 1
ATOM 2779 O O . ALA B 1 146 ? 18.125 13.242 -2.432 1 97.69 146 ALA B O 1
ATOM 2780 N N . ASP B 1 147 ? 19.484 14.453 -3.732 1 97.88 147 ASP B N 1
ATOM 2781 C CA . ASP B 1 147 ? 18.703 15.672 -3.523 1 97.88 147 ASP B CA 1
ATOM 2782 C C . ASP B 1 147 ? 17.922 16.047 -4.777 1 97.88 147 ASP B C 1
ATOM 2784 O O . ASP B 1 147 ? 17.312 17.125 -4.844 1 97.88 147 ASP B O 1
ATOM 2788 N N . VAL B 1 148 ? 17.984 15.188 -5.789 1 98 148 VAL B N 1
ATOM 2789 C CA . VAL B 1 148 ? 17.219 15.414 -7.004 1 98 148 VAL B CA 1
ATOM 2790 C C . VAL B 1 148 ? 15.742 15.109 -6.742 1 98 148 VAL B C 1
ATOM 2792 O O . VAL B 1 148 ? 15.406 14.039 -6.223 1 98 148 VAL B O 1
ATOM 2795 N N . GLU B 1 149 ? 14.883 16.078 -7.078 1 97.75 149 GLU B N 1
ATOM 2796 C CA . GLU B 1 149 ? 13.453 15.852 -6.875 1 97.75 149 GLU B CA 1
ATOM 2797 C C . GLU B 1 149 ? 12.93 14.727 -7.758 1 97.75 149 GLU B C 1
ATOM 2799 O O . GLU B 1 149 ? 13.219 14.68 -8.953 1 97.75 149 GLU B O 1
ATOM 2804 N N . LEU B 1 150 ? 12.219 13.805 -7.125 1 97.75 150 LEU B N 1
ATOM 2805 C CA . LEU B 1 150 ? 11.609 12.688 -7.84 1 97.75 150 LEU B CA 1
ATOM 2806 C C . LEU B 1 150 ? 10.242 13.062 -8.391 1 97.75 150 LEU B C 1
ATOM 2808 O O . LEU B 1 150 ? 9.555 13.914 -7.816 1 97.75 150 LEU B O 1
ATOM 2812 N N . ASP B 1 151 ? 9.914 12.445 -9.547 1 96.62 151 ASP B N 1
ATOM 2813 C CA . ASP B 1 151 ? 8.531 12.562 -10 1 96.62 151 ASP B CA 1
ATOM 2814 C C . ASP B 1 151 ? 7.57 11.898 -9.016 1 96.62 151 ASP B C 1
ATOM 2816 O O . ASP B 1 151 ? 7.883 10.852 -8.445 1 96.62 151 ASP B O 1
ATOM 2820 N N . ALA B 1 152 ? 6.426 12.508 -8.844 1 94.44 152 ALA B N 1
ATOM 2821 C CA . ALA B 1 152 ? 5.387 11.867 -8.055 1 94.44 152 ALA B CA 1
ATOM 2822 C C . ALA B 1 152 ? 4.785 10.68 -8.797 1 94.44 152 ALA B C 1
ATOM 2824 O O . ALA B 1 152 ? 4.711 10.68 -10.031 1 94.44 152 ALA B O 1
ATOM 2825 N N . GLY B 1 153 ? 4.367 9.633 -8.016 1 95.12 153 GLY B N 1
ATOM 2826 C CA . GLY B 1 153 ? 3.637 8.531 -8.625 1 95.12 153 GLY B CA 1
ATOM 2827 C C . GLY B 1 153 ? 4.531 7.383 -9.055 1 95.12 153 GLY B C 1
ATOM 2828 O O . GLY B 1 153 ? 4.211 6.66 -10 1 95.12 153 GLY B O 1
ATOM 2829 N N . LEU B 1 154 ? 5.672 7.289 -8.516 1 95.12 154 LEU B N 1
ATOM 2830 C CA . LEU B 1 154 ? 6.59 6.18 -8.758 1 95.12 154 LEU B CA 1
ATOM 2831 C C . LEU B 1 154 ? 6.691 5.277 -7.535 1 95.12 154 LEU B C 1
ATOM 2833 O O . LEU B 1 154 ? 6.742 5.762 -6.402 1 95.12 154 LEU B O 1
ATOM 2837 N N . PHE B 1 155 ? 6.711 3.977 -7.781 1 95.81 155 PHE B N 1
ATOM 2838 C CA . PHE B 1 155 ? 6.961 3.033 -6.695 1 95.81 155 PHE B CA 1
ATOM 2839 C C . PHE B 1 155 ? 8.461 2.846 -6.477 1 95.81 155 PHE B C 1
ATOM 2841 O O . PHE B 1 155 ? 9.195 2.527 -7.41 1 95.81 155 PHE B O 1
ATOM 2848 N N . ILE B 1 156 ? 8.898 3.043 -5.234 1 95.88 156 ILE B N 1
ATOM 2849 C CA . ILE B 1 156 ? 10.297 2.75 -4.914 1 95.88 156 ILE B CA 1
ATOM 2850 C C . ILE B 1 156 ? 10.359 1.803 -3.717 1 95.88 156 ILE B C 1
ATOM 2852 O O . ILE B 1 156 ? 9.453 1.788 -2.879 1 95.88 156 ILE B O 1
ATOM 2856 N N . LYS B 1 157 ? 11.367 1.081 -3.674 1 95.5 157 LYS B N 1
ATOM 2857 C CA . LYS B 1 157 ? 11.539 0.106 -2.6 1 95.5 157 LYS B CA 1
ATOM 2858 C C . LYS B 1 157 ? 12.172 0.747 -1.37 1 95.5 157 LYS B C 1
ATOM 2860 O O . LYS B 1 157 ? 13.062 1.589 -1.493 1 95.5 157 LYS B O 1
ATOM 2865 N N . ILE B 1 158 ? 11.695 0.362 -0.23 1 97.12 158 ILE B N 1
ATOM 2866 C CA . ILE B 1 158 ? 12.227 0.792 1.06 1 97.12 158 ILE B CA 1
ATOM 2867 C C . ILE B 1 158 ? 12.766 -0.416 1.826 1 97.12 158 ILE B C 1
ATOM 2869 O O . ILE B 1 158 ? 12.094 -1.45 1.911 1 97.12 158 ILE B O 1
ATOM 2873 N N . PRO B 1 159 ? 13.984 -0.342 2.359 1 96.88 159 PRO B N 1
ATOM 2874 C CA . PRO B 1 159 ? 14.516 -1.477 3.119 1 96.88 159 PRO B CA 1
ATOM 2875 C C . PRO B 1 159 ? 13.656 -1.825 4.332 1 96.88 159 PRO B C 1
ATOM 2877 O O . PRO B 1 159 ? 13.297 -0.942 5.117 1 96.88 159 PRO B O 1
ATOM 2880 N N . SER B 1 160 ? 13.359 -3.094 4.461 1 96.62 160 SER B N 1
ATOM 2881 C CA . SER B 1 160 ? 12.523 -3.576 5.555 1 96.62 160 SER B CA 1
ATOM 2882 C C . SER B 1 160 ? 13.336 -4.43 6.527 1 96.62 160 SER B C 1
ATOM 2884 O O . SER B 1 16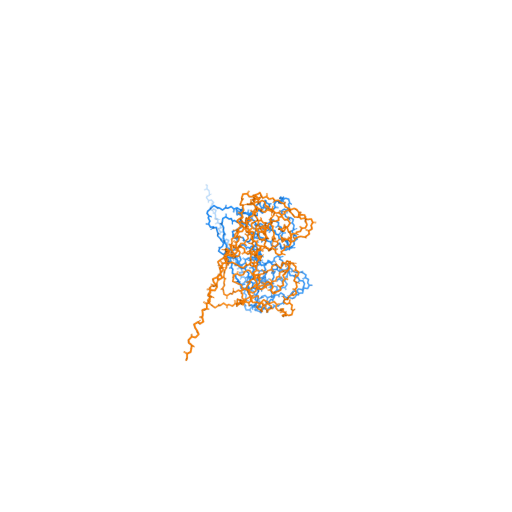0 ? 14.18 -5.223 6.113 1 96.62 160 SER B O 1
ATOM 2886 N N . CYS B 1 161 ? 13.047 -4.23 7.773 1 97.44 161 CYS B N 1
ATOM 2887 C CA . CYS B 1 161 ? 13.719 -5.008 8.812 1 97.44 161 CYS B CA 1
ATOM 2888 C C . CYS B 1 161 ? 13.133 -6.414 8.898 1 97.44 161 CYS B C 1
ATOM 2890 O O . CYS B 1 161 ? 11.914 -6.582 8.875 1 97.44 161 CYS B O 1
ATOM 2892 N N . TYR B 1 162 ? 14.031 -7.336 9.016 1 95.94 162 TYR B N 1
ATOM 2893 C CA . TYR B 1 162 ? 13.586 -8.711 9.227 1 95.94 162 TYR B CA 1
ATOM 2894 C C . TYR B 1 162 ? 14.359 -9.367 10.359 1 95.94 162 TYR B C 1
ATOM 2896 O O . TYR B 1 162 ? 15.594 -9.289 10.414 1 95.94 162 TYR B O 1
ATOM 2904 N N . PRO B 1 163 ? 13.672 -10.125 11.273 1 96.94 163 PRO B N 1
ATOM 2905 C CA . PRO B 1 163 ? 12.219 -10.266 11.398 1 96.94 163 PRO B CA 1
ATOM 2906 C C . PRO B 1 163 ? 11.578 -9.102 12.156 1 96.94 163 PRO B C 1
ATOM 2908 O O . PRO B 1 163 ? 12.109 -8.656 13.172 1 96.94 163 PRO B O 1
ATOM 2911 N N . SER B 1 164 ? 10.484 -8.555 11.609 1 98 164 SER B N 1
ATOM 2912 C CA . SER B 1 164 ? 9.719 -7.492 12.25 1 98 164 SER B CA 1
ATOM 2913 C C . SER B 1 164 ? 8.25 -7.543 11.836 1 98 164 SER B C 1
ATOM 2915 O O . SER B 1 164 ? 7.883 -8.297 10.938 1 98 164 SER B O 1
ATOM 2917 N N . GLN B 1 165 ? 7.43 -6.801 12.562 1 98.06 165 GLN B N 1
ATOM 2918 C CA . GLN B 1 165 ? 6.008 -6.766 12.242 1 98.06 165 GLN B CA 1
ATOM 2919 C C . GLN B 1 165 ? 5.383 -5.434 12.648 1 98.06 165 GLN B C 1
ATOM 2921 O O . GLN B 1 165 ? 5.945 -4.703 13.469 1 98.06 165 GLN B O 1
ATOM 2926 N N . CYS B 1 166 ? 4.258 -5.117 12.008 1 98.31 166 CYS B N 1
ATOM 2927 C CA . CYS B 1 166 ? 3.344 -4.055 12.414 1 98.31 166 CYS B CA 1
ATOM 2928 C C . CYS B 1 166 ? 1.906 -4.559 12.445 1 98.31 166 CYS B C 1
ATOM 2930 O O . CYS B 1 166 ? 1.575 -5.551 11.789 1 98.31 166 CYS B O 1
ATOM 2932 N N . THR B 1 167 ? 1.094 -3.924 13.18 1 98.19 167 THR B N 1
ATOM 2933 C CA . THR B 1 167 ? -0.35 -4.125 13.125 1 98.19 167 THR B CA 1
ATOM 2934 C C . THR B 1 167 ? -1.022 -3.023 12.312 1 98.19 167 THR B C 1
ATOM 2936 O O . THR B 1 167 ? -0.679 -1.848 12.453 1 98.19 167 THR B O 1
ATOM 2939 N N . LEU B 1 168 ? -1.882 -3.408 11.43 1 97.81 168 LEU B N 1
ATOM 2940 C CA . LEU B 1 168 ? -2.619 -2.449 10.617 1 97.81 168 LEU B CA 1
ATOM 2941 C C . LEU B 1 168 ? -4.105 -2.473 10.961 1 97.81 168 LEU B C 1
ATOM 2943 O O . LEU B 1 168 ? -4.664 -3.535 11.25 1 97.81 168 LEU B O 1
ATOM 2947 N N . GLN B 1 169 ? -4.727 -1.34 10.844 1 96.75 169 GLN B N 1
ATOM 2948 C CA . GLN B 1 169 ? -6.16 -1.234 11.078 1 96.75 169 GLN B CA 1
ATOM 2949 C C . GLN B 1 169 ? -6.77 -0.096 10.266 1 96.75 169 GLN B C 1
ATOM 2951 O O . GLN B 1 169 ? -6.098 0.896 9.977 1 96.75 169 GLN B O 1
ATOM 2956 N N . PRO B 1 170 ? -8.078 -0.292 9.883 1 96.44 170 PRO B N 1
ATOM 2957 C CA . PRO B 1 170 ? -8.781 0.868 9.336 1 96.44 170 PRO B CA 1
ATOM 2958 C C . PRO B 1 170 ? -8.977 1.98 10.359 1 96.44 170 PRO B C 1
ATOM 2960 O O . PRO B 1 170 ? -9.148 1.702 11.547 1 96.44 170 PRO B O 1
ATOM 2963 N N . TYR B 1 171 ? -8.922 3.182 9.93 1 95.44 171 TYR B N 1
ATOM 2964 C CA . TYR B 1 171 ? -9.016 4.352 10.797 1 95.44 171 TYR B CA 1
ATOM 2965 C C . TYR B 1 171 ? -9.766 5.484 10.094 1 95.44 171 TYR B C 1
ATOM 2967 O O . TYR B 1 171 ? -9.438 5.844 8.961 1 95.44 171 TYR B O 1
ATOM 2975 N N . LYS B 1 172 ? -10.828 6.016 10.766 1 93.56 172 LYS B N 1
ATOM 2976 C CA . LYS B 1 172 ? -11.516 7.191 10.242 1 93.56 172 LYS B CA 1
ATOM 2977 C C . LYS B 1 172 ? -10.75 8.469 10.586 1 93.56 172 LYS B C 1
ATOM 2979 O O . LYS B 1 172 ? -10.688 8.867 11.75 1 93.56 172 LYS B O 1
ATOM 2984 N N . PHE B 1 173 ? -10.195 9.102 9.555 1 95.88 173 PHE B N 1
ATOM 2985 C CA . PHE B 1 173 ? -9.352 10.281 9.719 1 95.88 173 PHE B CA 1
ATOM 2986 C C . PHE B 1 173 ? -10.195 11.547 9.805 1 95.88 173 PHE B C 1
ATOM 2988 O O . PHE B 1 173 ? -10.594 12.102 8.773 1 95.88 173 PHE B O 1
ATOM 2995 N N . THR B 1 174 ? -10.398 12.109 11.047 1 94.19 174 THR B N 1
ATOM 2996 C CA . THR B 1 174 ? -11.344 13.203 11.219 1 94.19 174 THR B CA 1
ATOM 2997 C C . THR B 1 174 ? -10.617 14.523 11.453 1 94.19 174 THR B C 1
ATOM 2999 O O . THR B 1 174 ? -11.195 15.594 11.281 1 94.19 174 THR B O 1
ATOM 3002 N N . TYR B 1 175 ? -9.359 14.406 11.93 1 95.12 175 TYR B N 1
ATOM 3003 C CA . TYR B 1 175 ? -8.609 15.617 12.242 1 95.12 175 TYR B CA 1
ATOM 3004 C C . TYR B 1 175 ? -7.121 15.32 12.359 1 95.12 175 TYR B C 1
ATOM 3006 O O . TYR B 1 175 ? -6.727 14.273 12.875 1 95.12 175 TYR B O 1
ATOM 3014 N N . GLY B 1 176 ? -6.324 16.281 11.891 1 96.75 176 GLY B N 1
ATOM 3015 C CA . GLY B 1 176 ? -4.887 16.156 12.047 1 96.75 176 GLY B CA 1
ATOM 3016 C C . GLY B 1 176 ? -4.148 16.047 10.727 1 96.75 176 GLY B C 1
ATOM 3017 O O . GLY B 1 176 ? -4.723 16.312 9.672 1 96.75 176 GLY B O 1
ATOM 3018 N N . THR B 1 177 ? -2.879 15.828 10.852 1 97.88 177 THR B N 1
ATOM 3019 C CA . THR B 1 177 ? -1.999 15.516 9.727 1 97.88 177 THR B CA 1
ATOM 3020 C C . THR B 1 177 ? -1.385 14.133 9.883 1 97.88 177 THR B C 1
ATOM 3022 O O . THR B 1 177 ? -1.568 13.477 10.914 1 97.88 177 THR B O 1
ATOM 3025 N N . TYR B 1 178 ? -0.69 13.68 8.836 1 97.94 178 TYR B N 1
ATOM 3026 C CA . TYR B 1 178 ? -0.024 12.391 8.969 1 97.94 178 TYR B CA 1
ATOM 3027 C C . TYR B 1 178 ? 1.051 12.438 10.047 1 97.94 178 TYR B C 1
ATOM 3029 O O . TYR B 1 178 ? 1.309 11.445 10.727 1 97.94 178 TYR B O 1
ATOM 3037 N N . LYS B 1 179 ? 1.638 13.625 10.25 1 97.88 179 LYS B N 1
ATOM 3038 C CA . LYS B 1 179 ? 2.584 13.781 11.352 1 97.88 179 LYS B CA 1
ATOM 3039 C C . LYS B 1 179 ? 1.919 13.492 12.695 1 97.88 179 LYS B C 1
ATOM 3041 O O . LYS B 1 179 ? 2.486 12.789 13.539 1 97.88 179 LYS B O 1
ATOM 3046 N N . ASP B 1 180 ? 0.728 14.008 12.938 1 98.19 180 ASP B N 1
ATOM 3047 C CA . ASP B 1 180 ? -0.019 13.758 14.172 1 98.19 180 ASP B CA 1
ATOM 3048 C C . ASP B 1 180 ? -0.336 12.273 14.328 1 98.19 180 ASP B C 1
ATOM 3050 O O . ASP B 1 180 ? -0.178 11.711 15.414 1 98.19 180 ASP B O 1
ATOM 3054 N N . LEU B 1 181 ? -0.748 11.625 13.227 1 97.88 181 LEU B N 1
ATOM 3055 C CA . LEU B 1 181 ? -1.096 10.203 13.266 1 97.88 181 LEU B CA 1
ATOM 3056 C C . LEU B 1 181 ? 0.139 9.352 13.531 1 97.88 181 LEU B C 1
ATOM 3058 O O . LEU B 1 181 ? 0.07 8.367 14.273 1 97.88 181 LEU B O 1
ATOM 3062 N N . ALA B 1 182 ? 1.214 9.719 12.859 1 97.5 182 ALA B N 1
ATOM 3063 C CA . ALA B 1 182 ? 2.461 8.984 13.07 1 97.5 182 ALA B CA 1
ATOM 3064 C C . ALA B 1 182 ? 2.857 8.992 14.547 1 97.5 182 ALA B C 1
ATOM 3066 O O . ALA B 1 182 ? 3.252 7.965 15.094 1 97.5 182 ALA B O 1
ATOM 3067 N N . GLU B 1 183 ? 2.756 10.117 15.18 1 96.69 183 GLU B N 1
ATOM 3068 C CA . GLU B 1 183 ? 3.074 10.242 16.594 1 96.69 183 GLU B CA 1
ATOM 3069 C C . GLU B 1 183 ? 2.086 9.453 17.453 1 96.69 183 GLU B C 1
ATOM 3071 O O . GLU B 1 183 ? 2.484 8.766 18.406 1 96.69 183 GLU B O 1
ATOM 3076 N N . GLU B 1 184 ? 0.861 9.539 17.141 1 97.56 184 GLU B N 1
ATOM 3077 C CA . GLU B 1 184 ? -0.187 8.891 17.922 1 97.56 184 GLU B CA 1
ATOM 3078 C C . GLU B 1 184 ? -0.041 7.371 17.875 1 97.56 184 GLU B C 1
ATOM 3080 O O . GLU B 1 184 ? -0.212 6.699 18.891 1 97.56 184 GLU B O 1
ATOM 3085 N N . PHE B 1 185 ? 0.327 6.812 16.703 1 97.75 185 PHE B N 1
ATOM 3086 C CA . PHE B 1 185 ? 0.251 5.367 16.516 1 97.75 185 PHE B CA 1
ATOM 3087 C C . PHE B 1 185 ? 1.644 4.746 16.5 1 97.75 185 PHE B C 1
ATOM 3089 O O . PHE B 1 185 ? 1.787 3.531 16.375 1 97.75 185 PHE B O 1
ATOM 3096 N N . GLY B 1 186 ? 2.648 5.57 16.625 1 95.69 186 GLY B N 1
ATOM 3097 C CA . GLY B 1 186 ? 4.008 5.055 16.688 1 95.69 186 GLY B CA 1
ATOM 3098 C C . GLY B 1 186 ? 4.504 4.52 15.352 1 95.69 186 GLY B C 1
ATOM 3099 O O . GLY B 1 186 ? 5.113 3.451 15.297 1 95.69 186 GLY B O 1
ATOM 3100 N N . ALA B 1 187 ? 4.176 5.18 14.312 1 96.5 187 ALA B N 1
ATOM 3101 C CA . ALA B 1 187 ? 4.633 4.863 12.961 1 96.5 187 ALA B CA 1
ATOM 3102 C C . ALA B 1 187 ? 5.383 6.043 12.344 1 96.5 187 ALA B C 1
ATOM 3104 O O . ALA B 1 187 ? 5.469 7.113 12.945 1 96.5 187 ALA B O 1
ATOM 3105 N N . SER B 1 188 ? 5.984 5.824 11.266 1 95.75 188 SER B N 1
ATOM 3106 C CA . SER B 1 188 ? 6.559 6.941 10.531 1 95.75 188 SER B CA 1
ATOM 3107 C C . SER B 1 188 ? 5.543 7.551 9.57 1 95.75 188 SER B C 1
ATOM 3109 O O . SER B 1 188 ? 4.586 6.883 9.164 1 95.75 188 SER B O 1
ATOM 3111 N N . VAL B 1 189 ? 5.734 8.828 9.242 1 96.75 189 VAL B N 1
ATOM 3112 C CA . VAL B 1 189 ? 4.867 9.492 8.273 1 96.75 189 VAL B CA 1
ATOM 3113 C C . VAL B 1 189 ? 4.91 8.742 6.941 1 96.75 189 VAL B C 1
ATOM 3115 O O . VAL B 1 189 ? 3.879 8.555 6.293 1 96.75 189 VAL B O 1
ATOM 3118 N N . GLY B 1 190 ? 6.098 8.281 6.559 1 96.94 190 GLY B N 1
ATOM 3119 C CA . GLY B 1 190 ? 6.281 7.543 5.32 1 96.94 190 GLY B CA 1
ATOM 3120 C C . GLY B 1 190 ? 5.477 6.258 5.27 1 96.94 190 GLY B C 1
ATOM 3121 O O . GLY B 1 190 ? 4.945 5.895 4.219 1 96.94 190 GLY B O 1
ATOM 3122 N N . GLN B 1 191 ? 5.406 5.586 6.375 1 97.19 191 GLN B N 1
ATOM 3123 C CA . GLN B 1 191 ? 4.602 4.371 6.422 1 97.19 191 GLN B CA 1
ATOM 3124 C C . GLN B 1 191 ? 3.129 4.676 6.168 1 97.19 191 GLN B C 1
ATOM 3126 O O . GLN B 1 191 ? 2.457 3.953 5.426 1 97.19 191 GLN B O 1
ATOM 3131 N N . ILE B 1 192 ? 2.625 5.695 6.789 1 97.81 192 ILE B N 1
ATOM 3132 C CA . ILE B 1 192 ? 1.227 6.07 6.609 1 97.81 192 ILE B CA 1
ATOM 3133 C C . ILE B 1 192 ? 0.974 6.449 5.152 1 97.81 192 ILE B C 1
ATOM 3135 O O . ILE B 1 192 ? -0.023 6.027 4.562 1 97.81 192 ILE B O 1
ATOM 3139 N N . ILE B 1 193 ? 1.915 7.172 4.555 1 97.12 193 ILE B N 1
ATOM 3140 C CA . ILE B 1 193 ? 1.801 7.52 3.143 1 97.12 193 ILE B CA 1
ATOM 3141 C C . ILE B 1 193 ? 1.777 6.25 2.297 1 97.12 193 ILE B C 1
ATOM 3143 O O . ILE B 1 193 ? 0.951 6.113 1.392 1 97.12 193 ILE B O 1
ATOM 3147 N N . ALA B 1 194 ? 2.641 5.32 2.604 1 96.81 194 ALA B N 1
ATOM 3148 C CA . ALA B 1 194 ? 2.803 4.109 1.802 1 96.81 194 ALA B CA 1
ATOM 3149 C C . ALA B 1 194 ? 1.53 3.27 1.816 1 96.81 194 ALA B C 1
ATOM 3151 O O . ALA B 1 194 ? 1.187 2.637 0.815 1 96.81 194 ALA B O 1
ATOM 3152 N N . TYR B 1 195 ? 0.8 3.273 2.914 1 96.38 195 TYR B N 1
ATOM 3153 C CA . TYR B 1 195 ? -0.426 2.49 3.014 1 96.38 195 TYR B CA 1
ATOM 3154 C C . TYR B 1 195 ? -1.615 3.264 2.459 1 96.38 195 TYR B C 1
ATOM 3156 O O . TYR B 1 195 ? -2.691 2.699 2.258 1 96.38 195 TYR B O 1
ATOM 3164 N N . ASN B 1 196 ? -1.493 4.5 2.285 1 96.38 196 ASN B N 1
ATOM 3165 C CA . ASN B 1 196 ? -2.562 5.359 1.792 1 96.38 196 ASN B CA 1
ATOM 3166 C C . ASN B 1 196 ? -2.09 6.238 0.637 1 96.38 196 ASN B C 1
ATOM 3168 O O . ASN B 1 196 ? -2.18 7.465 0.708 1 96.38 196 ASN B O 1
ATOM 3172 N N . PRO B 1 197 ? -1.725 5.512 -0.399 1 93.06 197 PRO B N 1
ATOM 3173 C CA . PRO B 1 197 ? -1.191 6.301 -1.513 1 93.06 197 PRO B CA 1
ATOM 3174 C C . PRO B 1 197 ? -2.24 7.211 -2.146 1 93.06 197 PRO B C 1
ATOM 3176 O O . PRO B 1 197 ? -3.441 6.969 -2.002 1 93.06 197 PRO B O 1
ATOM 3179 N N . THR B 1 198 ? -1.968 8.336 -2.68 1 89.56 198 THR B N 1
ATOM 3180 C CA . THR B 1 198 ? -2.754 9.258 -3.498 1 89.56 198 THR B CA 1
ATOM 3181 C C . THR B 1 198 ? -3.545 10.219 -2.621 1 89.56 198 THR B C 1
ATOM 3183 O O . THR B 1 198 ? -4.195 11.141 -3.127 1 89.56 198 THR B O 1
ATOM 3186 N N . TYR B 1 199 ? -3.602 9.977 -1.218 1 94.62 199 TYR B N 1
ATOM 3187 C CA . TYR B 1 199 ? -4.312 10.891 -0.336 1 94.62 199 TYR B CA 1
ATOM 3188 C C . TYR B 1 199 ? -3.486 12.148 -0.075 1 94.62 199 TYR B C 1
ATOM 3190 O O . TYR B 1 199 ? -2.283 12.062 0.184 1 94.62 199 TYR B O 1
ATOM 3198 N N . SER B 1 200 ? -4.184 13.266 -0.123 1 94.31 200 SER B N 1
ATOM 3199 C CA . SER B 1 200 ? -3.504 14.523 0.169 1 94.31 200 SER B CA 1
ATOM 3200 C C . SER B 1 200 ? -4.23 15.305 1.26 1 94.31 200 SER B C 1
ATOM 3202 O O . SER B 1 200 ? -3.617 15.711 2.25 1 94.31 200 SER B O 1
ATOM 3204 N N . HIS B 1 201 ? -5.496 15.508 1.041 1 95.44 201 HIS B N 1
ATOM 3205 C CA . HIS B 1 201 ? -6.324 16.25 1.988 1 95.44 201 HIS B CA 1
ATOM 3206 C C . HIS B 1 201 ? -7.805 15.953 1.767 1 95.44 201 HIS B C 1
ATOM 3208 O O . HIS B 1 201 ? -8.164 15.219 0.842 1 95.44 201 HIS B O 1
ATOM 3214 N N . SER B 1 202 ? -8.609 16.406 2.701 1 91.75 202 SER B N 1
ATOM 3215 C CA . SER B 1 202 ? -10.055 16.219 2.564 1 91.75 202 SER B CA 1
ATOM 3216 C C . SER B 1 202 ? -10.805 17.516 2.852 1 91.75 202 SER B C 1
ATOM 3218 O O . SER B 1 202 ? -10.469 18.234 3.783 1 91.75 202 SER B O 1
ATOM 3220 N N . VAL B 1 203 ? -11.812 17.688 1.943 1 80.56 203 VAL B N 1
ATOM 3221 C CA . VAL B 1 203 ? -12.664 18.859 2.123 1 80.56 203 VAL B CA 1
ATOM 3222 C C . VAL B 1 203 ? -14 18.438 2.744 1 80.56 203 VAL B C 1
ATOM 3224 O O . VAL B 1 203 ? -14.922 19.25 2.848 1 80.56 203 VAL B O 1
ATOM 3227 N N . ALA B 1 204 ? -14.07 17.188 2.992 1 80.12 204 ALA B N 1
ATOM 3228 C CA . ALA B 1 204 ? -15.289 16.688 3.633 1 80.12 204 ALA B CA 1
ATOM 3229 C C . ALA B 1 204 ? -15.508 17.375 4.984 1 80.12 204 ALA B C 1
ATOM 3231 O O . ALA B 1 204 ? -14.555 17.828 5.617 1 80.12 204 ALA B O 1
ATOM 3232 N N . ASP B 1 205 ? -16.844 17.484 5.312 1 75.06 205 ASP B N 1
ATOM 3233 C CA . ASP B 1 205 ? -17.188 18.094 6.594 1 75.06 205 ASP B CA 1
ATOM 3234 C C . ASP B 1 205 ? -16.516 17.344 7.746 1 75.06 205 ASP B C 1
ATOM 3236 O O . ASP B 1 205 ? -16.125 16.188 7.602 1 75.06 205 ASP B O 1
ATOM 3240 N N . THR B 1 206 ? -16.578 18.156 8.805 1 63.91 206 THR B N 1
ATOM 3241 C CA . THR B 1 206 ? -15.969 17.609 10.016 1 63.91 206 THR B CA 1
ATOM 3242 C C . THR B 1 206 ? -16.625 16.297 10.414 1 63.91 206 THR B C 1
ATOM 3244 O O . THR B 1 206 ? -17.859 16.188 10.398 1 63.91 206 THR B O 1
ATOM 3247 N N . GLY B 1 207 ? -16.047 15.273 10.438 1 66.88 207 GLY B N 1
ATOM 3248 C CA . GLY B 1 207 ? -16.562 13.977 10.82 1 66.88 207 GLY B CA 1
ATOM 3249 C C . GLY B 1 207 ? -16.641 13 9.664 1 66.88 207 GLY B C 1
ATOM 3250 O O . GLY B 1 207 ? -16.75 11.789 9.875 1 66.88 207 GLY B O 1
ATOM 3251 N N . ASP B 1 208 ? -16.672 13.492 8.531 1 78.12 208 ASP B N 1
ATOM 3252 C CA . ASP B 1 208 ? -16.781 12.625 7.363 1 78.12 208 ASP B CA 1
ATOM 3253 C C . ASP B 1 208 ? -15.43 12.445 6.676 1 78.12 208 ASP B C 1
ATOM 3255 O O . ASP B 1 208 ? -15.352 12.438 5.445 1 78.12 208 ASP B O 1
ATOM 3259 N N . GLY B 1 209 ? -14.461 12.164 7.48 1 85.44 209 GLY B N 1
ATOM 3260 C CA . GLY B 1 209 ? -13.117 12.039 6.934 1 85.44 209 GLY B CA 1
ATOM 3261 C C . GLY B 1 209 ? -12.891 10.727 6.211 1 85.44 209 GLY B C 1
ATOM 3262 O O . GLY B 1 209 ? -13.711 9.805 6.312 1 85.44 209 GLY B O 1
ATOM 3263 N N . PRO B 1 210 ? -11.883 10.648 5.441 1 90.94 210 PRO B N 1
ATOM 3264 C CA . PRO B 1 210 ? -11.547 9.422 4.711 1 90.94 210 PRO B CA 1
ATOM 3265 C C . PRO B 1 210 ? -11.141 8.281 5.641 1 90.94 210 PRO B C 1
ATOM 3267 O O . PRO B 1 210 ? -10.773 8.516 6.793 1 90.94 210 PRO B O 1
ATOM 3270 N N . VAL B 1 211 ? -11.32 7.078 5.094 1 92.88 211 VAL B N 1
ATOM 3271 C CA . VAL B 1 211 ? -10.812 5.898 5.789 1 92.88 211 VAL B CA 1
ATOM 3272 C C . VAL B 1 211 ? -9.367 5.633 5.371 1 92.88 211 VAL B C 1
ATOM 3274 O O . VAL B 1 211 ? -9.062 5.59 4.176 1 92.88 211 VAL B O 1
ATOM 3277 N N . LEU B 1 212 ? -8.516 5.512 6.418 1 96.06 212 LEU B N 1
ATOM 3278 C CA . LEU B 1 212 ? -7.102 5.223 6.188 1 96.06 212 LEU B CA 1
ATOM 3279 C C . LEU B 1 212 ? -6.746 3.826 6.684 1 96.06 212 LEU B C 1
ATOM 3281 O O . LEU B 1 212 ? -7.52 3.211 7.426 1 96.06 212 LEU B O 1
ATOM 3285 N N . THR B 1 213 ? -5.715 3.295 6.125 1 96.69 213 THR B N 1
ATOM 3286 C CA . THR B 1 213 ? -5.02 2.152 6.707 1 96.69 213 THR B CA 1
ATOM 3287 C C . THR B 1 213 ? -3.84 2.617 7.559 1 96.69 213 THR B C 1
ATOM 3289 O O . THR B 1 213 ? -2.898 3.223 7.043 1 96.69 213 THR B O 1
ATOM 3292 N N . ILE B 1 214 ? -3.859 2.311 8.875 1 97.69 214 ILE B N 1
ATOM 3293 C CA . ILE B 1 214 ? -2.873 2.879 9.789 1 97.69 214 ILE B CA 1
ATOM 3294 C C . ILE B 1 214 ? -2.041 1.759 10.406 1 97.69 214 ILE B C 1
ATOM 3296 O O . ILE B 1 214 ? -2.592 0.784 10.93 1 97.69 214 ILE B O 1
ATOM 3300 N N . PRO B 1 215 ? -0.747 1.892 10.344 1 97.69 215 PRO B N 1
ATOM 3301 C CA . PRO B 1 215 ? 0.128 0.96 11.055 1 97.69 215 PRO B CA 1
ATOM 3302 C C . PRO B 1 215 ? 0.355 1.363 12.516 1 97.69 215 PRO B C 1
ATOM 3304 O O . PRO B 1 215 ? 0.396 2.555 12.828 1 97.69 215 PRO B O 1
ATOM 3307 N N . MET B 1 216 ? 0.475 0.406 13.359 1 97.38 216 MET B N 1
ATOM 3308 C CA . MET B 1 216 ? 0.8 0.61 14.766 1 97.38 216 MET B CA 1
ATOM 3309 C C . MET B 1 216 ? 1.553 -0.59 15.328 1 97.38 216 MET B C 1
ATOM 3311 O O . MET B 1 216 ? 1.609 -1.646 14.695 1 97.38 216 MET B O 1
ATOM 3315 N N . ASP B 1 217 ? 2.188 -0.372 16.422 1 97.06 217 ASP B N 1
ATOM 3316 C CA . ASP B 1 217 ? 2.873 -1.43 17.156 1 97.06 217 ASP B CA 1
ATOM 3317 C C . ASP B 1 217 ? 3.926 -2.111 16.281 1 97.06 217 ASP B C 1
ATOM 3319 O O . ASP B 1 217 ? 3.982 -3.342 16.219 1 97.06 217 ASP B O 1
ATOM 3323 N N . CYS B 1 218 ? 4.633 -1.33 15.609 1 97.81 218 CYS B N 1
ATOM 3324 C CA . CYS B 1 218 ? 5.734 -1.87 14.82 1 97.81 218 CYS B CA 1
ATOM 3325 C C . CYS B 1 218 ? 6.91 -2.25 15.711 1 97.81 218 CYS B C 1
ATOM 3327 O O . CYS B 1 218 ? 7.402 -1.425 16.484 1 97.81 218 CYS B O 1
ATOM 3329 N N . LYS B 1 219 ? 7.363 -3.486 15.531 1 97.5 219 LYS B N 1
ATOM 3330 C CA . LYS B 1 219 ? 8.406 -3.955 16.438 1 97.5 219 LYS B CA 1
ATOM 3331 C C . LYS B 1 219 ? 9.242 -5.059 15.805 1 97.5 219 LYS B C 1
ATOM 3333 O O . LYS B 1 219 ? 8.766 -5.773 14.922 1 97.5 219 LYS B O 1
ATOM 3338 N N . ALA B 1 220 ? 10.422 -5.086 16.266 1 97.56 220 ALA B N 1
ATOM 3339 C CA . ALA B 1 220 ? 11.281 -6.211 15.914 1 97.56 220 ALA B CA 1
ATOM 3340 C C . ALA B 1 220 ? 10.836 -7.488 16.625 1 97.56 220 ALA B C 1
ATOM 3342 O O . ALA B 1 220 ? 10.344 -7.438 17.75 1 97.56 220 ALA B O 1
ATOM 3343 N N . LEU B 1 221 ? 11.039 -8.594 15.984 1 97.12 221 LEU B N 1
ATOM 3344 C CA . LEU B 1 221 ? 10.641 -9.867 16.578 1 97.12 221 LEU B CA 1
ATOM 3345 C C . LEU B 1 221 ? 11.852 -10.617 17.109 1 97.12 221 LEU B C 1
ATOM 3347 O O . LEU B 1 221 ? 11.711 -11.711 17.688 1 97.12 221 LEU B O 1
ATOM 3351 N N . SER B 1 222 ? 13.023 -10.078 16.859 1 96.44 222 SER B N 1
ATOM 3352 C CA . SER B 1 222 ? 14.289 -10.609 17.344 1 96.44 222 SER B CA 1
ATOM 3353 C C . SER B 1 222 ? 15.305 -9.5 17.562 1 96.44 222 SER B C 1
ATOM 3355 O O . SER B 1 222 ? 15.148 -8.391 17.031 1 96.44 222 SER B O 1
ATOM 3357 N N . ASP B 1 223 ? 16.297 -9.734 18.344 1 94.88 223 ASP B N 1
ATOM 3358 C CA . ASP B 1 223 ? 17.359 -8.766 18.578 1 94.88 223 ASP B CA 1
ATOM 3359 C C . ASP B 1 223 ? 18.297 -8.695 17.375 1 94.88 223 ASP B C 1
ATOM 3361 O O . ASP B 1 223 ? 19.047 -7.727 17.219 1 94.88 223 ASP B O 1
ATOM 3365 N N . ASN B 1 224 ? 18.328 -9.75 16.625 1 95.31 224 ASN B N 1
ATOM 3366 C CA . ASN B 1 224 ? 19.141 -9.789 15.414 1 95.31 224 ASN B CA 1
ATOM 3367 C C . ASN B 1 224 ? 18.328 -9.422 14.18 1 95.31 224 ASN B C 1
ATOM 3369 O O . ASN B 1 224 ? 17.641 -10.273 13.602 1 95.31 224 ASN B O 1
ATOM 3373 N N . ILE B 1 225 ? 18.422 -8.227 13.812 1 94.94 225 ILE B N 1
ATOM 3374 C CA . ILE B 1 225 ? 17.625 -7.711 12.703 1 94.94 225 ILE B CA 1
ATOM 3375 C C . ILE B 1 225 ? 18.516 -7.52 11.477 1 94.94 225 ILE B C 1
ATOM 3377 O O . ILE B 1 225 ? 19.656 -7.031 11.594 1 94.94 225 ILE B O 1
ATOM 3381 N N . THR B 1 226 ? 18.062 -7.938 10.359 1 95.06 226 THR B N 1
ATOM 3382 C CA . THR B 1 226 ? 18.703 -7.688 9.078 1 95.06 226 THR B CA 1
ATOM 3383 C C . THR B 1 226 ? 17.797 -6.883 8.156 1 95.06 226 THR B C 1
ATOM 3385 O O . THR B 1 226 ? 16.594 -6.777 8.398 1 95.06 226 THR B O 1
ATOM 3388 N N . SER B 1 227 ? 18.391 -6.23 7.188 1 94.94 227 SER B N 1
ATOM 3389 C CA . SER B 1 227 ? 17.641 -5.48 6.188 1 94.94 227 SER B CA 1
ATOM 3390 C C . SER B 1 227 ? 17.406 -6.316 4.934 1 94.94 227 SER B C 1
ATOM 3392 O O . SER B 1 227 ? 18.312 -7.023 4.477 1 94.94 227 SER B O 1
ATOM 3394 N N . MET B 1 228 ? 16.156 -6.23 4.426 1 91.38 228 MET B N 1
ATOM 3395 C CA . MET B 1 228 ? 15.836 -6.887 3.164 1 91.38 228 MET B CA 1
ATOM 3396 C C . MET B 1 228 ? 15.18 -5.906 2.193 1 91.38 228 MET B C 1
ATOM 3398 O O . MET B 1 228 ? 14.43 -5.027 2.609 1 91.38 228 MET B O 1
ATOM 3402 N N . THR B 1 229 ? 15.617 -6.031 0.955 1 87.56 229 THR B N 1
ATOM 3403 C CA . THR B 1 229 ? 15.008 -5.184 -0.061 1 87.56 229 THR B CA 1
ATOM 3404 C C . THR B 1 229 ? 14.766 -5.969 -1.349 1 87.56 229 THR B C 1
ATOM 3406 O O . THR B 1 229 ? 15.617 -6.762 -1.761 1 87.56 229 THR B O 1
#

Solvent-accessible surface area (backbone atoms only — not comparable to full-atom values): 24926 Å² total; per-residue (Å²): 136,86,83,78,80,78,78,79,78,78,76,77,74,73,77,71,72,75,69,74,73,70,75,72,67,61,71,85,75,45,55,72,58,72,48,72,46,68,34,88,40,73,38,42,44,58,55,53,15,57,76,66,69,46,18,32,33,48,32,32,18,59,20,38,18,44,49,64,85,57,56,43,54,52,72,35,60,40,45,34,56,46,48,63,84,75,60,39,67,57,84,56,57,78,64,73,46,86,77,50,80,36,58,39,34,51,14,34,59,35,50,34,57,40,43,82,84,30,20,55,43,47,44,19,22,43,24,52,52,21,31,49,66,43,43,29,60,69,65,71,49,62,77,90,52,30,76,48,72,45,68,56,77,39,79,42,75,37,37,19,22,36,54,20,25,21,36,27,20,58,40,76,49,56,66,30,33,33,48,54,50,15,64,74,38,58,40,39,41,35,44,42,43,40,51,36,63,94,65,50,61,48,70,56,57,87,72,57,38,57,61,39,30,41,53,24,73,49,36,69,74,49,93,72,65,44,70,45,102,136,85,81,78,79,76,78,78,78,76,73,76,73,74,76,71,72,74,69,72,74,69,77,73,67,60,71,85,74,46,55,71,59,71,48,71,45,68,34,87,39,73,39,40,44,58,57,53,14,58,77,67,70,45,19,31,33,48,32,32,19,60,19,37,18,47,48,64,84,57,56,42,53,52,73,34,61,41,46,34,57,46,48,62,83,74,60,40,67,56,85,55,58,78,65,76,48,89,77,49,80,36,58,40,34,52,14,33,58,35,50,35,60,39,43,82,84,29,19,55,43,48,44,19,22,42,24,53,51,20,29,50,66,43,43,30,61,68,66,72,47,62,77,89,51,31,77,47,73,44,69,56,75,38,80,42,74,37,38,18,22,37,53,20,25,20,34,29,20,57,41,76,50,54,68,32,31,34,47,53,49,14,65,73,37,60,42,40,42,34,44,41,43,39,52,36,63,93,64,49,60,46,69,56,56,87,71,58,37,58,61,39,32,42,55,25,72,48,35,68,75,49,93,71,64,44,70,46,103

pLDDT: mean 90.07, std 15.24, range [30.5, 98.75]

Organism: Phytophthora sojae (strain P6497) (NCBI:txid1094619)

Radius of gyration: 32.0 Å; Cα contacts (8 Å, |Δi|>4): 991; chains: 2; bounding box: 96×141×84 Å

Foldseek 3Di:
DDPPPPPPPPPPPPPPPPPPPPVPPPPVPWAQDKDKDAAQAWAALVVVCVVVVAASQVQCFQFQFQARRHTDGHRDIGIHGTHDPDHHHDPQHFDFDQPAAALAAFADDFKFFFDFQDFLRCCAGGQANHHSVSQCVQQVHDPVRRRPTDDGGDIGTTKHKPPKHWDKDKDFRQTGYLSVLCVVQVGGSRRQCRQPPPDGTHPDDRPRGDIGIGIHDIDHPDPDIDIDD/DDPPPPPPPPPPPPPPPPPPPPVPPPPVPWAQDKDKDAAQAWAALVRVCVVVVAASQQQCFQFQFQARRHTDGHRDIGIDHTHDPDHHHDQQHFDFDQPAAALAAFADDFKFFFDFQDFLRCCAGGQANHHSVSQCVQQVHDPVRRRPTDDGGDIGTTKHKPPKHWDKDKDFRQTGYLSVLCVVQVGGSRRQCRQVPPDGTHPDPRPRGDIGIGIHDIDHPDPDIDIDD